Protein AF-A0A7Y9FH26-F1 (afdb_monomer_lite)

pLDDT: mean 87.48, std 17.6, range [21.31, 98.81]

Secondary structure (DSSP, 8-state):
----PPPPP---HHHHHHH---------S---HHHHHHHHHHHT-B-HHHHHS--TT-SEEEEEETTEEEEEEEGGGS-HHHHHHHHHHHHHHHHHTTSS-HHHHHHTT--S--GGG--TT-EEEEEEETTT-BEEEEEEEEPPPP--TT-BTT-TTSPPPHHHHHH-TTTTTTSSSGGGSBGGGEEEEEEEEE---TTS-HHHHHHHHHHHHHHHHHHHHTTTTTT-SEEEEEEETTTHHHHHHHTT--EEE--S------TTSTTHHHHHHS-EEEEEEEHHHHGGGHHHHHHHHHHHTS-HHHHHHHHHHHHT---PPPPTTPPP---PPPPPP-TT--HHHHHHHHHHHHHHTTSGGGTT--HHHHHHHHHHSEEEEE-TT-EEE-TT--S-EEEEEES-EEE--STT--EEEPTT--EEEEEE-------

Foldseek 3Di:
DDDDDDDPDDPDVLCQLLVPFPDFPPPPVPQPPLLVVLLVQLLQQFPLVPLVDDDPQWLDWDHCLQQKIKTKHFLLPDDPSNVQSVQSNLVSQCCRSQLFPSVLCVVVVPSGHDPVVADRGKIKIFMAGNPGRRTFKIKIWGAQQDDPPQAFLLDQPGDDDPQCVFFHRCLLVQFPPRRNDHSQQETEIDSTGGRPPPPPDPLSSSLRSLVSLLVVLCSCVPVCVVRHQKYKYKDQCSHPVSSCQLLLFAKDWRLLTQTADPPPDRSRSCSAATDMTMMMGGSVSSVVSVVSSVQLVVLSSDHRPSSSVSSVVSSVDGDHDHGSRDGDDDPDDPRDDCHPPDNVNLVVLLVQLVLQCVPPVNVPDGSGRSSSVSVQWDKDKDAAFDFPFFPPPDFWDKDWSFADKDADPDPGGGIGGHHPTTTIITIHGPDDPPD

Organism: NCBI:txid931536

Structure (mmCIF, N/CA/C/O backbone):
data_AF-A0A7Y9FH26-F1
#
_entry.id   AF-A0A7Y9FH26-F1
#
loop_
_atom_site.group_PDB
_atom_site.id
_atom_site.type_symbol
_atom_site.label_atom_id
_atom_site.label_alt_id
_atom_site.label_comp_id
_atom_site.label_asym_id
_atom_site.label_entity_id
_atom_site.label_seq_id
_atom_site.pdbx_PDB_ins_code
_atom_site.Cartn_x
_atom_site.Cartn_y
_atom_site.Cartn_z
_atom_site.occupancy
_atom_site.B_iso_or_equiv
_atom_site.auth_seq_id
_atom_site.auth_comp_id
_atom_site.auth_asym_id
_atom_site.auth_atom_id
_atom_site.pdbx_PDB_model_num
ATOM 1 N N . MET A 1 1 ? -8.642 51.192 14.943 1.00 34.91 1 MET A N 1
ATOM 2 C CA . MET A 1 1 ? -9.238 50.000 14.307 1.00 34.91 1 MET A CA 1
ATOM 3 C C . MET A 1 1 ? -8.179 49.388 13.415 1.00 34.91 1 MET A C 1
ATOM 5 O O . MET A 1 1 ? -8.034 49.780 12.268 1.00 34.91 1 MET A O 1
ATOM 9 N N . THR A 1 2 ? -7.360 48.528 14.001 1.00 23.56 2 THR A N 1
ATOM 10 C CA . THR A 1 2 ? -6.249 47.834 13.349 1.00 23.56 2 THR A CA 1
ATOM 11 C C . THR A 1 2 ? -6.635 46.366 13.325 1.00 23.56 2 THR A C 1
ATOM 13 O O . THR A 1 2 ? -6.723 45.727 14.369 1.00 23.56 2 THR A O 1
ATOM 16 N N . THR A 1 3 ? -6.966 45.871 12.139 1.00 22.77 3 THR A N 1
ATOM 17 C CA . THR A 1 3 ? -7.274 44.472 11.857 1.00 22.77 3 THR A CA 1
ATOM 18 C C . THR A 1 3 ? -6.005 43.651 12.053 1.00 22.77 3 THR A C 1
ATOM 20 O O . THR A 1 3 ? -5.069 43.719 11.259 1.00 22.77 3 THR A O 1
ATOM 23 N N . THR A 1 4 ? -5.949 42.911 13.156 1.00 22.67 4 THR A N 1
ATOM 24 C CA . THR A 1 4 ? -4.899 41.934 13.434 1.00 22.67 4 THR A CA 1
ATOM 25 C C . THR A 1 4 ? -5.117 40.744 12.505 1.00 22.67 4 THR A C 1
ATOM 27 O O . THR A 1 4 ? -6.099 40.019 12.640 1.00 22.67 4 THR A O 1
ATOM 30 N N . ALA A 1 5 ? -4.236 40.582 11.519 1.00 22.95 5 ALA A N 1
ATOM 31 C CA . ALA A 1 5 ? -4.198 39.390 10.685 1.00 22.95 5 ALA A CA 1
ATOM 32 C C . ALA A 1 5 ? -3.893 38.176 11.576 1.00 22.95 5 ALA A C 1
ATOM 34 O O . ALA A 1 5 ? -2.912 38.186 12.323 1.00 22.95 5 ALA A O 1
ATOM 35 N N . ALA A 1 6 ? -4.758 37.163 11.520 1.00 22.41 6 ALA A N 1
ATOM 36 C CA . ALA A 1 6 ? -4.540 35.891 12.189 1.00 22.41 6 ALA A CA 1
ATOM 37 C C . ALA A 1 6 ? -3.253 35.254 11.646 1.00 22.41 6 ALA A C 1
ATOM 39 O O . ALA A 1 6 ? -3.064 35.150 10.432 1.00 22.41 6 ALA A O 1
ATOM 40 N N . ALA A 1 7 ? -2.353 34.878 12.554 1.00 21.31 7 ALA A N 1
ATOM 41 C CA . ALA A 1 7 ? -1.164 34.117 12.210 1.00 21.31 7 ALA A CA 1
ATOM 42 C C . ALA A 1 7 ? -1.581 32.761 11.602 1.00 21.31 7 ALA A C 1
ATOM 44 O O . ALA A 1 7 ? -2.571 32.187 12.057 1.00 21.31 7 ALA A O 1
ATOM 45 N N . PRO A 1 8 ? -0.863 32.247 10.588 1.00 23.70 8 PRO A N 1
ATOM 46 C CA . PRO A 1 8 ? -1.123 30.915 10.056 1.00 23.70 8 PRO A CA 1
ATOM 47 C C . PRO A 1 8 ? -0.946 29.870 11.165 1.00 23.70 8 PRO A C 1
ATOM 49 O O . PRO A 1 8 ? 0.043 29.915 11.900 1.00 23.70 8 PRO A O 1
ATOM 52 N N . ASP A 1 9 ? -1.912 28.954 11.277 1.00 23.92 9 ASP A N 1
ATOM 53 C CA . ASP A 1 9 ? -1.888 27.828 12.212 1.00 23.92 9 ASP A CA 1
ATOM 54 C C . ASP A 1 9 ? -0.546 27.094 12.113 1.00 23.92 9 ASP A C 1
ATOM 56 O O . ASP A 1 9 ? -0.174 26.545 11.071 1.00 23.92 9 ASP A O 1
ATOM 60 N N . VAL A 1 10 ? 0.199 27.101 13.217 1.00 23.23 10 VAL A N 1
ATOM 61 C CA . VAL A 1 10 ? 1.417 26.312 13.369 1.00 23.23 10 VAL A CA 1
ATOM 62 C C . VAL A 1 10 ? 0.993 24.848 13.365 1.00 23.23 10 VAL A C 1
ATOM 64 O O . VAL A 1 10 ? 0.366 24.371 14.308 1.00 23.23 10 VAL A O 1
ATOM 67 N N . VAL A 1 11 ? 1.304 24.149 12.272 1.00 28.75 11 VAL A N 1
ATOM 68 C CA . VAL A 1 11 ? 1.070 22.711 12.121 1.00 28.75 11 VAL A CA 1
ATOM 69 C C . VAL A 1 11 ? 1.781 21.988 13.262 1.00 28.75 11 VAL A C 1
ATOM 71 O O . VAL A 1 11 ? 3.008 21.984 13.345 1.00 28.75 11 VAL A O 1
ATOM 74 N N . ASP A 1 12 ? 0.988 21.402 14.156 1.00 33.16 12 ASP A N 1
ATOM 75 C CA . ASP A 1 12 ? 1.452 20.592 15.277 1.00 33.16 12 ASP A CA 1
ATOM 76 C C . ASP A 1 12 ? 2.300 19.423 14.720 1.00 33.16 12 ASP A C 1
ATOM 78 O O . ASP A 1 12 ? 1.770 18.598 13.965 1.00 33.16 12 ASP A O 1
ATOM 82 N N . PRO A 1 13 ? 3.609 19.327 15.037 1.00 35.50 13 PRO A N 1
ATOM 83 C CA . PRO A 1 13 ? 4.538 18.358 14.434 1.00 35.50 13 PRO A CA 1
ATOM 84 C C . PRO A 1 13 ? 4.143 16.893 14.676 1.00 35.50 13 PRO A C 1
ATOM 86 O O . PRO A 1 13 ? 4.652 15.969 14.050 1.00 35.50 13 PRO A O 1
ATOM 89 N N . VAL A 1 14 ? 3.176 16.675 15.552 1.00 38.69 14 VAL A N 1
ATOM 90 C CA . VAL A 1 14 ? 2.684 15.371 15.972 1.00 38.69 14 VAL A CA 1
ATOM 91 C C . VAL A 1 14 ? 1.577 14.906 15.051 1.00 38.69 14 VAL A C 1
ATOM 93 O O . VAL A 1 14 ? 1.564 13.754 14.626 1.00 38.69 14 VAL A O 1
ATOM 96 N N . ALA A 1 15 ? 0.677 15.824 14.706 1.00 39.50 15 ALA A N 1
ATOM 97 C CA . ALA A 1 15 ? -0.219 15.639 13.584 1.00 39.50 15 ALA A CA 1
ATOM 98 C C . ALA A 1 15 ? 0.615 15.559 12.292 1.00 39.50 15 ALA A C 1
ATOM 100 O O . ALA A 1 15 ? 0.342 14.750 11.426 1.00 39.50 15 ALA A O 1
ATOM 101 N N . ALA A 1 16 ? 1.736 16.269 12.166 1.00 41.97 16 ALA A N 1
ATOM 102 C CA . ALA A 1 16 ? 2.604 16.070 11.004 1.00 41.97 16 ALA A CA 1
ATOM 103 C C . ALA A 1 16 ? 3.265 14.672 10.963 1.00 41.97 16 ALA A C 1
ATOM 105 O O . ALA A 1 16 ? 3.442 14.128 9.885 1.00 41.97 16 ALA A O 1
ATOM 106 N N . HIS A 1 17 ? 3.604 14.028 12.083 1.00 45.44 17 HIS A N 1
ATOM 107 C CA . HIS A 1 17 ? 4.178 12.670 12.045 1.00 45.44 17 HIS A CA 1
ATOM 108 C C . HIS A 1 17 ? 3.138 11.543 11.986 1.00 45.44 17 HIS A C 1
ATOM 110 O O . HIS A 1 17 ? 3.381 10.550 11.305 1.00 45.44 17 HIS A O 1
ATOM 116 N N . LEU A 1 18 ? 1.979 11.709 12.631 1.00 40.25 18 LEU A N 1
ATOM 117 C CA . LEU A 1 18 ? 0.903 10.705 12.685 1.00 40.25 18 LEU A CA 1
ATOM 118 C C . LEU A 1 18 ? -0.241 10.976 11.688 1.00 40.25 18 LEU A C 1
ATOM 120 O O . LEU A 1 18 ? -1.064 10.104 11.427 1.00 40.25 18 LEU A O 1
ATOM 124 N N . THR A 1 19 ? -0.310 12.183 11.127 1.00 45.22 19 THR A N 1
ATOM 125 C CA . THR A 1 19 ? -1.333 12.634 10.166 1.00 45.22 19 THR A CA 1
ATOM 126 C C . THR A 1 19 ? -0.751 13.390 8.961 1.00 45.22 19 THR A C 1
ATOM 128 O O . THR A 1 19 ? -1.528 14.061 8.279 1.00 45.22 19 THR A O 1
ATOM 131 N N . SER A 1 20 ? 0.565 13.313 8.668 1.00 38.81 20 SER A N 1
ATOM 132 C CA . SER A 1 20 ? 1.104 13.768 7.368 1.00 38.81 20 SER A CA 1
ATOM 133 C C . SER A 1 20 ? 0.473 12.917 6.285 1.00 38.81 20 SER A C 1
ATOM 135 O O . SER A 1 20 ? 0.919 11.820 5.982 1.00 38.81 20 SER A O 1
ATOM 137 N N . THR A 1 21 ? -0.617 13.423 5.744 1.00 44.28 21 THR A N 1
ATOM 138 C CA . THR A 1 21 ? -1.087 13.135 4.404 1.00 44.28 21 THR A CA 1
ATOM 139 C C . THR A 1 21 ? -0.831 14.390 3.591 1.00 44.28 21 THR A C 1
ATOM 141 O O . THR A 1 21 ? -0.939 15.504 4.113 1.00 44.28 21 THR A O 1
ATOM 144 N N . SER A 1 22 ? -0.459 14.177 2.332 1.00 46.88 22 SER A N 1
ATOM 145 C CA . SER A 1 22 ? -0.337 15.177 1.275 1.00 46.88 22 SER A CA 1
ATOM 146 C C . SER A 1 22 ? -1.368 16.296 1.410 1.00 46.88 22 SER A C 1
ATOM 148 O O . SER A 1 22 ? -2.506 16.045 1.810 1.00 46.88 22 SER A O 1
ATOM 150 N N . ALA A 1 23 ? -0.942 17.529 1.109 1.00 42.41 23 ALA A N 1
ATOM 151 C CA . ALA A 1 23 ? -1.799 18.710 1.131 1.00 42.41 23 ALA A CA 1
ATOM 152 C C . ALA A 1 23 ? -3.152 18.360 0.508 1.00 42.41 23 ALA A C 1
ATOM 154 O O . ALA A 1 23 ? -3.184 17.894 -0.630 1.00 42.41 23 ALA A O 1
ATOM 155 N N . VAL A 1 24 ? -4.230 18.538 1.282 1.00 52.16 24 VAL A N 1
ATOM 156 C CA . VAL A 1 24 ? -5.602 18.365 0.804 1.00 52.16 24 VAL A CA 1
ATOM 157 C C . VAL A 1 24 ? -5.688 19.118 -0.513 1.00 52.16 24 VAL A C 1
ATOM 159 O O . VAL A 1 24 ? -5.506 20.339 -0.540 1.00 52.16 24 VAL A O 1
ATOM 162 N N . VAL A 1 25 ? -5.889 18.391 -1.610 1.00 53.78 25 VAL A N 1
ATOM 163 C CA . VAL A 1 25 ? -6.215 19.030 -2.876 1.00 53.78 25 VAL A CA 1
ATOM 164 C C . VAL A 1 25 ? -7.612 19.566 -2.638 1.00 53.78 25 VAL A C 1
ATOM 166 O O . VAL A 1 25 ? -8.576 18.808 -2.629 1.00 53.78 25 VAL A O 1
ATOM 169 N N . ALA A 1 26 ? -7.707 20.850 -2.291 1.00 50.59 26 ALA A N 1
ATOM 170 C CA . ALA A 1 26 ? -8.989 21.496 -2.091 1.00 50.59 26 ALA A CA 1
ATOM 171 C C . ALA A 1 26 ? -9.781 21.303 -3.387 1.00 50.59 26 ALA A C 1
ATOM 173 O O . ALA A 1 26 ? -9.404 21.856 -4.423 1.00 50.59 26 ALA A O 1
ATOM 174 N N . GLY A 1 27 ? -10.820 20.463 -3.330 1.00 55.47 27 GLY A N 1
ATOM 175 C CA . GLY A 1 27 ? -11.735 20.266 -4.445 1.00 55.47 27 GLY A CA 1
ATOM 176 C C . GLY A 1 27 ? -12.205 21.632 -4.930 1.00 55.47 27 GLY A C 1
ATOM 177 O O . GLY A 1 27 ? -12.404 22.552 -4.133 1.00 55.47 27 GLY A O 1
ATOM 178 N N . THR A 1 28 ? -12.352 21.791 -6.239 1.00 57.66 28 THR A N 1
ATOM 179 C CA . THR A 1 28 ? -12.605 23.073 -6.918 1.00 57.66 28 THR A CA 1
ATOM 180 C C . THR A 1 28 ? -13.959 23.719 -6.578 1.00 57.66 28 THR A C 1
ATOM 182 O O . THR A 1 28 ? -14.364 24.671 -7.234 1.00 57.66 28 THR A O 1
ATOM 185 N N . GLY A 1 29 ? -14.674 23.242 -5.553 1.00 62.84 29 GLY A N 1
ATOM 186 C CA . GLY A 1 29 ? -16.002 23.713 -5.149 1.00 62.84 29 GLY A CA 1
ATOM 187 C C . GLY A 1 29 ? -17.141 23.229 -6.053 1.00 62.84 29 GLY A C 1
ATOM 188 O O . GLY A 1 29 ? -18.293 23.263 -5.628 1.00 62.84 29 GLY A O 1
ATOM 189 N N . ASP A 1 30 ? -16.816 22.705 -7.237 1.00 73.88 30 ASP A N 1
ATOM 190 C CA . ASP A 1 30 ? -17.762 22.283 -8.279 1.00 73.88 30 ASP A CA 1
ATOM 191 C C . ASP A 1 30 ? -18.002 20.764 -8.322 1.00 73.88 30 ASP A C 1
ATOM 193 O O . ASP A 1 30 ? -18.502 20.232 -9.314 1.00 73.88 30 ASP A O 1
ATOM 197 N N . GLU A 1 31 ? -17.687 20.034 -7.247 1.00 83.44 31 GLU A N 1
ATOM 198 C CA . GLU A 1 31 ? -17.961 18.597 -7.200 1.00 83.44 31 GLU A CA 1
ATOM 199 C C . GLU A 1 31 ? -19.466 18.318 -7.373 1.00 83.44 31 GLU A C 1
ATOM 201 O O . GLU A 1 31 ? -20.305 18.846 -6.614 1.00 83.44 31 GLU A O 1
ATOM 206 N N . PRO A 1 32 ? -19.845 17.463 -8.343 1.00 90.06 32 PRO A N 1
ATOM 207 C CA . PRO A 1 32 ? -21.236 17.107 -8.551 1.00 90.06 32 PRO A CA 1
ATOM 208 C C . PRO A 1 32 ? -21.852 16.547 -7.273 1.00 90.06 32 PRO A C 1
ATOM 210 O O . PRO A 1 32 ? -21.213 15.832 -6.501 1.00 90.06 32 PRO A O 1
ATOM 213 N N . ARG A 1 33 ? -23.118 16.899 -7.033 1.00 91.25 33 ARG A N 1
ATOM 214 C CA . ARG A 1 33 ? -23.820 16.572 -5.784 1.00 91.25 33 ARG A CA 1
ATOM 215 C C . ARG A 1 33 ? -23.752 15.078 -5.441 1.00 91.25 33 ARG A C 1
ATOM 217 O O . ARG A 1 33 ? -23.522 14.753 -4.288 1.00 91.25 33 ARG A O 1
ATOM 224 N N . ALA A 1 34 ? -23.885 14.205 -6.440 1.00 91.75 34 ALA A N 1
ATOM 225 C CA . ALA A 1 34 ? -23.817 12.758 -6.250 1.00 91.75 34 ALA A CA 1
ATOM 226 C C . ALA A 1 34 ? -22.473 12.296 -5.661 1.00 91.75 34 ALA A C 1
ATOM 228 O O . ALA A 1 34 ? -22.467 11.535 -4.700 1.00 91.75 34 ALA A O 1
ATOM 229 N N . LEU A 1 35 ? -21.342 12.806 -6.172 1.00 94.06 35 LEU A N 1
ATOM 230 C CA . LEU A 1 35 ? -20.029 12.469 -5.620 1.00 94.06 35 LEU A CA 1
ATOM 231 C C . LEU A 1 35 ? -19.897 12.984 -4.185 1.00 94.06 35 LEU A C 1
ATOM 233 O O . LEU A 1 35 ? -19.482 12.234 -3.312 1.00 94.06 35 LEU A O 1
ATOM 237 N N . ARG A 1 36 ? -20.313 14.227 -3.909 1.00 93.94 36 ARG A N 1
ATOM 238 C CA . ARG A 1 36 ? -20.289 14.770 -2.539 1.00 93.94 36 ARG A CA 1
ATOM 239 C C . ARG A 1 36 ? -21.106 13.929 -1.561 1.00 93.94 36 ARG A C 1
ATOM 241 O O . ARG A 1 36 ? -20.630 13.656 -0.462 1.00 93.94 36 ARG A O 1
ATOM 248 N N . ASP A 1 37 ? -22.296 13.497 -1.969 1.00 94.75 37 ASP A N 1
ATOM 249 C CA . ASP A 1 37 ? -23.161 12.641 -1.156 1.00 94.75 37 ASP A CA 1
ATOM 250 C C . ASP A 1 37 ? -22.499 11.265 -0.917 1.00 94.75 37 ASP A C 1
ATOM 252 O O . ASP A 1 37 ? -22.497 10.775 0.214 1.00 94.75 37 ASP A O 1
ATOM 256 N N . ALA A 1 38 ? -21.851 10.678 -1.934 1.00 95.62 38 ALA A N 1
ATOM 257 C CA . ALA A 1 38 ? -21.103 9.424 -1.807 1.00 95.62 38 ALA A CA 1
ATOM 258 C C . ALA A 1 38 ? -19.876 9.552 -0.884 1.00 95.62 38 ALA A C 1
ATOM 260 O O . ALA A 1 38 ? -19.645 8.691 -0.034 1.00 95.62 38 ALA A O 1
ATOM 261 N N . LEU A 1 39 ? -19.114 10.645 -0.996 1.00 95.62 39 LEU A N 1
ATOM 262 C CA . LEU A 1 39 ? -17.968 10.925 -0.128 1.00 95.62 39 LEU A CA 1
ATOM 263 C C . LEU A 1 39 ? -18.403 11.136 1.325 1.00 95.62 39 LEU A C 1
ATOM 265 O O . LEU A 1 39 ? -17.774 10.591 2.231 1.00 95.62 39 LEU A O 1
ATOM 269 N N . ALA A 1 40 ? -19.501 11.861 1.556 1.00 95.56 40 ALA A N 1
ATOM 270 C CA . ALA A 1 40 ? -20.078 12.024 2.887 1.00 95.56 40 ALA A CA 1
ATOM 271 C C . ALA A 1 40 ? -20.555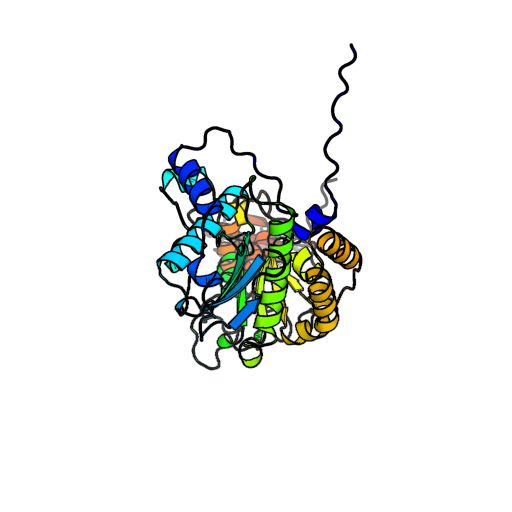 10.679 3.463 1.00 95.56 40 ALA A C 1
ATOM 273 O O . ALA A 1 40 ? -20.263 10.359 4.615 1.00 95.56 40 ALA A O 1
ATOM 274 N N . ALA A 1 41 ? -21.223 9.850 2.655 1.00 96.19 41 ALA A N 1
ATOM 275 C CA . ALA A 1 41 ? -21.647 8.514 3.066 1.00 96.19 41 ALA A CA 1
ATOM 276 C C . ALA A 1 41 ? -20.458 7.592 3.394 1.00 96.19 41 ALA A C 1
ATOM 278 O O . ALA A 1 41 ? -20.524 6.826 4.355 1.00 96.19 41 ALA A O 1
ATOM 279 N N . GLY A 1 42 ? -19.364 7.669 2.628 1.00 96.69 42 GLY A N 1
ATOM 280 C CA . GLY A 1 42 ? -18.134 6.923 2.896 1.00 96.69 42 GLY A CA 1
ATOM 281 C C . GLY A 1 42 ? -17.396 7.405 4.146 1.00 96.69 42 GLY A C 1
ATOM 282 O O . GLY A 1 42 ? -16.928 6.583 4.931 1.00 96.69 42 GLY A O 1
ATOM 283 N N . ALA A 1 43 ? -17.346 8.717 4.386 1.00 95.38 43 ALA A N 1
ATOM 284 C CA . ALA A 1 43 ? -16.750 9.298 5.591 1.00 95.38 43 ALA A CA 1
ATOM 285 C C . ALA A 1 43 ? -17.517 8.918 6.876 1.00 95.38 43 ALA A C 1
ATOM 287 O O . ALA A 1 43 ? -16.908 8.734 7.931 1.00 95.38 43 ALA A O 1
ATOM 288 N N . CYS A 1 44 ? -18.836 8.730 6.769 1.00 96.31 44 CYS A N 1
ATOM 289 C CA . CYS A 1 44 ? -19.714 8.269 7.848 1.00 96.31 44 CYS A CA 1
ATOM 290 C C . CYS A 1 44 ? -19.943 6.745 7.852 1.00 96.31 44 CYS A C 1
ATOM 292 O O . CYS A 1 44 ? -20.847 6.260 8.538 1.00 96.31 44 CYS A O 1
ATOM 294 N N . ALA A 1 45 ? -19.175 5.972 7.076 1.00 97.69 45 ALA A N 1
ATOM 295 C CA . ALA A 1 45 ? -19.340 4.525 7.017 1.00 97.69 45 ALA A CA 1
ATOM 296 C C . ALA A 1 45 ? -19.118 3.892 8.401 1.00 97.69 45 ALA A C 1
ATOM 298 O O . ALA A 1 45 ? -18.137 4.187 9.085 1.00 97.69 45 ALA A O 1
ATOM 299 N N . SER A 1 46 ? -20.032 3.003 8.796 1.00 97.88 46 SER A N 1
ATOM 300 C CA . SER A 1 46 ? -20.032 2.352 10.107 1.00 97.88 46 SER A CA 1
ATOM 301 C C . SER A 1 46 ? -20.031 0.830 9.986 1.00 97.88 46 SER A C 1
ATOM 303 O O . SER A 1 46 ? -20.656 0.258 9.092 1.00 97.88 46 SER A O 1
ATOM 305 N N . VAL A 1 47 ? -19.336 0.190 10.925 1.00 97.88 47 VAL A N 1
ATOM 306 C CA . VAL A 1 47 ? -19.269 -1.261 11.138 1.00 97.88 47 VAL A CA 1
ATOM 307 C C . VAL A 1 47 ? -19.694 -1.605 12.570 1.00 97.88 47 VAL A C 1
ATOM 309 O O . VAL A 1 47 ? -19.038 -2.377 13.265 1.00 97.88 47 VAL A O 1
ATOM 312 N N . LEU A 1 48 ? -20.797 -1.001 13.036 1.00 97.69 48 LEU A N 1
ATOM 313 C CA . LEU A 1 48 ? -21.284 -1.135 14.417 1.00 97.69 48 LEU A CA 1
ATOM 314 C C . LEU A 1 48 ? -21.414 -2.598 14.883 1.00 97.69 48 LEU A C 1
ATOM 316 O O . LEU A 1 48 ? -21.025 -2.919 16.004 1.00 97.69 48 LEU A O 1
ATOM 320 N N . GLY A 1 49 ? -21.913 -3.491 14.021 1.00 96.19 49 GLY A N 1
ATOM 321 C CA . GLY A 1 49 ? -22.019 -4.923 14.330 1.00 96.19 49 GLY A CA 1
ATOM 322 C C . GLY A 1 49 ? -20.663 -5.546 14.669 1.00 96.19 49 GLY A C 1
ATOM 323 O O . GLY A 1 49 ? -20.514 -6.188 15.703 1.00 96.19 49 GLY A O 1
ATOM 324 N N . LEU A 1 50 ? -19.641 -5.267 13.857 1.00 95.62 50 LEU A N 1
ATOM 325 C CA . LEU A 1 50 ? -18.281 -5.757 14.072 1.00 95.62 50 LEU A CA 1
ATOM 326 C C . LEU A 1 50 ? -17.627 -5.225 15.358 1.00 95.62 50 LEU A C 1
ATOM 328 O O . LEU A 1 50 ? -16.848 -5.937 15.984 1.00 95.62 50 LEU A O 1
ATOM 332 N N . VAL A 1 51 ? -17.915 -3.985 15.773 1.00 96.19 51 VAL A N 1
ATOM 333 C CA . VAL A 1 51 ? -17.326 -3.421 17.007 1.00 96.19 51 VAL A CA 1
ATOM 334 C C . VAL A 1 51 ? -18.080 -3.826 18.274 1.00 96.19 51 VAL A C 1
ATOM 336 O O . VAL A 1 51 ? -17.466 -3.933 19.339 1.00 96.19 51 VAL A O 1
ATOM 339 N N . THR A 1 52 ? -19.378 -4.115 18.182 1.00 95.62 52 THR A N 1
ATOM 340 C CA . THR A 1 52 ? -20.210 -4.482 19.342 1.00 95.62 52 THR A CA 1
ATOM 341 C C . THR A 1 52 ? -20.177 -5.973 19.657 1.00 95.62 52 THR A C 1
ATOM 343 O O . THR A 1 52 ? -20.211 -6.344 20.830 1.00 95.62 52 THR A O 1
ATOM 346 N N . GLU A 1 53 ? -20.048 -6.825 18.643 1.00 94.44 53 GLU A N 1
ATOM 347 C CA . GLU A 1 53 ? -20.061 -8.278 18.798 1.00 94.44 53 GLU A CA 1
ATOM 348 C C . GLU A 1 53 ? -18.651 -8.850 18.658 1.00 94.44 53 GLU A C 1
ATOM 350 O O . GLU A 1 53 ? -17.923 -8.515 17.727 1.00 94.44 53 GLU A O 1
ATOM 355 N N . GLN A 1 54 ? -18.260 -9.729 19.583 1.00 94.06 54 GLN A N 1
ATOM 356 C CA . GLN A 1 54 ? -17.033 -10.507 19.442 1.00 94.06 54 GLN A CA 1
ATOM 357 C C . GLN A 1 54 ? -17.308 -11.739 18.577 1.00 94.06 54 GLN A C 1
ATOM 359 O O . GLN A 1 54 ? -18.186 -12.544 18.902 1.00 94.06 54 GLN A O 1
ATOM 364 N N . ARG A 1 55 ? -16.527 -11.918 17.511 1.00 94.06 55 ARG A N 1
ATOM 365 C CA . ARG A 1 55 ? -16.627 -13.068 16.603 1.00 94.06 55 ARG A CA 1
ATOM 366 C C . ARG A 1 55 ? -15.530 -14.105 16.871 1.00 94.06 55 ARG A C 1
ATOM 368 O O . ARG A 1 55 ? -14.418 -13.745 17.260 1.00 94.06 55 ARG A O 1
ATOM 375 N N . PRO A 1 56 ? -15.819 -15.406 16.686 1.00 90.75 56 PRO A N 1
ATOM 376 C CA . PRO A 1 56 ? -14.863 -16.480 16.972 1.00 90.75 56 PRO A CA 1
ATOM 377 C C . PRO A 1 56 ? -13.639 -16.488 16.041 1.00 90.75 56 PRO A C 1
ATOM 379 O O . PRO A 1 56 ? -12.614 -17.070 16.384 1.00 90.75 56 PRO A O 1
ATOM 382 N N . ASP A 1 57 ? -13.751 -15.867 14.873 1.00 90.88 57 ASP A N 1
ATOM 383 C CA . ASP A 1 57 ? -12.764 -15.805 13.796 1.00 90.88 57 ASP A CA 1
ATOM 384 C C . ASP A 1 57 ? -12.000 -14.466 13.736 1.00 90.88 57 ASP A C 1
ATOM 386 O O . ASP A 1 57 ? -11.210 -14.234 12.816 1.00 90.88 57 ASP A O 1
ATOM 390 N N . GLU A 1 58 ? -12.175 -13.598 14.738 1.00 96.88 58 GLU A N 1
ATOM 391 C CA . GLU A 1 58 ? -11.334 -12.413 14.926 1.00 96.88 58 GLU A CA 1
ATOM 392 C C . GLU A 1 58 ? -9.883 -12.815 15.220 1.00 96.88 58 GLU A C 1
ATOM 394 O O . GLU A 1 58 ? -9.589 -13.611 16.113 1.00 96.88 58 GLU A O 1
ATOM 399 N N . LEU A 1 59 ? -8.945 -12.209 14.495 1.00 98.00 59 LEU A N 1
ATOM 400 C CA . LEU A 1 59 ? -7.513 -12.409 14.712 1.00 98.00 59 LEU A CA 1
ATOM 401 C C . LEU A 1 59 ? -6.980 -11.506 15.828 1.00 98.00 59 LEU A C 1
ATOM 403 O O . LEU A 1 59 ? -5.985 -11.829 16.477 1.00 98.00 59 LEU A O 1
ATOM 407 N N . TYR A 1 60 ? -7.610 -10.352 16.036 1.00 98.44 60 TYR A N 1
ATOM 408 C CA . TYR A 1 60 ? -7.212 -9.383 17.049 1.00 98.44 60 TYR A CA 1
ATOM 409 C C . TYR A 1 60 ? -8.383 -8.475 17.411 1.00 98.44 60 TYR A C 1
ATOM 411 O O . TYR A 1 60 ? -9.138 -8.066 16.529 1.00 98.44 60 TYR A O 1
ATOM 419 N N . ARG A 1 61 ? -8.487 -8.118 18.695 1.00 98.19 61 ARG A N 1
ATOM 420 C CA . ARG A 1 61 ? -9.490 -7.182 19.199 1.00 98.19 61 ARG A CA 1
ATOM 421 C C . ARG A 1 61 ? -8.929 -6.323 20.326 1.00 98.19 61 ARG A C 1
ATOM 423 O O . ARG A 1 61 ? -8.288 -6.833 21.244 1.00 98.19 61 ARG A O 1
ATOM 430 N N . VAL A 1 62 ? -9.237 -5.033 20.276 1.00 98.06 62 VAL A N 1
ATOM 431 C CA . VAL A 1 62 ? -9.165 -4.099 21.406 1.00 98.06 62 VAL A CA 1
ATOM 432 C C . VAL A 1 62 ? -10.542 -3.483 21.542 1.00 98.06 62 VAL A C 1
ATOM 434 O O . VAL A 1 62 ? -11.033 -2.878 20.594 1.00 98.06 62 VAL A O 1
ATOM 437 N N . GLN A 1 63 ? -11.169 -3.647 22.701 1.00 97.38 63 GLN A N 1
ATOM 438 C CA . GLN A 1 63 ? -12.520 -3.155 22.937 1.00 97.38 63 GLN A CA 1
ATOM 439 C C . GLN A 1 63 ? -12.486 -1.832 23.692 1.00 97.38 63 GLN A C 1
ATOM 441 O O . GLN A 1 63 ? -11.927 -1.778 24.783 1.00 97.38 63 GLN A O 1
ATOM 446 N N . ASP A 1 64 ? -13.092 -0.806 23.091 1.00 96.94 64 ASP A N 1
ATOM 447 C CA . ASP A 1 64 ? -13.326 0.521 23.674 1.00 96.94 64 ASP A CA 1
ATOM 448 C C . ASP A 1 64 ? -12.156 1.064 24.513 1.00 96.94 64 ASP A C 1
ATOM 450 O O . ASP A 1 64 ? -12.288 1.406 25.691 1.00 96.94 64 ASP A O 1
ATOM 454 N N . ARG A 1 65 ? -10.968 1.142 23.905 1.00 97.44 65 ARG A N 1
ATOM 455 C CA . ARG A 1 65 ? -9.838 1.798 24.556 1.00 97.44 65 ARG A CA 1
ATOM 456 C C . ARG A 1 65 ? -9.959 3.299 24.329 1.00 97.44 65 ARG A C 1
ATOM 458 O O . ARG A 1 65 ? -9.471 3.823 23.326 1.00 97.44 65 ARG A O 1
ATOM 465 N N . HIS A 1 66 ? -10.635 3.960 25.269 1.00 97.06 66 HIS A N 1
ATOM 466 C CA . HIS A 1 66 ? -10.961 5.393 25.254 1.00 97.06 66 HIS A CA 1
ATOM 467 C C . HIS A 1 66 ? -11.694 5.810 23.970 1.00 97.06 66 HIS A C 1
ATOM 469 O O . HIS A 1 66 ? -11.218 6.648 23.206 1.00 97.06 66 HIS A O 1
ATOM 475 N N . GLY A 1 67 ? -12.835 5.173 23.692 1.00 96.62 67 GLY A N 1
ATOM 476 C CA . GLY A 1 67 ? -13.700 5.514 22.563 1.00 96.62 67 GLY A CA 1
ATOM 477 C C . GLY A 1 67 ? -13.285 4.906 21.223 1.00 96.62 67 GLY A C 1
ATOM 478 O O . GLY A 1 67 ? -13.981 5.110 20.230 1.00 96.62 67 GLY A O 1
ATOM 479 N N . VAL A 1 68 ? -12.189 4.141 21.165 1.00 98.19 68 VAL A N 1
ATOM 480 C CA . VAL A 1 68 ? -11.727 3.459 19.946 1.00 98.19 68 VAL A CA 1
ATOM 481 C C . VAL A 1 68 ? -11.754 1.946 20.146 1.00 98.19 68 VAL A C 1
ATOM 483 O O . VAL A 1 68 ? -11.121 1.415 21.056 1.00 98.19 68 VAL A O 1
ATOM 486 N N . THR A 1 69 ? -12.462 1.247 19.263 1.00 98.56 69 THR A N 1
ATOM 487 C CA . THR A 1 69 ? -12.433 -0.217 19.150 1.00 98.56 69 THR A CA 1
ATOM 488 C C . THR A 1 69 ? -11.652 -0.605 17.905 1.00 98.56 69 THR A C 1
ATOM 490 O O . THR A 1 69 ? -11.839 -0.007 16.846 1.00 98.56 69 THR A O 1
ATOM 493 N N . VAL A 1 70 ? -10.782 -1.606 18.021 1.00 98.69 70 VAL A N 1
ATOM 494 C CA . VAL A 1 70 ? -9.996 -2.127 16.898 1.00 98.69 70 VAL A CA 1
ATOM 495 C C . VAL A 1 70 ? -10.274 -3.600 16.711 1.00 98.69 70 VAL A C 1
ATOM 497 O O . VAL A 1 70 ? -10.249 -4.358 17.679 1.00 98.69 70 VAL A O 1
ATOM 500 N N . VAL A 1 71 ? -10.504 -4.000 15.465 1.00 98.62 71 VAL A N 1
ATOM 501 C CA . VAL A 1 71 ? -10.763 -5.389 15.086 1.00 98.62 71 VAL A CA 1
ATOM 502 C C . VAL A 1 71 ? -9.896 -5.749 13.884 1.00 98.62 71 VAL A C 1
ATOM 504 O O . VAL A 1 71 ? -9.743 -4.951 12.958 1.00 98.62 71 VAL A O 1
ATOM 507 N N . ALA A 1 72 ? -9.326 -6.953 13.906 1.00 98.69 72 ALA A N 1
ATOM 508 C CA . ALA A 1 72 ? -8.728 -7.588 12.741 1.00 98.69 72 ALA A CA 1
ATOM 509 C C . ALA A 1 72 ? -9.502 -8.860 12.392 1.00 98.69 72 ALA A C 1
ATOM 511 O O . ALA A 1 72 ? -9.593 -9.773 13.214 1.00 98.69 72 ALA A O 1
ATOM 512 N N . VAL A 1 73 ? -10.027 -8.934 11.174 1.00 98.38 73 VAL A N 1
ATOM 513 C CA . VAL A 1 73 ? -10.892 -10.030 10.723 1.00 98.38 73 VAL A CA 1
ATOM 514 C C . VAL A 1 73 ? -10.605 -10.374 9.264 1.00 98.38 73 VAL A C 1
ATOM 516 O O . VAL A 1 73 ? -10.195 -9.514 8.484 1.00 98.38 73 VAL A O 1
ATOM 519 N N . SER A 1 74 ? -10.782 -11.642 8.892 1.00 98.19 74 SER A N 1
ATOM 520 C CA . SER A 1 74 ? -10.696 -12.057 7.486 1.00 98.19 74 SER A CA 1
ATOM 521 C C . SER A 1 74 ? -11.855 -11.482 6.662 1.00 98.19 74 SER A C 1
ATOM 523 O O . SER A 1 74 ? -12.918 -11.206 7.217 1.00 98.19 74 SER A O 1
ATOM 525 N N . THR A 1 75 ? -11.715 -11.365 5.340 1.00 98.12 75 THR A N 1
ATOM 526 C CA . THR A 1 75 ? -12.842 -10.986 4.466 1.00 98.12 75 THR A CA 1
ATOM 527 C C . THR A 1 75 ? -14.036 -11.914 4.648 1.00 98.12 75 THR A C 1
ATOM 529 O O . THR A 1 75 ? -15.168 -11.448 4.703 1.00 98.12 75 THR A O 1
ATOM 532 N N . THR A 1 76 ? -13.802 -13.219 4.806 1.00 97.88 76 THR A N 1
ATOM 533 C CA . THR A 1 76 ? -14.876 -14.198 5.046 1.00 97.88 76 THR A CA 1
ATOM 534 C C . THR A 1 76 ? -15.591 -14.029 6.386 1.00 97.88 76 THR A C 1
ATOM 536 O O . THR A 1 76 ? -16.685 -14.561 6.546 1.00 97.88 76 THR A O 1
ATOM 539 N N . GLY A 1 77 ? -14.992 -13.304 7.333 1.00 96.94 77 GLY A N 1
ATOM 540 C CA . GLY A 1 77 ? -15.612 -12.958 8.613 1.00 96.94 77 GLY A CA 1
ATOM 541 C C . GLY A 1 77 ? -16.403 -11.646 8.580 1.00 96.94 77 GLY A C 1
ATOM 542 O O . GLY A 1 77 ? -16.982 -11.261 9.597 1.00 96.94 77 GLY A O 1
ATOM 543 N N . LEU A 1 78 ? -16.434 -10.943 7.441 1.00 97.81 78 LEU A N 1
ATOM 544 C CA . LEU A 1 78 ? -17.256 -9.752 7.227 1.00 97.81 78 LEU A CA 1
ATOM 545 C C . LEU A 1 78 ? -18.588 -10.129 6.577 1.00 97.81 78 LEU A C 1
ATOM 547 O O . LEU A 1 78 ? -18.648 -10.959 5.673 1.00 97.81 78 LEU A O 1
ATOM 551 N N . THR A 1 79 ? -19.659 -9.461 6.994 1.00 97.50 79 THR A N 1
ATOM 552 C CA . THR A 1 79 ? -20.912 -9.468 6.227 1.00 97.50 79 THR A CA 1
ATOM 553 C C . THR A 1 79 ? -20.773 -8.602 4.971 1.00 97.50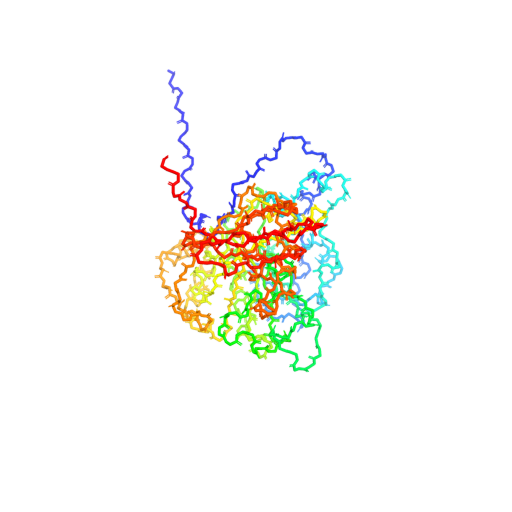 79 THR A C 1
ATOM 555 O O . THR A 1 79 ? -19.976 -7.661 4.944 1.00 97.50 79 THR A O 1
ATOM 558 N N . ASP A 1 80 ? -21.605 -8.841 3.954 1.00 97.88 80 ASP A N 1
ATOM 559 C CA . ASP A 1 80 ? -21.617 -8.021 2.729 1.00 97.88 80 ASP A CA 1
ATOM 560 C C . ASP A 1 80 ? -21.830 -6.525 3.029 1.00 97.88 80 ASP A C 1
ATOM 562 O O . ASP A 1 80 ? -21.232 -5.654 2.394 1.00 97.88 80 ASP A O 1
ATOM 566 N N . ALA A 1 81 ? -22.658 -6.214 4.033 1.00 98.06 81 ALA A N 1
ATOM 567 C CA . ALA A 1 81 ? -22.921 -4.844 4.461 1.00 98.06 81 ALA A CA 1
ATOM 568 C C . ALA A 1 81 ? -21.675 -4.174 5.067 1.00 98.06 81 ALA A C 1
ATOM 570 O O . ALA A 1 81 ? -21.392 -3.013 4.763 1.00 98.06 81 ALA A O 1
ATOM 571 N N . GLU A 1 82 ? -20.918 -4.905 5.889 1.00 98.31 82 GLU A N 1
ATOM 572 C CA . GLU A 1 82 ? -19.678 -4.422 6.508 1.00 98.31 82 GLU A CA 1
ATOM 573 C C . GLU A 1 82 ? -18.557 -4.272 5.483 1.00 98.31 82 GLU A C 1
ATOM 575 O O . GLU A 1 82 ? -17.886 -3.240 5.462 1.00 98.31 82 GLU A O 1
ATOM 580 N N . LEU A 1 83 ? -18.392 -5.249 4.586 1.00 98.44 83 LEU A N 1
ATOM 581 C CA . LEU A 1 83 ? -17.437 -5.144 3.487 1.00 98.44 83 LEU A CA 1
ATOM 582 C C . LEU A 1 83 ? -17.771 -3.939 2.596 1.00 98.44 83 LEU A C 1
ATOM 584 O O . LEU A 1 83 ? -16.892 -3.135 2.287 1.00 98.44 83 LEU A O 1
ATOM 588 N N . GLY A 1 84 ? -19.049 -3.747 2.258 1.00 98.50 84 GLY A N 1
ATOM 589 C CA . GLY A 1 84 ? -19.507 -2.571 1.521 1.00 98.50 84 GLY A CA 1
ATOM 590 C C . GLY A 1 84 ? -19.214 -1.251 2.246 1.00 98.50 84 GLY A C 1
ATOM 591 O O . GLY A 1 84 ? -18.836 -0.272 1.604 1.00 98.50 84 GLY A O 1
ATOM 592 N N . ALA A 1 85 ? -19.343 -1.206 3.576 1.00 98.56 85 ALA A N 1
ATOM 593 C CA . ALA A 1 85 ? -18.985 -0.030 4.373 1.00 98.56 85 ALA A CA 1
ATOM 594 C C . ALA A 1 85 ? -17.476 0.262 4.322 1.00 98.56 85 ALA A C 1
ATOM 596 O O . ALA A 1 85 ? -17.084 1.406 4.089 1.00 98.56 85 ALA A O 1
ATOM 597 N N . VAL A 1 86 ? -16.633 -0.768 4.451 1.00 98.44 86 VAL A N 1
ATOM 598 C CA . VAL A 1 86 ? -15.171 -0.648 4.327 1.00 98.44 86 VAL A CA 1
ATOM 599 C C . VAL A 1 86 ? -14.768 -0.129 2.942 1.00 98.44 86 VAL A C 1
ATOM 601 O O . VAL A 1 86 ? -13.927 0.765 2.842 1.00 98.44 86 VAL A O 1
ATOM 604 N N . LEU A 1 87 ? -15.377 -0.640 1.868 1.00 98.38 87 LEU A N 1
ATOM 605 C CA . LEU A 1 87 ? -15.062 -0.218 0.498 1.00 98.38 87 LEU A CA 1
ATOM 606 C C . LEU A 1 87 ? -15.487 1.230 0.206 1.00 98.38 87 LEU A C 1
ATOM 608 O O . LEU A 1 87 ? -14.749 1.946 -0.474 1.00 98.38 87 LEU A O 1
ATOM 612 N N . ARG A 1 88 ? -16.621 1.692 0.757 1.00 98.44 88 ARG A N 1
ATOM 613 C CA . ARG A 1 88 ? -17.033 3.110 0.696 1.00 98.44 88 ARG A CA 1
ATOM 614 C C . ARG A 1 88 ? -16.092 4.018 1.484 1.00 98.44 88 ARG A C 1
ATOM 616 O O . ARG A 1 88 ? -15.716 5.078 0.992 1.00 98.44 88 ARG A O 1
ATOM 623 N N . PHE A 1 89 ? -15.680 3.593 2.680 1.00 98.44 89 PHE A N 1
ATOM 624 C CA . PHE A 1 89 ? -14.727 4.337 3.506 1.00 98.44 89 PHE A CA 1
ATOM 625 C C . PHE A 1 89 ? -13.389 4.543 2.790 1.00 98.44 89 PHE A C 1
ATOM 627 O O . PHE A 1 89 ? -12.907 5.671 2.684 1.00 98.44 89 PHE A O 1
ATOM 634 N N . ARG A 1 90 ? -12.807 3.462 2.250 1.00 97.38 90 ARG A N 1
ATOM 635 C CA . ARG A 1 90 ? -11.537 3.525 1.512 1.00 97.38 90 ARG A CA 1
ATOM 636 C C . ARG A 1 90 ? -11.640 4.429 0.289 1.00 97.38 90 ARG A C 1
ATOM 638 O O . ARG A 1 90 ? -10.782 5.286 0.099 1.00 97.38 90 ARG A O 1
ATOM 645 N N . PHE A 1 91 ? -12.705 4.267 -0.499 1.00 97.31 91 PHE A N 1
ATOM 646 C CA . PHE A 1 91 ? -12.967 5.098 -1.669 1.00 97.31 91 PHE A CA 1
ATOM 647 C C . PHE A 1 91 ? -13.017 6.584 -1.304 1.00 97.31 91 PHE A C 1
ATOM 649 O O . PHE A 1 91 ? -12.270 7.376 -1.878 1.00 97.31 91 PHE A O 1
ATOM 656 N N . ALA A 1 92 ? -13.820 6.955 -0.301 1.00 96.88 92 ALA A N 1
ATOM 657 C CA . ALA A 1 92 ? -13.936 8.344 0.128 1.00 96.88 92 ALA A CA 1
ATOM 658 C C . ALA A 1 92 ? -12.597 8.913 0.621 1.00 96.88 92 ALA A C 1
ATOM 660 O O . ALA A 1 92 ? -12.212 10.021 0.240 1.00 96.88 92 ALA A O 1
ATOM 661 N N . ALA A 1 93 ? -11.844 8.135 1.406 1.00 95.56 93 ALA A N 1
ATOM 662 C CA . ALA A 1 93 ? -10.517 8.533 1.860 1.00 95.56 93 ALA A CA 1
ATOM 663 C C . ALA A 1 93 ? -9.539 8.739 0.688 1.00 95.56 93 ALA A C 1
ATOM 665 O O . ALA A 1 93 ? -8.748 9.680 0.715 1.00 95.56 93 ALA A O 1
ATOM 666 N N . TYR A 1 94 ? -9.605 7.901 -0.349 1.00 96.00 94 TYR A N 1
ATOM 667 C CA . TYR A 1 94 ? -8.741 7.978 -1.527 1.00 96.00 94 TYR A CA 1
ATOM 668 C C . TYR A 1 94 ? -9.060 9.099 -2.497 1.00 96.00 94 TYR A C 1
ATOM 670 O O . TYR A 1 94 ? -8.124 9.710 -3.016 1.00 96.00 94 TYR A O 1
ATOM 678 N N . VAL A 1 95 ? -10.335 9.409 -2.709 1.00 95.19 95 VAL A N 1
ATOM 679 C CA . VAL A 1 95 ? -10.716 10.612 -3.455 1.00 95.19 95 VAL A CA 1
ATOM 680 C C . VAL A 1 95 ? -10.210 11.852 -2.715 1.00 95.19 95 VAL A C 1
ATOM 682 O O . VAL A 1 95 ? -9.567 12.708 -3.315 1.00 95.19 95 VAL A O 1
ATOM 685 N N . HIS A 1 96 ? -10.389 11.908 -1.391 1.00 93.50 96 HIS A N 1
ATOM 686 C CA . HIS A 1 96 ? -9.972 13.062 -0.592 1.00 93.50 96 HIS A CA 1
ATOM 687 C C . HIS A 1 96 ? -8.457 13.334 -0.630 1.00 93.50 96 HIS A C 1
ATOM 689 O O . HIS A 1 96 ? -8.039 14.491 -0.628 1.00 93.50 96 HIS A O 1
ATOM 695 N N . VAL A 1 97 ? -7.618 12.292 -0.668 1.00 91.50 97 VAL A N 1
ATOM 696 C CA . VAL A 1 97 ? -6.149 12.451 -0.752 1.00 91.50 97 VAL A CA 1
ATOM 697 C C . VAL A 1 97 ? -5.617 12.502 -2.191 1.00 91.50 97 VAL A C 1
ATOM 699 O O . VAL A 1 97 ? -4.403 12.514 -2.382 1.00 91.50 97 VAL A O 1
ATOM 702 N N . GLY A 1 98 ? -6.498 12.527 -3.198 1.00 93.12 98 GLY A N 1
ATOM 703 C CA . GLY A 1 98 ? -6.122 12.625 -4.613 1.00 93.12 98 GLY A CA 1
ATOM 704 C C . GLY A 1 98 ? -5.540 11.342 -5.217 1.00 93.12 98 GLY A C 1
ATOM 705 O O . GLY A 1 98 ? -4.899 11.385 -6.265 1.00 93.12 98 GLY A O 1
ATOM 706 N N . PHE A 1 99 ? -5.742 10.186 -4.577 1.00 94.38 99 PHE A N 1
ATOM 707 C CA . PHE A 1 99 ? -5.329 8.895 -5.139 1.00 94.38 99 PHE A CA 1
ATOM 708 C C . PHE A 1 99 ? -6.291 8.404 -6.219 1.00 94.38 99 PHE A C 1
ATOM 710 O O . PHE A 1 99 ? -5.861 7.709 -7.141 1.00 94.38 99 PHE A O 1
ATOM 717 N N . ILE A 1 100 ? -7.565 8.777 -6.090 1.00 94.25 100 ILE A N 1
ATOM 718 C CA . ILE A 1 100 ? -8.613 8.581 -7.090 1.00 94.25 100 ILE A CA 1
ATOM 719 C C . ILE A 1 100 ? -8.998 9.953 -7.635 1.00 94.25 100 ILE A C 1
ATOM 721 O O . ILE A 1 100 ? -9.182 10.902 -6.874 1.00 94.25 100 ILE A O 1
ATOM 725 N N . ASP A 1 101 ? -9.123 10.042 -8.955 1.00 90.75 101 ASP A N 1
ATOM 726 C CA . ASP A 1 101 ? -9.551 11.252 -9.648 1.00 90.75 101 ASP A CA 1
ATOM 727 C C . ASP A 1 101 ? -11.064 11.431 -9.454 1.00 90.75 101 ASP A C 1
ATOM 729 O O . ASP A 1 101 ? -11.858 10.550 -9.799 1.00 90.75 101 ASP A O 1
ATOM 733 N N . SER A 1 102 ? -11.460 12.560 -8.865 1.00 91.50 102 SER A N 1
ATOM 734 C CA . SER A 1 102 ? -12.859 12.870 -8.571 1.00 91.50 102 SER A CA 1
ATOM 735 C C . SER A 1 102 ? -13.698 13.074 -9.835 1.00 91.50 102 SER A C 1
ATOM 737 O O . SER A 1 102 ? -14.872 12.703 -9.845 1.00 91.50 102 SER A O 1
ATOM 739 N N . GLU A 1 103 ? -13.123 13.597 -10.921 1.00 89.75 103 GLU A N 1
ATOM 740 C CA . GLU A 1 103 ? -13.821 13.758 -12.200 1.00 89.75 103 GLU A CA 1
ATOM 741 C C . GLU A 1 103 ? -14.108 12.394 -12.829 1.00 89.75 103 GLU A C 1
ATOM 743 O O . GLU A 1 103 ? -15.224 12.141 -13.287 1.00 89.75 103 GLU A O 1
ATOM 748 N N . VAL A 1 104 ? -13.125 11.490 -12.793 1.00 89.06 104 VAL A N 1
ATOM 749 C CA . VAL A 1 104 ? -13.282 10.098 -13.245 1.00 89.06 104 VAL A CA 1
ATOM 750 C C . VAL A 1 104 ? -14.331 9.376 -12.405 1.00 89.06 104 VAL A C 1
ATOM 752 O O . VAL A 1 104 ? -15.269 8.806 -12.960 1.00 89.06 104 VAL A O 1
ATOM 755 N N . ALA A 1 105 ? -14.222 9.450 -11.077 1.00 92.44 105 ALA A N 1
ATOM 756 C CA . ALA A 1 105 ? -15.171 8.811 -10.174 1.00 92.44 105 ALA A CA 1
ATOM 757 C C . ALA A 1 105 ? -16.601 9.328 -10.384 1.00 92.44 105 ALA A C 1
ATOM 759 O O . ALA A 1 105 ? -17.545 8.539 -10.420 1.00 92.44 105 ALA A O 1
ATOM 760 N N . CYS A 1 106 ? -16.767 10.639 -10.586 1.00 91.81 106 CYS A N 1
ATOM 761 C CA . CYS A 1 106 ? -18.071 11.220 -10.866 1.00 91.81 106 CYS A CA 1
ATOM 762 C C . CYS A 1 106 ? -18.627 10.790 -12.227 1.00 91.81 106 CYS A C 1
ATOM 764 O O . CYS A 1 106 ? -19.811 10.464 -12.324 1.00 91.81 106 CYS A O 1
ATOM 766 N N . ARG A 1 107 ? -17.806 10.821 -13.284 1.00 91.00 107 ARG A N 1
ATOM 767 C CA . ARG A 1 107 ? -18.218 10.422 -14.637 1.00 91.00 107 ARG A CA 1
ATOM 768 C C . ARG A 1 107 ? -18.699 8.974 -14.659 1.00 91.00 107 ARG A C 1
ATOM 770 O O . ARG A 1 107 ? -19.698 8.679 -15.312 1.00 91.00 107 ARG A O 1
ATOM 777 N N . ASP A 1 108 ? -18.001 8.106 -13.934 1.00 91.88 108 ASP A N 1
ATOM 778 C CA . ASP A 1 108 ? -18.238 6.664 -13.943 1.00 91.88 108 ASP A CA 1
ATOM 779 C C . ASP A 1 108 ? -19.223 6.220 -12.841 1.00 91.88 108 ASP A C 1
ATOM 781 O O . ASP A 1 108 ? -19.552 5.040 -12.744 1.00 91.88 108 ASP A O 1
ATOM 785 N N . GLY A 1 109 ? -19.733 7.160 -12.030 1.00 93.94 109 GLY A N 1
ATOM 786 C CA . GLY A 1 109 ? -20.705 6.889 -10.967 1.00 93.94 109 GLY A CA 1
ATOM 787 C C . GLY A 1 109 ? -20.163 5.973 -9.867 1.00 93.94 109 GLY A C 1
ATOM 788 O O . GLY A 1 109 ? -20.901 5.150 -9.329 1.00 93.94 109 GLY A O 1
ATOM 789 N N . VAL A 1 110 ? -18.865 6.066 -9.569 1.00 94.88 110 VAL A N 1
ATOM 790 C CA . VAL A 1 110 ? -18.200 5.215 -8.577 1.00 94.88 110 VAL A CA 1
ATOM 791 C C . VAL A 1 110 ? -18.467 5.763 -7.177 1.00 94.88 110 VAL A C 1
ATOM 793 O O . VAL A 1 110 ? -18.135 6.907 -6.881 1.00 94.88 110 VAL A O 1
ATOM 796 N N . GLU A 1 111 ? -19.042 4.933 -6.307 1.00 96.31 111 GLU A N 1
ATOM 797 C CA . GLU A 1 111 ? -19.364 5.292 -4.913 1.00 96.31 111 GLU A CA 1
ATOM 798 C C . GLU A 1 111 ? -18.571 4.469 -3.881 1.00 96.31 111 GLU A C 1
ATOM 800 O O . GLU A 1 111 ? -18.574 4.771 -2.687 1.00 96.31 111 GLU A O 1
ATOM 805 N N . ALA A 1 112 ? -17.901 3.407 -4.330 1.00 97.19 112 ALA A N 1
ATOM 806 C CA . ALA A 1 112 ? -17.104 2.498 -3.515 1.00 97.19 112 ALA A CA 1
ATOM 807 C C . ALA A 1 112 ? -15.986 1.877 -4.360 1.00 97.19 112 ALA A C 1
ATOM 809 O O . ALA A 1 112 ? -16.089 1.819 -5.587 1.00 97.19 112 ALA A O 1
ATOM 810 N N . GLU A 1 113 ? -14.936 1.365 -3.714 1.00 95.94 113 GLU A N 1
ATOM 811 C CA . GLU A 1 113 ? -13.973 0.521 -4.426 1.00 95.94 113 GLU A CA 1
ATOM 812 C C . GLU A 1 113 ? -14.648 -0.770 -4.937 1.00 95.94 113 GLU A C 1
ATOM 814 O O . GLU A 1 113 ? -15.544 -1.294 -4.265 1.00 95.94 113 GLU A O 1
ATOM 819 N N . PRO A 1 114 ? -14.228 -1.302 -6.101 1.00 94.62 114 PRO A N 1
ATOM 820 C CA . PRO A 1 114 ? -14.772 -2.548 -6.636 1.00 94.62 114 PRO A CA 1
ATOM 821 C C . PRO A 1 114 ? -14.562 -3.727 -5.675 1.00 94.62 114 PRO A C 1
ATOM 823 O O . PRO A 1 114 ? -13.534 -3.816 -5.011 1.00 94.62 114 PRO A O 1
ATOM 826 N N . THR A 1 115 ? -15.511 -4.660 -5.594 1.00 95.19 115 THR A N 1
ATOM 827 C CA . THR A 1 115 ? -15.414 -5.807 -4.670 1.00 95.19 115 THR A CA 1
ATOM 828 C C . THR A 1 115 ? -14.399 -6.864 -5.107 1.00 95.19 115 THR A C 1
ATOM 830 O O . THR A 1 115 ? -13.949 -7.649 -4.282 1.00 95.19 115 THR A O 1
ATOM 833 N N . ASP A 1 116 ? -14.031 -6.902 -6.389 1.00 94.56 116 ASP A N 1
ATOM 834 C CA . ASP A 1 116 ? -13.056 -7.845 -6.953 1.00 94.56 116 ASP A CA 1
ATOM 835 C C . ASP A 1 116 ? -11.601 -7.516 -6.580 1.00 94.56 116 ASP A C 1
ATOM 837 O O . ASP A 1 116 ? -10.710 -8.333 -6.813 1.00 94.56 116 ASP A O 1
ATOM 841 N N . VAL A 1 117 ? -11.360 -6.362 -5.945 1.00 93.25 117 VAL A N 1
ATOM 842 C CA . VAL A 1 117 ? -10.053 -6.005 -5.366 1.00 93.25 117 VAL A CA 1
ATOM 843 C C . VAL A 1 117 ? -9.821 -6.613 -3.980 1.00 93.25 117 VAL A C 1
ATOM 845 O O . VAL A 1 117 ? -8.791 -6.334 -3.373 1.00 93.25 117 VAL A O 1
ATOM 848 N N . VAL A 1 118 ? -10.779 -7.383 -3.452 1.00 96.69 118 VAL A N 1
ATOM 849 C CA . VAL A 1 118 ? -10.686 -8.044 -2.144 1.00 96.69 118 VAL A CA 1
ATOM 850 C C . VAL A 1 118 ? -10.704 -9.554 -2.340 1.00 96.69 118 VAL A C 1
ATOM 852 O O . VAL A 1 118 ? -11.598 -10.101 -2.989 1.00 96.69 118 VAL A O 1
ATOM 855 N N . ALA A 1 119 ? -9.727 -10.244 -1.761 1.00 97.19 119 ALA A N 1
ATOM 856 C CA . ALA A 1 119 ? -9.668 -11.697 -1.765 1.00 97.19 119 ALA A CA 1
ATOM 857 C C . ALA A 1 119 ? -10.224 -12.269 -0.449 1.00 97.19 119 ALA A C 1
ATOM 859 O O . ALA A 1 119 ? -10.015 -11.685 0.607 1.00 97.19 119 ALA A O 1
ATOM 860 N N . PRO A 1 120 ? -10.845 -13.466 -0.449 1.00 97.38 120 PRO A N 1
ATOM 861 C CA . PRO A 1 120 ? -11.400 -14.072 0.769 1.00 97.38 120 PRO A CA 1
ATOM 862 C C . PRO A 1 120 ? -10.418 -14.204 1.948 1.00 97.38 120 PRO A C 1
ATOM 864 O O . PRO A 1 120 ? -10.835 -14.239 3.102 1.00 97.38 120 PRO A O 1
ATOM 867 N N . GLY A 1 121 ? -9.118 -14.315 1.655 1.00 97.25 121 GLY A N 1
ATOM 868 C CA . GLY A 1 121 ? -8.061 -14.454 2.656 1.00 97.25 121 GLY A CA 1
ATOM 869 C C . GLY A 1 121 ? -7.452 -13.137 3.140 1.00 97.25 121 GLY A C 1
ATOM 870 O O . GLY A 1 121 ? -6.482 -13.200 3.899 1.00 97.25 121 GLY A O 1
ATOM 871 N N . ASP A 1 122 ? -7.946 -11.981 2.686 1.00 98.62 122 ASP A N 1
ATOM 872 C CA . ASP A 1 122 ? -7.444 -10.692 3.156 1.00 98.62 122 ASP A CA 1
ATOM 873 C C . ASP A 1 122 ? -7.810 -10.507 4.627 1.00 98.62 122 ASP A C 1
ATOM 875 O O . ASP A 1 122 ? -8.885 -10.906 5.079 1.00 98.62 122 ASP A O 1
ATOM 879 N N . VAL A 1 123 ? -6.911 -9.887 5.388 1.00 98.75 123 VAL A N 1
ATOM 880 C CA . VAL A 1 123 ? -7.161 -9.514 6.781 1.00 98.75 123 VAL A CA 1
ATOM 881 C C . VAL A 1 123 ? -7.375 -8.012 6.853 1.00 98.75 123 VAL A C 1
ATOM 883 O O . VAL A 1 123 ? -6.447 -7.225 6.667 1.00 98.75 123 VAL A O 1
ATOM 886 N N . HIS A 1 124 ? -8.609 -7.626 7.151 1.00 98.62 124 HIS A N 1
ATOM 887 C CA . HIS A 1 124 ? -9.037 -6.250 7.339 1.00 98.62 124 HIS A CA 1
ATOM 888 C C . HIS A 1 124 ? -8.761 -5.838 8.778 1.00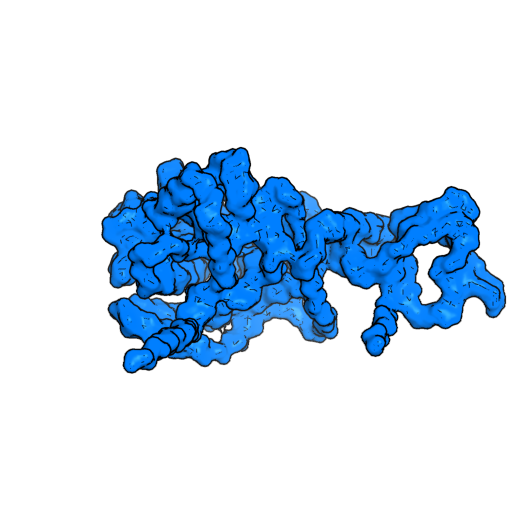 98.62 124 HIS A C 1
ATOM 890 O O . HIS A 1 124 ? -9.258 -6.472 9.706 1.00 98.62 124 HIS A O 1
ATOM 896 N N . ILE A 1 125 ? -7.987 -4.771 8.960 1.00 98.81 125 ILE A N 1
ATOM 897 C CA . ILE A 1 125 ? -7.712 -4.185 10.269 1.00 98.81 125 ILE A CA 1
ATOM 898 C C . ILE A 1 125 ? -8.344 -2.804 10.284 1.00 98.81 125 ILE A C 1
ATOM 900 O O . ILE A 1 125 ? -7.979 -1.939 9.489 1.00 98.81 125 ILE A O 1
ATOM 904 N N . LEU A 1 126 ? -9.294 -2.604 11.185 1.00 98.25 126 LEU A N 1
ATOM 905 C CA . LEU A 1 126 ? -10.033 -1.357 11.308 1.00 98.25 126 LEU A CA 1
ATOM 906 C C . LEU A 1 126 ? -10.046 -0.8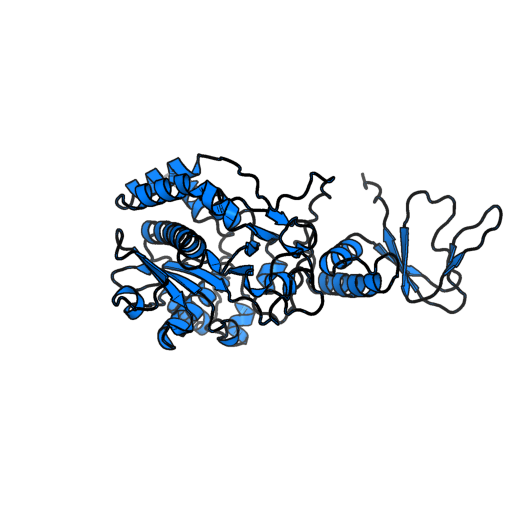76 12.744 1.00 98.25 126 LEU A C 1
ATOM 908 O O . LEU A 1 126 ? -10.188 -1.664 13.675 1.00 98.25 126 LEU A O 1
ATOM 912 N N . ALA A 1 127 ? -9.921 0.434 12.892 1.00 98.62 127 ALA A N 1
ATOM 913 C CA . ALA A 1 127 ? -10.186 1.148 14.121 1.00 98.62 127 ALA A CA 1
ATOM 914 C C . ALA A 1 127 ? -11.423 2.014 13.900 1.00 98.62 127 ALA A C 1
ATOM 916 O O . ALA A 1 127 ? -11.493 2.775 12.932 1.00 98.62 127 ALA A O 1
ATOM 917 N N . ALA A 1 128 ? -12.397 1.886 14.787 1.00 98.62 128 ALA A N 1
ATOM 918 C CA . ALA A 1 128 ? -13.686 2.542 14.687 1.00 98.62 128 ALA A CA 1
ATOM 919 C C . ALA A 1 128 ? -14.089 3.156 16.030 1.00 98.62 128 ALA A C 1
ATOM 921 O O . ALA A 1 128 ? -13.636 2.725 17.094 1.00 98.62 128 ALA A O 1
ATOM 922 N N . GLU A 1 129 ? -14.936 4.179 15.976 1.00 98.12 129 GLU A N 1
ATOM 923 C CA . GLU A 1 129 ? -15.517 4.780 17.170 1.00 98.12 129 GLU A CA 1
ATOM 924 C C . GLU A 1 129 ? -16.386 3.745 17.894 1.00 98.12 129 GLU A C 1
ATOM 926 O O . GLU A 1 129 ? -17.288 3.151 17.304 1.00 98.12 129 GLU A O 1
ATOM 931 N N . ALA A 1 130 ? -16.119 3.519 19.181 1.00 97.62 130 ALA A N 1
ATOM 932 C CA . ALA A 1 130 ? -16.750 2.445 19.946 1.00 97.62 130 ALA A CA 1
ATOM 933 C C . ALA A 1 130 ? -18.279 2.603 20.050 1.00 97.62 130 ALA A C 1
ATOM 935 O O . ALA A 1 130 ? -19.001 1.609 20.033 1.00 97.62 130 ALA A O 1
ATOM 936 N N . ALA A 1 131 ? -18.771 3.843 20.128 1.00 97.31 131 ALA A N 1
ATOM 937 C CA . ALA A 1 131 ? -20.191 4.135 20.307 1.00 97.31 131 ALA A CA 1
ATOM 938 C C . ALA A 1 131 ? -21.017 3.995 19.016 1.00 97.31 131 ALA A C 1
ATOM 940 O O . ALA A 1 131 ? -22.162 3.549 19.064 1.00 97.31 131 ALA A O 1
ATOM 941 N N . THR A 1 132 ? -20.461 4.397 17.870 1.00 97.62 132 THR A N 1
ATOM 942 C CA . THR A 1 132 ? -21.202 4.512 16.598 1.00 97.62 132 THR A CA 1
ATOM 943 C C . THR A 1 132 ? -20.775 3.483 15.556 1.00 97.62 132 THR A C 1
ATOM 945 O O . THR A 1 132 ? -21.485 3.260 14.573 1.00 97.62 132 THR A O 1
ATOM 948 N N . GLY A 1 133 ? -19.610 2.859 15.741 1.00 98.06 133 GLY A N 1
ATOM 949 C CA . GLY A 1 133 ? -18.968 2.005 14.752 1.00 98.06 133 GLY A CA 1
ATOM 950 C C . GLY A 1 133 ? -18.395 2.756 13.552 1.00 98.06 133 GLY A C 1
ATOM 951 O O . GLY A 1 133 ? -17.957 2.089 12.616 1.00 98.06 133 GLY A O 1
ATOM 952 N N . GLN A 1 134 ? -18.397 4.098 13.540 1.00 98.44 134 GLN A N 1
ATOM 953 C CA . GLN A 1 134 ? -17.827 4.882 12.440 1.00 98.44 134 GLN A CA 1
ATOM 954 C C . GLN A 1 134 ? -16.349 4.527 12.255 1.00 98.44 134 GLN A C 1
ATOM 956 O O . GLN A 1 134 ? -15.575 4.552 13.213 1.00 98.44 134 GLN A O 1
ATOM 961 N N . ILE A 1 135 ? -15.948 4.197 11.027 1.00 98.56 135 ILE A N 1
ATOM 962 C CA . ILE A 1 135 ? -14.565 3.821 10.725 1.00 98.56 135 ILE A CA 1
ATOM 963 C C . ILE A 1 135 ? -13.674 5.069 10.814 1.00 98.56 135 ILE A C 1
ATOM 965 O O . ILE A 1 135 ? -13.912 6.080 10.156 1.00 98.56 135 ILE A O 1
ATOM 969 N N . LEU A 1 136 ? -12.618 4.990 11.625 1.00 98.31 136 LEU A N 1
ATOM 970 C CA . LEU A 1 136 ? -11.661 6.075 11.858 1.00 98.31 136 LEU A CA 1
ATOM 971 C C . LEU A 1 136 ? -10.325 5.827 11.155 1.00 98.31 136 LEU A C 1
ATOM 973 O O . LEU A 1 136 ? -9.694 6.775 10.686 1.00 98.31 136 LEU A O 1
ATOM 977 N N . ALA A 1 137 ? -9.888 4.571 11.069 1.00 98.31 137 ALA A N 1
ATOM 978 C CA . ALA A 1 137 ? -8.704 4.160 10.325 1.00 98.31 137 ALA A CA 1
ATOM 979 C C . ALA A 1 137 ? -8.836 2.717 9.828 1.00 98.31 137 ALA A C 1
ATOM 981 O O . ALA A 1 137 ? -9.565 1.910 10.406 1.00 98.31 137 ALA A O 1
ATOM 982 N N . TYR A 1 138 ? -8.132 2.406 8.744 1.00 98.56 138 TYR A N 1
ATOM 983 C CA . TYR A 1 138 ? -8.170 1.104 8.091 1.00 98.56 138 TYR A CA 1
ATOM 984 C C . TYR A 1 138 ? -6.819 0.770 7.465 1.00 98.56 138 TYR A C 1
ATOM 986 O O . TYR A 1 138 ? -6.153 1.651 6.925 1.00 98.56 138 TYR A O 1
ATOM 994 N N . THR A 1 139 ? -6.444 -0.505 7.497 1.00 98.38 139 THR A N 1
ATOM 995 C CA . THR A 1 139 ? -5.395 -1.101 6.663 1.00 98.38 139 THR A CA 1
ATOM 996 C C . THR A 1 139 ? -5.773 -2.540 6.315 1.00 98.38 139 THR A C 1
ATOM 998 O O . THR A 1 139 ? -6.673 -3.126 6.924 1.00 98.38 139 THR A O 1
ATOM 1001 N N . VAL A 1 140 ? -5.077 -3.131 5.349 1.00 98.44 140 VAL A N 1
ATOM 1002 C CA . VAL A 1 140 ? -5.277 -4.528 4.957 1.00 98.44 140 VAL A CA 1
ATOM 1003 C C . VAL A 1 140 ? -3.951 -5.268 4.863 1.00 98.44 140 VAL A C 1
ATOM 1005 O O . VAL A 1 140 ? -2.948 -4.711 4.416 1.00 98.44 140 VAL A O 1
ATOM 1008 N N . ILE A 1 141 ? -3.959 -6.530 5.292 1.00 98.56 141 ILE A N 1
ATOM 1009 C CA . ILE A 1 141 ? -2.942 -7.520 4.938 1.00 98.56 141 ILE A CA 1
ATOM 1010 C C . ILE A 1 141 ? -3.561 -8.393 3.845 1.00 98.56 141 ILE A C 1
ATOM 1012 O O . ILE A 1 141 ? -4.400 -9.247 4.134 1.00 98.56 141 ILE A O 1
ATOM 1016 N N . GLU A 1 142 ? -3.182 -8.158 2.597 1.00 98.50 142 GLU A N 1
ATOM 1017 C CA . GLU A 1 142 ? -3.734 -8.853 1.437 1.00 98.50 142 GLU A CA 1
ATOM 1018 C C . GLU A 1 142 ? -3.225 -10.293 1.375 1.00 98.50 142 GLU A C 1
ATOM 1020 O O . GLU A 1 142 ? -2.038 -10.570 1.601 1.00 98.50 142 GLU A O 1
ATOM 1025 N N . ALA A 1 143 ? -4.130 -11.213 1.050 1.00 97.69 143 ALA A N 1
ATOM 1026 C CA . ALA A 1 143 ? -3.840 -12.609 0.791 1.00 97.69 143 ALA A CA 1
ATOM 1027 C C . ALA A 1 143 ? -2.721 -12.741 -0.259 1.00 97.69 143 ALA A C 1
ATOM 1029 O O . ALA A 1 143 ? -2.588 -11.911 -1.160 1.00 97.69 143 ALA A O 1
ATOM 1030 N N . PRO A 1 144 ? -1.899 -13.802 -0.188 1.00 97.06 144 PRO A N 1
ATOM 1031 C CA . PRO A 1 144 ? -0.882 -14.002 -1.198 1.00 97.06 144 PRO A CA 1
ATOM 1032 C C . PRO A 1 144 ? -1.586 -14.319 -2.525 1.00 97.06 144 PRO A C 1
ATOM 1034 O O . PRO A 1 144 ? -2.616 -15.007 -2.530 1.00 97.06 144 PRO A O 1
ATOM 1037 N N . PRO A 1 145 ? -1.010 -13.926 -3.667 1.00 96.00 145 PRO A N 1
ATOM 1038 C CA . PRO A 1 145 ? -1.515 -14.393 -4.943 1.00 96.00 145 PRO A CA 1
ATOM 1039 C C . PRO A 1 145 ? -1.459 -15.928 -4.992 1.00 96.00 145 PRO A C 1
ATOM 1041 O O . PRO A 1 145 ? -0.517 -16.555 -4.491 1.00 96.00 145 PRO A O 1
ATOM 1044 N N . CYS A 1 146 ? -2.474 -16.549 -5.600 1.00 93.94 146 CYS A N 1
ATOM 1045 C CA . CYS A 1 146 ? -2.542 -18.003 -5.709 1.00 93.94 146 CYS A CA 1
ATOM 1046 C C . CYS A 1 146 ? -1.308 -18.539 -6.453 1.00 93.94 146 CYS A C 1
ATOM 1048 O O . CYS A 1 146 ? -0.986 -18.100 -7.560 1.00 93.94 146 CYS A O 1
ATOM 1050 N N . ALA A 1 147 ? -0.610 -19.496 -5.843 1.00 95.38 147 ALA A N 1
ATOM 1051 C CA . ALA A 1 147 ? 0.578 -20.105 -6.418 1.00 95.38 147 ALA A CA 1
ATOM 1052 C C . ALA A 1 147 ? 0.694 -21.580 -5.998 1.00 95.38 147 ALA A C 1
ATOM 1054 O O . ALA A 1 147 ? 0.353 -21.915 -4.860 1.00 95.38 147 ALA A O 1
ATOM 1055 N N . PRO A 1 148 ? 1.222 -22.466 -6.866 1.00 96.31 148 PRO A N 1
ATOM 1056 C CA . PRO A 1 148 ? 1.523 -23.843 -6.487 1.00 96.31 148 PRO A CA 1
ATOM 1057 C C . PRO A 1 148 ? 2.448 -23.914 -5.266 1.00 96.31 148 PRO A C 1
ATOM 1059 O O . PRO A 1 148 ? 3.358 -23.089 -5.116 1.00 96.31 148 PRO A O 1
ATOM 1062 N N . THR A 1 149 ? 2.269 -24.929 -4.420 1.00 96.12 149 THR A N 1
ATOM 1063 C CA . THR A 1 149 ? 3.135 -25.179 -3.258 1.00 96.12 149 THR A CA 1
ATOM 1064 C C . THR A 1 149 ? 4.610 -25.224 -3.666 1.00 96.12 149 THR A C 1
ATOM 1066 O O . THR A 1 149 ? 4.978 -25.847 -4.658 1.00 96.12 149 THR A O 1
ATOM 1069 N N . GLY A 1 150 ? 5.467 -24.547 -2.899 1.00 95.88 150 GLY A N 1
ATOM 1070 C CA . GLY A 1 150 ? 6.902 -24.446 -3.187 1.00 95.88 150 GLY A CA 1
ATOM 1071 C C . GLY A 1 150 ? 7.282 -23.361 -4.203 1.00 95.88 150 GLY A C 1
ATOM 1072 O O . GLY A 1 150 ? 8.473 -23.131 -4.415 1.00 95.88 150 GLY A O 1
ATOM 1073 N N . THR A 1 151 ? 6.314 -22.651 -4.798 1.00 98.25 151 THR A N 1
ATOM 1074 C CA . THR A 1 151 ? 6.607 -21.481 -5.640 1.00 98.25 151 THR A CA 1
ATOM 1075 C C . THR A 1 151 ? 7.291 -20.397 -4.812 1.00 98.25 151 THR A C 1
ATOM 1077 O O . THR A 1 151 ? 6.791 -19.998 -3.759 1.00 98.25 151 THR A O 1
ATOM 1080 N N . ARG A 1 152 ? 8.433 -19.906 -5.302 1.00 98.31 152 ARG A N 1
ATOM 1081 C CA . ARG A 1 152 ? 9.234 -18.861 -4.655 1.00 98.31 152 ARG A CA 1
ATOM 1082 C C . ARG A 1 152 ? 9.046 -17.508 -5.323 1.00 9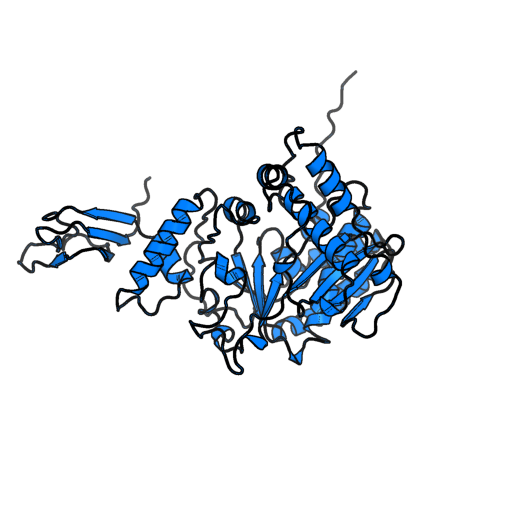8.31 152 ARG A C 1
ATOM 1084 O O . ARG A 1 152 ? 8.725 -17.438 -6.511 1.00 98.31 152 ARG A O 1
ATOM 1091 N N . MET A 1 153 ? 9.347 -16.442 -4.588 1.00 98.12 153 MET A N 1
ATOM 1092 C CA . MET A 1 153 ? 9.272 -15.065 -5.084 1.00 98.12 153 MET A CA 1
ATOM 1093 C C . MET A 1 153 ? 10.091 -14.825 -6.361 1.00 98.12 153 MET A C 1
ATOM 1095 O O . MET A 1 153 ? 9.664 -14.047 -7.215 1.00 98.12 153 MET A O 1
ATOM 1099 N N . ARG A 1 154 ? 11.229 -15.513 -6.535 1.00 96.69 154 ARG A N 1
ATOM 1100 C CA . ARG A 1 154 ? 12.094 -15.413 -7.727 1.00 96.69 154 ARG A CA 1
ATOM 1101 C C . ARG A 1 154 ? 11.539 -16.051 -9.004 1.00 96.69 154 ARG A C 1
ATOM 1103 O O . ARG A 1 154 ? 12.113 -15.821 -10.067 1.00 96.69 154 ARG A O 1
ATOM 1110 N N . HIS A 1 155 ? 10.513 -16.900 -8.925 1.00 96.56 155 HIS A N 1
ATOM 1111 C CA . HIS A 1 155 ? 9.969 -17.563 -10.113 1.00 96.56 155 HIS A CA 1
ATOM 1112 C C . HIS A 1 155 ? 9.270 -16.537 -11.011 1.00 96.56 155 HIS A C 1
ATOM 1114 O O . HIS A 1 155 ? 8.471 -15.740 -10.541 1.00 96.56 155 HIS A O 1
ATOM 1120 N N . THR A 1 156 ? 9.558 -16.553 -12.311 1.00 91.62 156 THR A N 1
ATOM 1121 C CA . THR A 1 156 ? 9.101 -15.519 -13.258 1.00 91.62 156 THR A CA 1
ATOM 1122 C C . THR A 1 156 ? 7.663 -15.696 -13.747 1.00 91.62 156 THR A C 1
ATOM 1124 O O . THR A 1 156 ? 7.115 -14.764 -14.320 1.00 91.62 156 THR A O 1
ATOM 1127 N N . GLY A 1 157 ? 7.060 -16.872 -13.542 1.00 92.44 157 GLY A N 1
ATOM 1128 C CA . GLY A 1 157 ? 5.705 -17.204 -14.004 1.00 92.44 157 GLY A CA 1
ATOM 1129 C C . GLY A 1 157 ? 4.640 -17.250 -12.907 1.00 92.44 157 GLY A C 1
ATOM 1130 O O . GLY A 1 157 ? 3.542 -17.734 -13.159 1.00 92.44 157 GLY A O 1
ATOM 1131 N N . ARG A 1 158 ? 4.958 -16.817 -11.681 1.00 96.31 158 ARG A N 1
ATOM 1132 C CA . ARG A 1 158 ? 3.957 -16.727 -10.609 1.00 96.31 158 ARG A CA 1
ATOM 1133 C C . ARG A 1 158 ? 3.048 -15.517 -10.821 1.00 96.31 158 ARG A C 1
ATOM 1135 O O . ARG A 1 158 ? 3.459 -14.540 -11.446 1.00 96.31 158 ARG A O 1
ATOM 1142 N N . ALA A 1 159 ? 1.861 -15.555 -10.224 1.00 96.75 159 ALA A N 1
ATOM 1143 C CA . ALA A 1 159 ? 1.038 -14.363 -10.087 1.00 96.75 159 ALA A CA 1
ATOM 1144 C C . ALA A 1 159 ? 1.786 -13.277 -9.285 1.00 96.75 159 ALA A C 1
ATOM 1146 O O . ALA A 1 159 ? 2.591 -13.569 -8.387 1.00 96.75 159 ALA A O 1
ATOM 1147 N N . LEU A 1 160 ? 1.575 -12.029 -9.691 1.00 97.06 160 LEU A N 1
ATOM 1148 C CA . LEU A 1 160 ? 2.259 -10.862 -9.153 1.00 97.06 160 LEU A CA 1
ATOM 1149 C C . LEU A 1 160 ? 1.500 -10.309 -7.947 1.00 97.06 160 LEU A C 1
ATOM 1151 O O . LEU A 1 160 ? 0.284 -10.448 -7.857 1.00 97.06 160 LEU A O 1
ATOM 1155 N N . PHE A 1 161 ? 2.234 -9.673 -7.040 1.00 97.88 161 PHE A N 1
ATOM 1156 C CA . PHE A 1 161 ? 1.632 -8.822 -6.015 1.00 97.88 161 PHE A CA 1
ATOM 1157 C C . PHE A 1 161 ? 1.164 -7.496 -6.650 1.00 97.88 161 PHE A C 1
ATOM 1159 O O . PHE A 1 161 ? 1.765 -7.077 -7.650 1.00 97.88 161 PHE A O 1
ATOM 1166 N N . PRO A 1 162 ? 0.133 -6.818 -6.112 1.00 96.12 162 PRO A N 1
ATOM 1167 C CA . PRO A 1 162 ? -0.295 -5.502 -6.593 1.00 96.12 162 PRO A CA 1
ATOM 1168 C C . PRO A 1 162 ? 0.864 -4.516 -6.809 1.00 96.12 162 PRO A C 1
ATOM 1170 O O . PRO A 1 162 ? 0.977 -3.929 -7.889 1.00 96.12 162 PRO A O 1
ATOM 1173 N N . VAL A 1 163 ? 1.807 -4.420 -5.866 1.00 97.44 163 VAL A N 1
ATOM 1174 C CA . VAL A 1 163 ? 3.002 -3.570 -6.025 1.00 97.44 163 VAL A CA 1
ATOM 1175 C C . VAL A 1 163 ? 3.867 -3.942 -7.242 1.00 97.44 163 VAL A C 1
ATOM 1177 O O . VAL A 1 163 ? 4.446 -3.076 -7.903 1.00 97.44 163 VAL A O 1
ATOM 1180 N N . GLU A 1 164 ? 3.941 -5.222 -7.612 1.00 97.81 164 GLU A N 1
ATOM 1181 C CA . GLU A 1 164 ? 4.706 -5.683 -8.777 1.00 97.81 164 GLU A CA 1
ATOM 1182 C C . GLU A 1 164 ? 3.996 -5.406 -10.104 1.00 97.81 164 GLU A C 1
ATOM 1184 O O . GLU A 1 164 ? 4.665 -5.248 -11.131 1.00 97.81 164 GLU A O 1
ATOM 1189 N N . HIS A 1 165 ? 2.663 -5.312 -10.113 1.00 96.50 165 HIS A N 1
ATOM 1190 C CA . HIS A 1 165 ? 1.935 -4.857 -11.299 1.00 96.50 165 HIS A CA 1
ATOM 1191 C C . HIS A 1 165 ? 2.349 -3.432 -11.684 1.00 96.50 165 HIS A C 1
ATOM 1193 O O . HIS A 1 165 ? 2.529 -3.150 -12.876 1.00 96.50 165 HIS A O 1
ATOM 1199 N N . VAL A 1 166 ? 2.585 -2.585 -10.679 1.00 96.75 166 VAL A N 1
ATOM 1200 C CA . VAL A 1 166 ? 2.955 -1.176 -10.839 1.00 96.75 166 VAL A CA 1
ATOM 1201 C C . VAL A 1 166 ? 4.449 -0.997 -11.102 1.00 96.75 166 VAL A C 1
ATOM 1203 O O . VAL A 1 166 ? 4.837 -0.336 -12.065 1.00 96.75 166 VAL A O 1
ATOM 1206 N N . HIS A 1 167 ? 5.302 -1.585 -10.262 1.00 96.94 167 HIS A N 1
ATOM 1207 C CA . HIS A 1 167 ? 6.752 -1.350 -10.295 1.00 96.94 167 HIS A CA 1
ATOM 1208 C C . HIS A 1 167 ? 7.527 -2.373 -11.137 1.00 96.94 167 HIS A C 1
ATOM 1210 O O . HIS A 1 167 ? 8.735 -2.233 -11.343 1.00 96.94 167 HIS A O 1
ATOM 1216 N N . GLY A 1 168 ? 6.831 -3.379 -11.667 1.00 95.94 168 GLY A N 1
ATOM 1217 C CA . GLY A 1 168 ? 7.378 -4.416 -12.530 1.00 95.94 168 GLY A CA 1
ATOM 1218 C C . GLY A 1 168 ? 7.766 -5.688 -11.776 1.00 95.94 168 GLY A C 1
ATOM 1219 O O . GLY A 1 168 ? 8.280 -5.667 -10.657 1.00 95.94 168 GLY A O 1
ATOM 1220 N N . ALA A 1 169 ? 7.569 -6.829 -12.437 1.00 96.00 169 ALA A N 1
ATOM 1221 C CA . ALA A 1 169 ? 7.923 -8.137 -11.900 1.00 96.00 169 ALA A CA 1
ATOM 1222 C C . ALA A 1 169 ? 9.412 -8.221 -11.525 1.00 96.00 169 ALA A C 1
ATOM 1224 O O . ALA A 1 169 ? 10.297 -7.803 -12.285 1.00 96.00 169 ALA A O 1
ATOM 1225 N N . GLY A 1 170 ? 9.691 -8.819 -10.364 1.00 95.06 170 GLY A N 1
ATOM 1226 C CA . GLY A 1 170 ? 11.055 -8.992 -9.869 1.00 95.06 170 GLY A CA 1
ATOM 1227 C C . GLY A 1 170 ? 11.679 -7.712 -9.313 1.00 95.06 170 GLY A C 1
ATOM 1228 O O . GLY A 1 170 ? 12.905 -7.642 -9.209 1.00 95.06 170 GLY A O 1
ATOM 1229 N N . VAL A 1 171 ? 10.865 -6.725 -8.932 1.00 96.50 171 VAL A N 1
ATOM 1230 C CA . VAL A 1 171 ? 11.308 -5.523 -8.209 1.00 96.50 171 VAL A CA 1
ATOM 1231 C C . VAL A 1 171 ? 12.094 -5.864 -6.937 1.00 96.50 171 VAL A C 1
ATOM 1233 O O . VAL A 1 171 ? 13.121 -5.261 -6.644 1.00 96.50 171 VAL A O 1
ATOM 1236 N N . TYR A 1 172 ? 11.700 -6.940 -6.257 1.00 97.06 172 TYR A N 1
ATOM 1237 C CA . TYR A 1 172 ? 12.327 -7.430 -5.033 1.00 97.06 172 TYR A CA 1
ATOM 1238 C C . TYR A 1 172 ? 13.529 -8.360 -5.249 1.00 97.06 172 TYR A C 1
ATOM 1240 O O . TYR A 1 172 ? 14.134 -8.819 -4.284 1.00 97.06 172 TYR A O 1
ATOM 1248 N N . ARG A 1 173 ? 13.910 -8.658 -6.501 1.00 94.12 173 ARG A N 1
ATOM 1249 C CA . ARG A 1 173 ? 14.905 -9.701 -6.833 1.00 94.12 173 ARG A CA 1
ATOM 1250 C C . ARG A 1 173 ? 16.297 -9.448 -6.242 1.00 94.12 173 ARG A C 1
ATOM 1252 O O . ARG A 1 173 ? 17.081 -10.385 -6.116 1.00 94.12 173 ARG A O 1
ATOM 1259 N N . ARG A 1 174 ? 16.611 -8.191 -5.922 1.00 91.25 174 ARG A N 1
ATOM 1260 C CA . ARG A 1 174 ? 17.901 -7.775 -5.354 1.00 91.25 174 ARG A CA 1
ATOM 1261 C C . ARG A 1 174 ? 17.959 -7.842 -3.834 1.00 91.25 174 ARG A C 1
ATOM 1263 O O . ARG A 1 174 ? 19.058 -7.735 -3.296 1.00 91.25 174 ARG A O 1
ATOM 1270 N N . LEU A 1 175 ? 16.820 -7.981 -3.159 1.00 95.25 175 LEU A N 1
ATOM 1271 C CA . LEU A 1 175 ? 16.815 -8.102 -1.709 1.00 95.25 175 LEU A CA 1
ATOM 1272 C C . LEU A 1 175 ? 17.410 -9.463 -1.314 1.00 95.25 175 LEU A C 1
ATOM 1274 O O . LEU A 1 175 ? 17.156 -10.460 -1.996 1.00 95.25 175 LEU A O 1
ATOM 1278 N N . PRO A 1 176 ? 18.222 -9.535 -0.251 1.00 94.69 176 PRO A N 1
ATOM 1279 C CA . PRO A 1 176 ? 18.627 -10.811 0.309 1.00 94.69 176 PRO A CA 1
ATOM 1280 C C . PRO A 1 176 ? 17.387 -11.514 0.873 1.00 94.69 176 PRO A C 1
ATOM 1282 O O . PRO A 1 176 ? 16.450 -10.861 1.326 1.00 94.69 176 PRO A O 1
ATOM 1285 N N . ILE A 1 177 ? 17.387 -12.849 0.861 1.00 96.25 177 ILE A N 1
ATOM 1286 C CA . ILE A 1 177 ? 16.345 -13.714 1.446 1.00 96.25 177 ILE A CA 1
ATOM 1287 C C . ILE A 1 177 ? 14.990 -13.661 0.715 1.00 96.25 177 ILE A C 1
ATOM 1289 O O . ILE A 1 177 ? 14.506 -14.712 0.298 1.00 96.25 177 ILE A O 1
ATOM 1293 N N . LEU A 1 178 ? 14.382 -12.483 0.514 1.00 97.81 178 LEU A N 1
ATOM 1294 C CA . LEU A 1 178 ? 13.022 -12.331 -0.024 1.00 97.81 178 LEU A CA 1
ATOM 1295 C C . LEU A 1 178 ? 12.779 -13.089 -1.345 1.00 97.81 178 LEU A C 1
ATOM 1297 O O . LEU A 1 178 ? 11.764 -13.778 -1.431 1.00 97.81 178 LEU A O 1
ATOM 1301 N N . PRO A 1 179 ? 13.679 -13.068 -2.353 1.00 97.69 179 PRO A N 1
ATOM 1302 C CA . PRO A 1 179 ? 13.496 -13.829 -3.592 1.00 97.69 179 PRO A CA 1
ATOM 1303 C C . PRO A 1 179 ? 13.384 -15.346 -3.381 1.00 97.69 179 PRO A C 1
ATOM 1305 O O . PRO A 1 179 ? 12.843 -16.046 -4.238 1.00 97.69 179 PRO A O 1
ATOM 1308 N N . ASP A 1 180 ? 13.904 -15.865 -2.269 1.00 98.19 180 ASP A N 1
ATOM 1309 C CA . ASP A 1 180 ? 13.894 -17.286 -1.927 1.00 98.19 180 ASP A CA 1
ATOM 1310 C C . ASP A 1 180 ? 12.731 -17.701 -1.024 1.00 98.19 180 ASP A C 1
ATOM 1312 O O . ASP A 1 180 ? 12.491 -18.902 -0.881 1.00 98.19 180 ASP A O 1
ATOM 1316 N N . LEU A 1 181 ? 11.977 -16.741 -0.479 1.00 98.31 181 LEU A N 1
ATOM 1317 C CA . LEU A 1 181 ? 10.777 -17.020 0.303 1.00 98.31 181 LEU A CA 1
ATOM 1318 C C . LEU A 1 181 ? 9.668 -17.611 -0.573 1.00 98.31 181 LEU A C 1
ATOM 1320 O O . LEU A 1 181 ? 9.545 -17.310 -1.768 1.00 98.31 181 LEU A O 1
ATOM 1324 N N . ALA A 1 182 ? 8.853 -18.471 0.036 1.00 98.38 182 ALA A N 1
ATOM 1325 C CA . ALA A 1 182 ? 7.666 -19.016 -0.606 1.00 98.38 182 ALA A CA 1
ATOM 1326 C C . ALA A 1 182 ? 6.622 -17.909 -0.790 1.00 98.38 182 ALA A C 1
ATOM 1328 O O . ALA A 1 182 ? 6.333 -17.177 0.150 1.00 98.38 182 ALA A O 1
ATOM 1329 N N . VAL A 1 183 ? 6.001 -17.833 -1.969 1.00 98.44 183 VAL A N 1
ATOM 1330 C CA . VAL A 1 183 ? 4.967 -16.822 -2.276 1.00 98.44 183 VAL A CA 1
ATOM 1331 C C . VAL A 1 183 ? 3.831 -16.866 -1.255 1.00 98.44 183 VAL A C 1
ATOM 1333 O O . VAL A 1 183 ? 3.386 -15.832 -0.779 1.00 98.44 183 VAL A O 1
ATOM 1336 N N . ALA A 1 184 ? 3.428 -18.070 -0.841 1.00 97.94 184 ALA A N 1
ATOM 1337 C CA . ALA A 1 184 ? 2.378 -18.276 0.153 1.00 97.94 184 ALA A CA 1
ATOM 1338 C C . ALA A 1 184 ? 2.701 -17.698 1.548 1.00 97.94 184 ALA A C 1
ATOM 1340 O O . ALA A 1 184 ? 1.780 -17.539 2.349 1.00 97.94 184 ALA A O 1
ATOM 1341 N N . LYS A 1 185 ? 3.975 -17.390 1.838 1.00 98.38 185 LYS A N 1
ATOM 1342 C CA . LYS A 1 185 ? 4.453 -16.777 3.090 1.00 98.38 185 LYS A CA 1
ATOM 1343 C C . LYS A 1 185 ? 4.776 -15.284 2.945 1.00 98.38 185 LYS A C 1
ATOM 1345 O O . LYS A 1 185 ? 5.283 -14.675 3.882 1.00 98.38 185 LYS A O 1
ATOM 1350 N N . VAL A 1 186 ? 4.497 -14.687 1.788 1.00 98.62 186 VAL A N 1
ATOM 1351 C CA . VAL A 1 186 ? 4.617 -13.243 1.567 1.00 98.62 186 VAL A CA 1
ATOM 1352 C C . VAL A 1 186 ? 3.212 -12.655 1.461 1.00 98.62 186 VAL A C 1
ATOM 1354 O O . VAL A 1 186 ? 2.334 -13.248 0.838 1.00 98.62 186 VAL A O 1
ATOM 1357 N N . ARG A 1 187 ? 2.975 -11.520 2.111 1.00 98.56 187 ARG A N 1
ATOM 1358 C CA . ARG A 1 187 ? 1.712 -10.769 2.038 1.00 98.56 187 ARG A CA 1
ATOM 1359 C C . ARG A 1 187 ? 1.995 -9.351 1.566 1.00 98.56 187 ARG A C 1
ATOM 1361 O O . ARG A 1 187 ? 3.102 -8.855 1.775 1.00 98.56 187 ARG A O 1
ATOM 1368 N N . GLU A 1 188 ? 1.010 -8.699 0.968 1.00 98.31 188 GLU A N 1
ATOM 1369 C CA . GLU A 1 188 ? 1.078 -7.256 0.738 1.00 98.31 188 GLU A CA 1
ATOM 1370 C C . GLU A 1 188 ? 0.358 -6.529 1.877 1.00 98.31 188 GLU A C 1
ATOM 1372 O O . GLU A 1 188 ? -0.698 -6.967 2.320 1.00 98.31 188 GLU A O 1
ATOM 1377 N N . VAL A 1 189 ? 0.946 -5.452 2.396 1.00 97.62 189 VAL A N 1
ATOM 1378 C CA . VAL A 1 189 ? 0.233 -4.518 3.274 1.00 97.62 189 VAL A CA 1
ATOM 1379 C C . VAL A 1 189 ? -0.016 -3.249 2.495 1.00 97.62 189 VAL A C 1
ATOM 1381 O O . VAL A 1 189 ? 0.910 -2.642 1.956 1.00 97.62 189 VAL A O 1
ATOM 1384 N N . GLY A 1 190 ? -1.273 -2.834 2.476 1.00 94.25 190 GLY A N 1
ATOM 1385 C CA . GLY A 1 190 ? -1.708 -1.691 1.703 1.00 94.25 190 GLY A CA 1
ATOM 1386 C C . GLY A 1 190 ? -2.897 -1.000 2.336 1.00 94.25 190 GLY A C 1
ATOM 1387 O O . GLY A 1 190 ? -3.336 -1.316 3.440 1.00 94.25 190 GLY A O 1
ATOM 1388 N N . ARG A 1 191 ? -3.431 -0.024 1.603 1.00 93.06 191 ARG A N 1
ATOM 1389 C CA . ARG A 1 191 ? -4.685 0.653 1.950 1.00 93.06 191 ARG A CA 1
ATOM 1390 C C . ARG A 1 191 ? -4.700 1.303 3.333 1.00 93.06 191 ARG A C 1
ATOM 1392 O O . ARG A 1 191 ? -5.769 1.444 3.913 1.00 93.06 191 ARG A O 1
ATOM 1399 N N . PHE A 1 192 ? -3.544 1.749 3.834 1.00 95.75 192 PHE A N 1
ATOM 1400 C CA . PHE A 1 192 ? -3.502 2.463 5.104 1.00 95.75 192 PHE A CA 1
ATOM 1401 C C . PHE A 1 192 ? -4.088 3.869 4.951 1.00 95.75 192 PHE A C 1
ATOM 1403 O O . PHE A 1 192 ? -3.448 4.766 4.400 1.00 95.75 192 PHE A O 1
ATOM 1410 N N . VAL A 1 193 ? -5.326 4.038 5.405 1.00 95.50 193 VAL A N 1
ATOM 1411 C CA . VAL A 1 193 ? -6.095 5.280 5.301 1.00 95.50 193 VAL A CA 1
ATOM 1412 C C . VAL A 1 193 ? -6.766 5.611 6.628 1.00 95.50 193 VAL A C 1
ATOM 1414 O O . VAL A 1 193 ? -6.972 4.752 7.485 1.00 95.50 193 VAL A O 1
ATOM 1417 N N . ARG A 1 194 ? -7.126 6.882 6.790 1.00 96.12 194 ARG A N 1
ATOM 1418 C CA . ARG A 1 194 ? -7.849 7.401 7.953 1.00 96.12 194 ARG A CA 1
ATOM 1419 C C . ARG A 1 194 ? -9.060 8.207 7.517 1.00 96.12 194 ARG A C 1
ATOM 1421 O O . ARG A 1 194 ? -9.106 8.674 6.379 1.00 96.12 194 ARG A O 1
ATOM 1428 N N . SER A 1 195 ? -9.989 8.406 8.445 1.00 95.94 195 SER A N 1
ATOM 1429 C CA . SER A 1 195 ? -11.144 9.263 8.230 1.00 95.94 195 SER A CA 1
ATOM 1430 C C . SER A 1 195 ? -10.697 10.677 7.865 1.00 95.94 195 SER A C 1
ATOM 1432 O O . SER A 1 195 ? -9.751 11.233 8.443 1.00 95.94 195 SER A O 1
ATOM 1434 N N . GLN A 1 196 ? -11.384 11.217 6.865 1.00 92.31 196 GLN A N 1
ATOM 1435 C CA . GLN A 1 196 ? -11.265 12.596 6.396 1.00 92.31 196 GLN A CA 1
ATOM 1436 C C . GLN A 1 196 ? -12.521 13.407 6.739 1.00 92.31 196 GLN A C 1
ATOM 1438 O O . GLN A 1 196 ? -12.678 14.530 6.266 1.00 92.31 196 GLN A O 1
ATOM 1443 N N . ASP A 1 197 ? -13.412 12.843 7.562 1.00 92.00 197 ASP A N 1
ATOM 1444 C CA . ASP A 1 197 ? -14.569 13.549 8.096 1.00 92.00 197 ASP A CA 1
ATOM 1445 C C . ASP A 1 197 ? -14.091 14.736 8.954 1.00 92.00 197 ASP A C 1
ATOM 1447 O O . ASP A 1 197 ? -13.428 14.526 9.976 1.00 92.00 197 ASP A O 1
ATOM 1451 N N . PRO A 1 198 ? -14.408 15.988 8.577 1.00 87.81 198 PRO A N 1
ATOM 1452 C CA . PRO A 1 198 ? -14.003 17.157 9.350 1.00 87.81 198 PRO A CA 1
ATOM 1453 C C . PRO A 1 198 ? -14.693 17.237 10.717 1.00 87.81 198 PRO A C 1
ATOM 1455 O O . PRO A 1 198 ? -14.244 17.999 11.575 1.00 87.81 198 PRO A O 1
ATOM 1458 N N . THR A 1 199 ? -15.780 16.488 10.919 1.00 91.62 199 THR A N 1
ATOM 1459 C CA . THR A 1 199 ? -16.531 16.441 12.177 1.00 91.62 199 THR A CA 1
ATOM 1460 C C . THR A 1 199 ? -16.000 15.386 13.149 1.00 91.62 199 THR A C 1
ATOM 1462 O O . THR A 1 199 ? -16.250 15.494 14.351 1.00 91.62 199 THR A O 1
ATOM 1465 N N . ALA A 1 200 ? -15.205 14.421 12.670 1.00 91.00 200 ALA A N 1
ATOM 1466 C CA . ALA A 1 200 ? -14.608 13.397 13.517 1.00 91.00 200 ALA A CA 1
ATOM 1467 C C . ALA A 1 200 ? -13.596 14.019 14.506 1.00 91.00 200 ALA A C 1
ATOM 1469 O O . ALA A 1 200 ? -12.732 14.812 14.103 1.00 91.00 200 ALA A O 1
ATOM 1470 N N . PRO A 1 201 ? -13.631 13.654 15.804 1.00 91.69 201 PRO A N 1
ATOM 1471 C CA . PRO A 1 201 ? -12.677 14.176 16.775 1.00 91.69 201 PRO A CA 1
ATOM 1472 C C . PRO A 1 201 ? -11.234 13.840 16.377 1.00 91.69 201 PRO A C 1
ATOM 1474 O O . PRO A 1 201 ? -10.847 12.673 16.276 1.00 91.69 201 PRO A O 1
ATOM 1477 N N . ARG A 1 202 ? -10.396 14.871 16.196 1.00 90.69 202 ARG A N 1
ATOM 1478 C CA . ARG A 1 202 ? -8.993 14.710 15.757 1.00 90.69 202 ARG A CA 1
ATOM 1479 C C . ARG A 1 202 ? -8.189 13.763 16.651 1.00 90.69 202 ARG A C 1
ATOM 1481 O O . ARG A 1 202 ? -7.347 13.022 16.151 1.00 90.69 202 ARG A O 1
ATOM 1488 N N . VAL A 1 203 ? -8.453 13.791 17.960 1.00 92.25 203 VAL A N 1
ATOM 1489 C CA . VAL A 1 203 ? -7.810 12.910 18.947 1.00 92.25 203 VAL A CA 1
ATOM 1490 C C . VAL A 1 203 ? -8.139 11.445 18.657 1.00 92.25 203 VAL A C 1
ATOM 1492 O O . VAL A 1 203 ? -7.222 10.631 18.567 1.00 92.25 203 VAL A O 1
ATOM 1495 N N . SER A 1 204 ? -9.415 11.125 18.424 1.00 94.38 204 SER A N 1
ATOM 1496 C CA . SER A 1 204 ? -9.874 9.770 18.103 1.00 94.38 204 SER A CA 1
ATOM 1497 C C . SER A 1 204 ? -9.282 9.264 16.792 1.00 94.38 204 SER A C 1
ATOM 1499 O O . SER A 1 204 ? -8.813 8.132 16.737 1.00 94.38 204 SER A O 1
ATOM 1501 N N . VAL A 1 205 ? -9.221 10.104 15.751 1.00 95.62 205 VAL A N 1
ATOM 1502 C CA . VAL A 1 205 ? -8.608 9.726 14.463 1.00 95.62 205 VAL A CA 1
ATOM 1503 C C . VAL A 1 205 ? -7.109 9.454 14.619 1.00 95.62 205 VAL A C 1
ATOM 1505 O O . VAL A 1 205 ? -6.622 8.425 14.156 1.00 95.62 205 VAL A O 1
ATOM 1508 N N . ALA A 1 206 ? -6.366 10.333 15.303 1.00 94.12 206 ALA A N 1
ATOM 1509 C CA . ALA A 1 206 ? -4.935 10.129 15.542 1.00 94.12 206 ALA A CA 1
ATOM 1510 C C . ALA A 1 206 ? -4.669 8.844 16.343 1.00 94.12 206 ALA A C 1
ATOM 1512 O O . ALA A 1 206 ? -3.780 8.063 16.004 1.00 94.12 206 ALA A O 1
ATOM 1513 N N . ARG A 1 207 ? -5.481 8.590 17.373 1.00 95.56 207 ARG A N 1
ATOM 1514 C CA . ARG A 1 207 ? -5.434 7.367 18.176 1.00 95.56 207 ARG A CA 1
ATOM 1515 C C . ARG A 1 207 ? -5.740 6.125 17.340 1.00 95.56 207 ARG A C 1
ATOM 1517 O O . ARG A 1 207 ? -4.985 5.161 17.397 1.00 95.56 207 ARG A O 1
ATOM 1524 N N . ALA A 1 208 ? -6.786 6.169 16.518 1.00 97.31 208 ALA A N 1
ATOM 1525 C CA . ALA A 1 208 ? -7.192 5.080 15.635 1.00 97.31 208 ALA A CA 1
ATOM 1526 C C . ALA A 1 208 ? -6.090 4.676 14.643 1.00 97.31 208 ALA A C 1
ATOM 1528 O O . ALA A 1 208 ? -5.874 3.486 14.419 1.00 97.31 208 ALA A O 1
ATOM 1529 N N . VAL A 1 209 ? -5.350 5.643 14.090 1.00 96.88 209 VAL A N 1
ATOM 1530 C CA . VAL A 1 209 ? -4.191 5.386 13.215 1.00 96.88 209 VAL A CA 1
ATOM 1531 C C . VAL A 1 209 ? -3.113 4.587 13.955 1.00 96.88 209 VAL A C 1
ATOM 1533 O O . VAL A 1 209 ? -2.629 3.577 13.441 1.00 96.88 209 VAL A O 1
ATOM 1536 N N . VAL A 1 210 ? -2.767 4.990 15.182 1.00 97.75 210 VAL A N 1
ATOM 1537 C CA . VAL A 1 210 ? -1.755 4.288 15.988 1.00 97.75 210 VAL A CA 1
ATOM 1538 C C . VAL A 1 210 ? -2.252 2.910 16.431 1.00 97.75 210 VAL A C 1
ATOM 1540 O O . VAL A 1 210 ? -1.522 1.932 16.292 1.00 97.75 210 VAL A O 1
ATOM 1543 N N . GLU A 1 211 ? -3.496 2.796 16.898 1.00 98.38 211 GLU A N 1
ATOM 1544 C CA . GLU A 1 211 ? -4.107 1.514 17.276 1.00 98.38 211 GLU A CA 1
ATOM 1545 C C . GLU A 1 211 ? -4.163 0.532 16.093 1.00 98.38 211 GLU A C 1
ATOM 1547 O O . GLU A 1 211 ? -3.906 -0.661 16.254 1.00 98.38 211 GLU A O 1
ATOM 1552 N N . THR A 1 212 ? -4.407 1.029 14.876 1.00 98.31 212 THR A N 1
ATOM 1553 C CA . THR A 1 212 ? -4.343 0.220 13.648 1.00 98.31 212 THR A CA 1
ATOM 1554 C C . THR A 1 212 ? -2.924 -0.308 13.404 1.00 98.31 212 THR A C 1
ATOM 1556 O O . THR A 1 212 ? -2.751 -1.474 13.052 1.00 98.31 212 THR A O 1
ATOM 1559 N N . GLY A 1 213 ? -1.892 0.510 13.645 1.00 97.62 213 GLY A N 1
ATOM 1560 C CA . GLY A 1 213 ? -0.491 0.078 13.586 1.00 97.62 213 GLY A CA 1
ATOM 1561 C C . GLY A 1 213 ? -0.133 -0.970 14.649 1.00 97.62 213 GLY A C 1
ATOM 1562 O O . GLY A 1 213 ? 0.540 -1.957 14.340 1.00 97.62 213 GLY A O 1
ATOM 1563 N N . VAL A 1 214 ? -0.640 -0.812 15.879 1.00 98.50 214 VAL A N 1
ATOM 1564 C CA . VAL A 1 214 ? -0.514 -1.814 16.955 1.00 98.50 214 VAL A CA 1
ATOM 1565 C C . VAL A 1 214 ? -1.158 -3.133 16.531 1.00 98.50 214 VAL A C 1
ATOM 1567 O O . VAL A 1 214 ? -0.521 -4.184 16.622 1.00 98.50 214 VAL A O 1
ATOM 1570 N N . ALA A 1 215 ? -2.391 -3.089 16.023 1.00 98.56 215 ALA A N 1
ATOM 1571 C CA . ALA A 1 215 ? -3.104 -4.270 15.553 1.00 98.56 215 ALA A CA 1
ATOM 1572 C C . ALA A 1 215 ? -2.369 -4.964 14.403 1.00 98.56 215 ALA A C 1
ATOM 1574 O O . ALA A 1 215 ? -2.174 -6.175 14.458 1.00 98.56 215 ALA A O 1
ATOM 1575 N N . LEU A 1 216 ? -1.872 -4.211 13.417 1.00 97.75 216 LEU A N 1
ATOM 1576 C CA . LEU A 1 216 ? -1.052 -4.747 12.330 1.00 97.75 216 LEU A CA 1
ATOM 1577 C C . LEU A 1 216 ? 0.162 -5.513 12.875 1.00 97.75 216 LEU A C 1
ATOM 1579 O O . LEU A 1 216 ? 0.389 -6.667 12.506 1.00 97.75 216 LEU A O 1
ATOM 1583 N N . PHE A 1 217 ? 0.902 -4.923 13.816 1.00 97.56 217 PHE A N 1
ATOM 1584 C CA . PHE A 1 217 ? 2.035 -5.584 14.463 1.00 97.56 217 PHE A CA 1
ATOM 1585 C C . PHE A 1 217 ? 1.611 -6.866 15.196 1.00 97.56 217 PHE A C 1
ATOM 1587 O O . PHE A 1 217 ? 2.246 -7.918 15.047 1.00 97.56 217 PHE A O 1
ATOM 1594 N N . ARG A 1 218 ? 0.550 -6.794 16.008 1.00 98.06 218 ARG A N 1
ATOM 1595 C CA . ARG A 1 218 ? 0.054 -7.913 16.825 1.00 98.06 218 ARG A CA 1
ATOM 1596 C C . ARG A 1 218 ? -0.454 -9.067 15.969 1.00 98.06 218 ARG A C 1
ATOM 1598 O O . ARG A 1 218 ? -0.143 -10.215 16.275 1.00 98.06 218 ARG A O 1
ATOM 1605 N N . VAL A 1 219 ? -1.148 -8.773 14.873 1.00 98.19 219 VAL A N 1
ATOM 1606 C CA . VAL A 1 219 ? -1.619 -9.770 13.907 1.00 98.19 219 VAL A CA 1
ATOM 1607 C C . VAL A 1 219 ? -0.435 -10.470 13.234 1.00 98.19 219 VAL A C 1
ATOM 1609 O O . VAL A 1 219 ? -0.364 -11.700 13.258 1.00 98.19 219 VAL A O 1
ATOM 1612 N N . MET A 1 220 ? 0.536 -9.711 12.708 1.00 96.88 220 MET A N 1
ATOM 1613 C CA . MET A 1 220 ? 1.711 -10.272 12.022 1.00 96.88 220 MET A CA 1
ATOM 1614 C C . MET A 1 220 ? 2.602 -11.111 12.945 1.00 96.88 220 MET A C 1
ATOM 1616 O O . MET A 1 220 ? 3.104 -12.156 12.544 1.00 96.88 220 MET A O 1
ATOM 1620 N N . THR A 1 221 ? 2.807 -10.671 14.188 1.00 96.06 221 THR A N 1
ATOM 1621 C CA . THR A 1 221 ? 3.702 -11.353 15.145 1.00 96.06 221 THR A CA 1
ATOM 1622 C C . THR A 1 221 ? 2.995 -12.355 16.061 1.00 96.06 221 THR A C 1
ATOM 1624 O O . THR A 1 221 ? 3.657 -13.039 16.850 1.00 96.06 221 THR A O 1
ATOM 1627 N N . GLY A 1 222 ? 1.669 -12.464 15.954 1.00 96.94 222 GLY A N 1
ATOM 1628 C CA . GLY A 1 222 ? 0.817 -13.360 16.730 1.00 96.94 222 GLY A CA 1
ATOM 1629 C C . GLY A 1 222 ? 0.113 -14.384 15.832 1.00 96.94 222 GLY A C 1
ATOM 1630 O O . GLY A 1 222 ? 0.769 -15.347 15.430 1.00 96.94 222 GLY A O 1
ATOM 1631 N N . PRO A 1 223 ? -1.188 -14.217 15.524 1.00 97.81 223 PRO A N 1
ATOM 1632 C CA . PRO A 1 223 ? -1.965 -15.170 14.727 1.00 97.81 223 PRO A CA 1
ATOM 1633 C C . PRO A 1 223 ? -1.313 -15.572 13.401 1.00 97.81 223 PRO A C 1
ATOM 1635 O O . PRO A 1 223 ? -1.316 -16.750 13.061 1.00 97.81 223 PRO A O 1
ATOM 1638 N N . LEU A 1 224 ? -0.695 -14.627 12.683 1.00 97.38 224 LEU A N 1
ATOM 1639 C CA . LEU A 1 224 ? -0.082 -14.883 11.376 1.00 97.38 224 LEU A CA 1
ATOM 1640 C C . LEU A 1 224 ? 1.413 -15.229 11.442 1.00 97.38 224 LEU A C 1
ATOM 1642 O O . LEU A 1 224 ? 2.043 -15.407 10.402 1.00 97.38 224 LEU A O 1
ATOM 1646 N N . ARG A 1 225 ? 2.002 -15.360 12.640 1.00 96.00 225 ARG A N 1
ATOM 1647 C CA . ARG A 1 225 ? 3.466 -15.476 12.819 1.00 96.00 225 ARG A CA 1
ATOM 1648 C C . ARG A 1 225 ? 4.106 -16.664 12.103 1.00 96.00 225 ARG A C 1
ATOM 1650 O O . ARG A 1 225 ? 5.304 -16.650 11.857 1.00 96.00 225 ARG A O 1
ATOM 1657 N N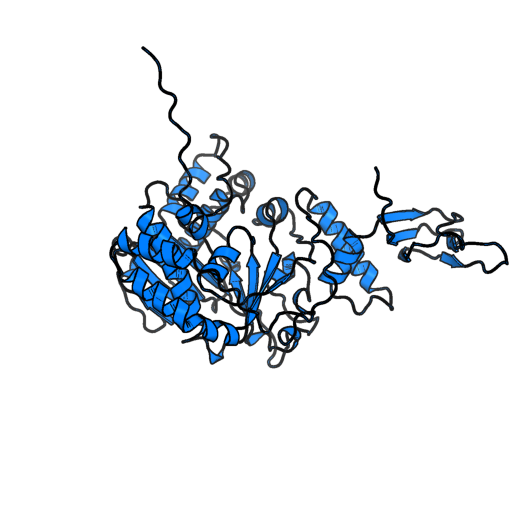 . LEU A 1 226 ? 3.335 -17.730 11.878 1.00 96.44 226 LEU A N 1
ATOM 1658 C CA . LEU A 1 226 ? 3.805 -18.924 11.179 1.00 96.44 226 LEU A CA 1
ATOM 1659 C C . LEU A 1 226 ? 3.467 -18.882 9.692 1.00 96.44 226 LEU A C 1
ATOM 1661 O O . LEU A 1 226 ? 4.010 -19.690 8.948 1.00 96.44 226 LEU A O 1
ATOM 1665 N N . ASP A 1 227 ? 2.591 -17.974 9.262 1.00 97.25 227 ASP A N 1
ATOM 1666 C CA . ASP A 1 227 ? 2.035 -17.899 7.910 1.00 97.25 227 ASP A CA 1
ATOM 1667 C C . ASP A 1 227 ? 2.590 -16.757 7.073 1.00 97.25 227 ASP A C 1
ATOM 1669 O O . ASP A 1 227 ? 2.418 -16.767 5.855 1.00 97.25 227 ASP A O 1
ATOM 1673 N N . VAL A 1 228 ? 3.282 -15.811 7.702 1.00 98.00 228 VAL A N 1
ATOM 1674 C CA . VAL A 1 228 ? 3.851 -14.644 7.036 1.00 98.00 228 VAL A CA 1
ATOM 1675 C C . VAL A 1 228 ? 5.301 -14.475 7.468 1.00 98.00 228 VAL A C 1
ATOM 1677 O O . VAL A 1 228 ? 5.589 -14.126 8.609 1.00 98.00 228 VAL A O 1
ATOM 1680 N N . ASP A 1 229 ? 6.213 -14.695 6.526 1.00 98.38 229 ASP A N 1
ATOM 1681 C CA . ASP A 1 229 ? 7.647 -14.468 6.705 1.00 98.38 229 ASP A CA 1
ATOM 1682 C C . ASP A 1 229 ? 8.028 -13.034 6.317 1.00 98.38 229 ASP A C 1
ATOM 1684 O O . ASP A 1 229 ? 8.955 -12.450 6.882 1.00 98.38 229 ASP A O 1
ATOM 1688 N N . ALA A 1 230 ? 7.320 -12.450 5.347 1.00 98.50 230 ALA A N 1
ATOM 1689 C CA . ALA A 1 230 ? 7.601 -11.114 4.842 1.00 98.50 230 ALA A CA 1
ATOM 1690 C C . ALA A 1 230 ? 6.342 -10.367 4.409 1.00 98.50 230 ALA A C 1
ATOM 1692 O O . ALA A 1 230 ? 5.358 -10.960 3.963 1.00 98.50 230 ALA A O 1
ATOM 1693 N N . VAL A 1 231 ? 6.437 -9.044 4.483 1.00 98.38 231 VAL A N 1
ATOM 1694 C CA . VAL A 1 231 ? 5.452 -8.111 3.952 1.00 98.38 231 VAL A CA 1
ATOM 1695 C C . VAL A 1 231 ? 6.094 -7.262 2.867 1.00 98.38 231 VAL A C 1
ATOM 1697 O O . VAL A 1 231 ? 7.227 -6.801 3.016 1.00 98.38 231 VAL A O 1
ATOM 1700 N N . VAL A 1 232 ? 5.361 -7.060 1.781 1.00 98.69 232 VAL A N 1
ATOM 1701 C CA . VAL A 1 232 ? 5.697 -6.155 0.679 1.00 98.69 232 VAL A CA 1
ATOM 1702 C C . VAL A 1 232 ? 4.592 -5.112 0.501 1.00 98.69 232 VAL A C 1
ATOM 1704 O O . VAL A 1 232 ? 3.558 -5.186 1.158 1.00 98.69 232 VAL A O 1
ATOM 1707 N N . GLY A 1 233 ? 4.817 -4.129 -0.360 1.00 97.81 233 GLY A N 1
ATOM 1708 C CA . GLY A 1 233 ? 3.847 -3.093 -0.708 1.00 97.81 233 GLY A CA 1
ATOM 1709 C C . GLY A 1 233 ? 4.548 -1.878 -1.297 1.00 97.81 233 GLY A C 1
ATOM 1710 O O . GLY A 1 233 ? 5.769 -1.894 -1.480 1.00 97.81 233 GLY A O 1
ATOM 1711 N N . ASP A 1 234 ? 3.797 -0.817 -1.570 1.00 96.94 234 ASP A N 1
ATOM 1712 C CA . ASP A 1 234 ? 4.326 0.499 -1.926 1.00 96.94 234 ASP A CA 1
ATOM 1713 C C . ASP A 1 234 ? 3.955 1.558 -0.878 1.00 96.94 234 ASP A C 1
ATOM 1715 O O . ASP A 1 234 ? 2.938 1.467 -0.188 1.00 96.94 234 ASP A O 1
ATOM 1719 N N . LEU A 1 235 ? 4.814 2.562 -0.706 1.00 95.06 235 LEU A N 1
ATOM 1720 C CA . LEU A 1 235 ? 4.579 3.636 0.252 1.00 95.06 235 LEU A CA 1
ATOM 1721 C C . LEU A 1 235 ? 5.135 4.976 -0.225 1.00 95.06 235 LEU A C 1
ATOM 1723 O O . LEU A 1 235 ? 6.100 5.038 -0.983 1.00 95.06 235 LEU A O 1
ATOM 1727 N N . GLU A 1 236 ? 4.525 6.059 0.249 1.00 93.50 236 GLU A N 1
ATOM 1728 C CA . GLU A 1 236 ? 5.118 7.394 0.205 1.00 93.50 236 GLU A CA 1
ATOM 1729 C C . GLU A 1 236 ? 6.047 7.546 1.415 1.00 93.50 236 GLU A C 1
ATOM 1731 O O . GLU A 1 236 ? 5.601 7.460 2.564 1.00 93.50 236 GLU A O 1
ATOM 1736 N N . GLU A 1 237 ? 7.340 7.793 1.197 1.00 91.75 237 GLU A N 1
ATOM 1737 C CA . GLU A 1 237 ? 8.305 7.868 2.306 1.00 91.75 237 GLU A CA 1
ATOM 1738 C C . GLU A 1 237 ? 8.014 9.008 3.285 1.00 91.75 237 GLU A C 1
ATOM 1740 O O . GLU A 1 237 ? 8.221 8.868 4.484 1.00 91.75 237 GLU A O 1
ATOM 1745 N N . LYS A 1 238 ? 7.473 10.126 2.797 1.00 89.25 238 LYS A N 1
ATOM 1746 C CA . LYS A 1 238 ? 7.150 11.296 3.631 1.00 89.25 238 LYS A CA 1
ATOM 1747 C C . LYS A 1 238 ? 5.859 11.138 4.445 1.00 89.25 238 LYS A C 1
ATOM 1749 O O . LYS A 1 238 ? 5.527 12.021 5.236 1.00 89.25 238 LYS A O 1
ATOM 1754 N N . VAL A 1 239 ? 5.123 10.051 4.224 1.00 88.12 239 VAL A N 1
ATOM 1755 C CA . VAL A 1 239 ? 3.790 9.815 4.789 1.00 88.12 239 VAL A CA 1
ATOM 1756 C C . VAL A 1 239 ? 3.774 8.460 5.486 1.00 88.12 239 VAL A C 1
ATOM 1758 O O . VAL A 1 239 ? 3.848 8.377 6.708 1.00 88.12 239 VAL A O 1
ATOM 1761 N N . ALA A 1 240 ? 3.738 7.377 4.716 1.00 89.50 240 ALA A N 1
ATOM 1762 C CA . ALA A 1 240 ? 3.501 6.041 5.238 1.00 89.50 240 ALA A CA 1
ATOM 1763 C C . ALA A 1 240 ? 4.745 5.429 5.904 1.00 89.50 240 ALA A C 1
ATOM 1765 O O . ALA A 1 240 ? 4.601 4.740 6.915 1.00 89.50 240 ALA A O 1
ATOM 1766 N N . LYS A 1 241 ? 5.964 5.731 5.426 1.00 92.19 241 LYS A N 1
ATOM 1767 C CA . LYS A 1 241 ? 7.198 5.245 6.077 1.00 92.19 241 LYS A CA 1
ATOM 1768 C C . LYS A 1 241 ? 7.365 5.796 7.495 1.00 92.19 241 LYS A C 1
ATOM 1770 O O . LYS A 1 241 ? 7.826 5.061 8.362 1.00 92.19 241 LYS A O 1
ATOM 1775 N N . ASN A 1 242 ? 6.917 7.025 7.762 1.00 91.31 242 ASN A N 1
ATOM 1776 C CA . ASN A 1 242 ? 6.963 7.604 9.109 1.00 91.31 242 ASN A CA 1
ATOM 1777 C C . ASN A 1 242 ? 6.217 6.743 10.136 1.00 91.31 242 ASN A C 1
ATOM 1779 O O . ASN A 1 242 ? 6.641 6.669 11.284 1.00 91.31 242 ASN A O 1
ATOM 1783 N N . ASN A 1 243 ? 5.150 6.045 9.732 1.00 91.75 243 ASN A N 1
ATOM 1784 C CA . ASN A 1 243 ? 4.451 5.116 10.620 1.00 91.75 243 ASN A CA 1
ATOM 1785 C C . ASN A 1 243 ? 5.316 3.889 10.935 1.00 91.75 243 ASN A C 1
ATOM 1787 O O . ASN A 1 243 ? 5.429 3.504 12.094 1.00 91.75 243 ASN A O 1
ATOM 1791 N N . LEU A 1 244 ? 5.983 3.303 9.935 1.00 93.88 244 LEU A N 1
ATOM 1792 C CA . LEU A 1 244 ? 6.924 2.199 10.164 1.00 93.88 244 LEU A CA 1
ATOM 1793 C C . LEU A 1 244 ? 8.071 2.638 11.084 1.00 93.88 244 LEU A C 1
ATOM 1795 O O . LEU A 1 244 ? 8.391 1.942 12.049 1.00 93.88 244 LEU A O 1
ATOM 1799 N N . ASP A 1 245 ? 8.625 3.823 10.833 1.00 94.62 245 ASP A N 1
ATOM 1800 C CA . ASP A 1 245 ? 9.694 4.403 11.642 1.00 94.62 245 ASP A CA 1
ATOM 1801 C C . ASP A 1 245 ? 9.219 4.697 13.070 1.00 94.62 245 ASP A C 1
ATOM 1803 O O . ASP A 1 245 ? 9.940 4.399 14.016 1.00 94.62 245 ASP A O 1
ATOM 1807 N N . PHE A 1 246 ? 7.988 5.182 13.260 1.00 94.56 246 PHE A N 1
ATOM 1808 C CA . PHE A 1 246 ? 7.396 5.403 14.581 1.00 94.56 246 PHE A CA 1
ATOM 1809 C C . PHE A 1 246 ? 7.330 4.116 15.414 1.00 94.56 246 PHE A C 1
ATOM 1811 O O . PHE A 1 246 ? 7.584 4.149 16.621 1.00 94.56 246 PHE A O 1
ATOM 1818 N N . PHE A 1 247 ? 7.026 2.977 14.787 1.00 95.50 247 PHE A N 1
ATOM 1819 C CA . PHE A 1 247 ? 7.027 1.665 15.440 1.00 95.50 247 PHE A CA 1
ATOM 1820 C C . PHE A 1 247 ? 8.416 1.011 15.496 1.00 95.50 247 PHE A C 1
ATOM 1822 O O . PHE A 1 247 ? 8.524 -0.117 15.969 1.00 95.50 247 PHE A O 1
ATOM 1829 N N . HIS A 1 248 ? 9.476 1.692 15.044 1.00 96.25 248 HIS A N 1
ATOM 1830 C CA . HIS A 1 248 ? 10.828 1.138 14.872 1.00 96.25 248 HIS A CA 1
ATOM 1831 C C . HIS A 1 248 ? 10.844 -0.143 14.014 1.00 96.25 248 HIS A C 1
ATOM 1833 O O . HIS A 1 248 ? 11.686 -1.018 14.216 1.00 96.25 248 HIS A O 1
ATOM 1839 N N . VAL A 1 249 ? 9.913 -0.270 13.059 1.00 95.50 249 VAL A N 1
ATOM 1840 C CA . VAL A 1 249 ? 9.818 -1.427 12.160 1.00 95.50 249 VAL A CA 1
ATOM 1841 C C . VAL A 1 249 ? 10.961 -1.373 11.143 1.00 95.50 249 VAL A C 1
ATOM 1843 O O . VAL A 1 249 ? 11.001 -0.452 10.320 1.00 95.50 249 VAL A O 1
ATOM 1846 N N . PRO A 1 250 ? 11.879 -2.357 11.138 1.00 96.31 250 PRO A N 1
ATOM 1847 C CA . PRO A 1 250 ? 12.973 -2.379 10.177 1.00 96.31 250 PRO A CA 1
ATOM 1848 C C . PRO A 1 250 ? 12.415 -2.654 8.775 1.00 96.31 250 PRO A C 1
ATOM 1850 O O . PRO A 1 250 ? 11.829 -3.708 8.526 1.00 96.31 250 PRO A O 1
ATOM 1853 N N . SER A 1 251 ? 12.586 -1.702 7.860 1.00 96.12 251 SER A N 1
ATOM 1854 C CA . SER A 1 251 ? 12.076 -1.779 6.488 1.00 96.12 251 SER A CA 1
ATOM 1855 C C . SER A 1 251 ? 13.148 -1.390 5.473 1.00 96.12 251 SER A C 1
ATOM 1857 O O . SER A 1 251 ? 14.078 -0.645 5.785 1.00 96.12 251 SER A O 1
ATOM 1859 N N . VAL A 1 252 ? 13.016 -1.895 4.246 1.00 96.25 252 VAL A N 1
ATOM 1860 C CA . VAL A 1 252 ? 13.810 -1.456 3.090 1.00 96.25 252 VAL A CA 1
ATOM 1861 C C . VAL A 1 252 ? 12.888 -0.814 2.075 1.00 96.25 252 VAL A C 1
ATOM 1863 O O . VAL A 1 252 ? 11.861 -1.396 1.742 1.00 96.25 252 VAL A O 1
ATOM 1866 N N . VAL A 1 253 ? 13.285 0.346 1.554 1.00 95.56 253 VAL A N 1
ATOM 1867 C CA . VAL A 1 253 ? 12.605 1.050 0.459 1.00 95.56 253 VAL A CA 1
ATOM 1868 C C . VAL A 1 253 ? 13.457 0.950 -0.808 1.00 95.56 253 VAL A C 1
ATOM 1870 O O . VAL A 1 253 ? 14.681 1.074 -0.753 1.00 95.56 253 VAL A O 1
ATOM 1873 N N . LEU A 1 254 ? 12.816 0.678 -1.944 1.00 94.06 254 LEU A N 1
ATOM 1874 C CA . LEU A 1 254 ? 13.451 0.440 -3.238 1.00 94.06 254 LEU A CA 1
ATOM 1875 C C . LEU A 1 254 ? 13.228 1.617 -4.196 1.00 94.06 254 LEU A C 1
ATOM 1877 O O . LEU A 1 254 ? 12.257 1.653 -4.946 1.00 94.06 254 LEU A O 1
ATOM 1881 N N . HIS A 1 255 ? 14.179 2.546 -4.240 1.00 92.06 255 HIS A N 1
ATOM 1882 C CA . HIS A 1 255 ? 14.082 3.760 -5.068 1.00 92.06 255 HIS A CA 1
ATOM 1883 C C . HIS A 1 255 ? 14.347 3.548 -6.563 1.00 92.06 255 HIS A C 1
ATOM 1885 O O . HIS A 1 255 ? 14.083 4.429 -7.376 1.00 92.06 255 HIS A O 1
ATOM 1891 N N . ASP A 1 256 ? 14.893 2.399 -6.958 1.00 87.75 256 ASP A N 1
ATOM 1892 C CA . ASP A 1 256 ? 15.353 2.140 -8.330 1.00 87.75 256 ASP A CA 1
ATOM 1893 C C . ASP A 1 256 ? 14.249 1.570 -9.245 1.00 87.75 256 ASP A C 1
ATOM 1895 O O . ASP A 1 256 ? 14.476 0.621 -9.999 1.00 87.75 256 ASP A O 1
ATOM 1899 N N . THR A 1 257 ? 13.036 2.129 -9.195 1.00 92.44 257 THR A N 1
ATOM 1900 C CA . THR A 1 257 ? 11.856 1.558 -9.875 1.00 92.44 257 THR A CA 1
ATOM 1901 C C . THR A 1 257 ? 11.013 2.625 -10.553 1.00 92.44 257 THR A C 1
ATOM 1903 O O . THR A 1 257 ? 10.820 3.688 -9.991 1.00 92.44 257 THR A O 1
ATOM 1906 N N . VAL A 1 258 ? 10.471 2.351 -11.741 1.00 95.19 258 VAL A N 1
ATOM 1907 C CA . VAL A 1 258 ? 9.576 3.295 -12.426 1.00 95.19 258 VAL A CA 1
ATOM 1908 C C . VAL A 1 258 ? 8.136 2.802 -12.280 1.00 95.19 258 VAL A C 1
ATOM 1910 O O . VAL A 1 258 ? 7.788 1.827 -12.949 1.00 95.19 258 VAL A O 1
ATOM 1913 N N . PRO A 1 259 ? 7.290 3.440 -11.451 1.00 95.88 259 PRO A N 1
ATOM 1914 C CA . PRO A 1 259 ? 5.893 3.054 -11.351 1.00 95.88 259 PRO A CA 1
ATOM 1915 C C . PRO A 1 259 ? 5.165 3.364 -12.657 1.00 95.88 259 PRO A C 1
ATOM 1917 O O . PRO A 1 259 ? 5.273 4.471 -13.201 1.00 95.88 259 PRO A O 1
ATOM 1920 N N . PHE A 1 260 ? 4.399 2.389 -13.132 1.00 95.69 260 PHE A N 1
ATOM 1921 C CA . PHE A 1 260 ? 3.505 2.520 -14.271 1.00 95.69 260 PHE A CA 1
ATOM 1922 C C . PHE A 1 260 ? 2.153 1.892 -13.940 1.00 95.69 260 PHE A C 1
ATOM 1924 O O . PHE A 1 260 ? 2.089 0.737 -13.527 1.00 95.69 260 PHE A O 1
ATOM 1931 N N . SER A 1 261 ? 1.084 2.637 -14.195 1.00 94.06 261 SER A N 1
ATOM 1932 C CA . SER A 1 261 ? -0.289 2.144 -14.160 1.00 94.06 261 SER A CA 1
ATOM 1933 C C . SER A 1 261 ? -0.977 2.485 -15.481 1.00 94.06 261 SER A C 1
ATOM 1935 O O . SER A 1 261 ? -0.594 3.454 -16.142 1.00 94.06 261 SER A O 1
ATOM 1937 N N . SER A 1 262 ? -1.982 1.696 -15.869 1.00 90.75 262 SER A N 1
ATOM 1938 C CA . SER A 1 262 ? -2.861 2.082 -16.978 1.00 90.75 262 SER A CA 1
ATOM 1939 C C . SER A 1 262 ? -3.552 3.400 -16.633 1.00 90.75 262 SER A C 1
ATOM 1941 O O . SER A 1 262 ? -3.952 3.595 -15.486 1.00 90.75 262 SER A O 1
ATOM 1943 N N . THR A 1 263 ? -3.735 4.280 -17.618 1.00 86.25 263 THR A N 1
ATOM 1944 C CA . THR A 1 263 ? -4.495 5.527 -17.445 1.00 86.25 263 THR A CA 1
ATOM 1945 C C . THR A 1 263 ? -5.941 5.272 -17.035 1.00 86.25 263 THR A C 1
ATOM 1947 O O . THR A 1 263 ? -6.526 6.109 -16.359 1.00 86.25 263 THR A O 1
ATOM 1950 N N . ASP A 1 264 ? -6.477 4.100 -17.379 1.00 85.81 264 ASP A N 1
ATOM 1951 C CA . ASP A 1 264 ? -7.846 3.693 -17.049 1.00 85.81 264 ASP A CA 1
ATOM 1952 C C . ASP A 1 264 ? -7.959 3.075 -15.645 1.00 85.81 264 ASP A C 1
ATOM 1954 O O . ASP A 1 264 ? -9.056 2.803 -15.165 1.00 85.81 264 ASP A O 1
ATOM 1958 N N . ALA A 1 265 ? -6.834 2.816 -14.967 1.00 88.06 265 ALA A N 1
ATOM 1959 C CA . ALA A 1 265 ? -6.865 2.297 -13.607 1.00 88.06 265 ALA A CA 1
ATOM 1960 C C . ALA A 1 265 ? -7.285 3.402 -12.629 1.00 88.06 265 ALA A C 1
ATOM 1962 O O . ALA A 1 265 ? -6.704 4.487 -12.624 1.00 88.06 265 ALA A O 1
ATOM 1963 N N . TYR A 1 266 ? -8.217 3.093 -11.726 1.00 86.62 266 TYR A N 1
ATOM 1964 C CA . TYR A 1 266 ? -8.768 4.070 -10.779 1.00 86.62 266 TYR A CA 1
ATOM 1965 C C . TYR A 1 266 ? -7.721 4.702 -9.835 1.00 86.62 266 TYR A C 1
ATOM 1967 O O . TYR A 1 266 ? -7.913 5.825 -9.380 1.00 86.62 266 TYR A O 1
ATOM 1975 N N . LEU A 1 267 ? -6.591 4.023 -9.584 1.00 91.50 267 LEU A N 1
ATOM 1976 C CA . LEU A 1 267 ? -5.449 4.540 -8.807 1.00 91.50 267 LEU A CA 1
ATOM 1977 C C . LEU A 1 267 ? -4.331 5.155 -9.666 1.00 91.50 267 LEU A C 1
ATOM 1979 O O . LEU A 1 267 ? -3.252 5.448 -9.154 1.00 91.50 267 LEU A O 1
ATOM 1983 N N . SER A 1 268 ? -4.533 5.342 -10.972 1.00 92.06 268 SER A N 1
ATOM 1984 C CA . SER A 1 268 ? -3.555 6.015 -11.841 1.00 92.06 268 SER A CA 1
ATOM 1985 C C . SER A 1 268 ? -3.072 7.373 -11.287 1.00 92.06 268 SER A C 1
ATOM 1987 O O . SER A 1 268 ? -1.854 7.594 -11.271 1.00 92.06 268 SER A O 1
ATOM 1989 N N . PRO A 1 269 ? -3.948 8.246 -10.734 1.00 93.56 269 PRO A N 1
ATOM 1990 C CA . PRO A 1 269 ? -3.537 9.537 -10.172 1.00 93.56 269 PRO A CA 1
ATOM 1991 C C . PRO A 1 269 ? -2.500 9.413 -9.055 1.00 93.56 269 PRO A C 1
ATOM 1993 O O . PRO A 1 269 ? -1.522 10.166 -9.043 1.00 93.56 269 PRO A O 1
ATOM 1996 N N . ARG A 1 270 ? -2.636 8.401 -8.183 1.00 93.75 270 ARG A N 1
ATOM 1997 C CA . ARG A 1 270 ? -1.644 8.083 -7.143 1.00 93.75 270 ARG A CA 1
ATOM 1998 C C . ARG A 1 270 ? -0.245 7.967 -7.745 1.00 93.75 270 ARG A C 1
ATOM 2000 O O . ARG A 1 270 ? 0.680 8.644 -7.315 1.00 93.75 270 ARG A O 1
ATOM 2007 N N . TYR A 1 271 ? -0.085 7.160 -8.789 1.00 94.38 271 TYR A N 1
ATOM 2008 C CA . TYR A 1 271 ? 1.221 6.911 -9.409 1.00 94.38 271 TYR A CA 1
ATOM 2009 C C . TYR A 1 271 ? 1.709 8.070 -10.289 1.00 94.38 271 TYR A C 1
ATOM 2011 O O . TYR A 1 271 ? 2.911 8.192 -10.562 1.00 94.38 271 TYR A O 1
ATOM 2019 N N . GLN A 1 272 ? 0.793 8.920 -10.754 1.00 94.56 272 GLN A N 1
ATOM 2020 C CA . GLN A 1 272 ? 1.109 10.092 -11.564 1.00 94.56 272 GLN A CA 1
ATOM 2021 C C . GLN A 1 272 ? 1.649 11.241 -10.707 1.00 94.56 272 GLN A C 1
ATOM 2023 O O . GLN A 1 272 ? 2.637 11.875 -11.096 1.00 94.56 272 GLN A O 1
ATOM 2028 N N . HIS A 1 273 ? 1.027 11.485 -9.553 1.00 93.00 273 HIS A N 1
ATOM 2029 C CA . HIS A 1 273 ? 1.241 12.691 -8.753 1.00 93.00 273 HIS A CA 1
ATOM 2030 C C . HIS A 1 273 ? 2.010 12.455 -7.451 1.00 93.00 273 HIS A C 1
ATOM 2032 O O . HIS A 1 273 ? 2.563 13.413 -6.911 1.00 93.00 273 HIS A O 1
ATOM 2038 N N . HIS A 1 274 ? 2.109 11.209 -6.980 1.00 92.06 274 HIS A N 1
ATOM 2039 C CA . HIS A 1 274 ? 2.779 10.885 -5.723 1.00 92.06 274 HIS A CA 1
ATOM 2040 C C . HIS A 1 274 ? 4.087 10.133 -5.937 1.00 92.06 274 HIS A C 1
ATOM 2042 O O . HIS A 1 274 ? 4.260 9.344 -6.871 1.00 92.06 274 HIS A O 1
ATOM 2048 N N . GLU A 1 275 ? 5.027 10.383 -5.028 1.00 92.62 275 GLU A N 1
ATOM 2049 C CA . GLU A 1 275 ? 6.290 9.663 -4.975 1.00 92.62 275 GLU A CA 1
ATOM 2050 C C . GLU A 1 275 ? 6.127 8.400 -4.133 1.00 92.62 275 GLU A C 1
ATOM 2052 O O . GLU A 1 275 ? 6.284 8.422 -2.912 1.00 92.62 275 GLU A O 1
ATOM 2057 N N . VAL A 1 276 ? 5.783 7.304 -4.801 1.00 94.06 276 VAL A N 1
ATOM 2058 C CA . VAL A 1 276 ? 5.620 5.993 -4.175 1.00 94.06 276 VAL A CA 1
ATOM 2059 C C . VAL A 1 276 ? 6.769 5.070 -4.542 1.00 94.06 276 VAL A C 1
ATOM 2061 O O . VAL A 1 276 ? 7.184 5.000 -5.702 1.00 94.06 276 VAL A O 1
ATOM 2064 N N . HIS A 1 277 ? 7.263 4.347 -3.543 1.00 95.88 277 HIS A N 1
ATOM 2065 C CA . HIS A 1 277 ? 8.363 3.403 -3.679 1.00 95.88 277 HIS A CA 1
ATOM 2066 C C . HIS A 1 277 ? 7.965 2.048 -3.096 1.00 95.88 277 HIS A C 1
ATOM 2068 O O . HIS A 1 277 ? 7.335 2.007 -2.035 1.00 95.88 277 HIS A O 1
ATOM 2074 N N . PRO A 1 278 ? 8.354 0.930 -3.729 1.00 97.44 278 PRO A N 1
ATOM 2075 C CA . PRO A 1 278 ? 8.180 -0.387 -3.148 1.00 97.44 278 PRO A CA 1
ATOM 2076 C C . PRO A 1 278 ? 8.971 -0.491 -1.856 1.00 97.44 278 PRO A C 1
ATOM 2078 O O . PRO A 1 278 ? 10.110 -0.028 -1.773 1.00 97.44 278 PRO A O 1
ATOM 2081 N N . PHE A 1 279 ? 8.400 -1.163 -0.874 1.00 97.94 279 PHE A N 1
ATOM 2082 C CA . PHE A 1 279 ? 9.080 -1.499 0.360 1.00 97.94 279 PHE A CA 1
ATOM 2083 C C . PHE A 1 279 ? 8.954 -2.988 0.665 1.00 97.94 279 PHE A C 1
ATOM 2085 O O . PHE A 1 279 ? 8.144 -3.706 0.070 1.00 97.94 279 PHE A O 1
ATOM 2092 N N . ALA A 1 280 ? 9.795 -3.451 1.582 1.00 98.38 280 ALA A N 1
ATOM 2093 C CA . ALA A 1 280 ? 9.708 -4.780 2.156 1.00 98.38 280 ALA A CA 1
ATOM 2094 C C . ALA A 1 280 ? 10.059 -4.748 3.648 1.00 98.38 280 ALA A C 1
ATOM 2096 O O . ALA A 1 280 ? 10.939 -3.998 4.079 1.00 98.38 280 ALA A O 1
ATOM 2097 N N . VAL A 1 281 ? 9.386 -5.599 4.418 1.00 98.06 281 VAL A N 1
ATOM 2098 C CA . VAL A 1 281 ? 9.618 -5.835 5.847 1.00 98.06 281 VAL A CA 1
ATOM 2099 C C . VAL A 1 281 ? 9.761 -7.332 6.067 1.00 98.06 281 VAL A C 1
ATOM 2101 O O . VAL A 1 281 ? 8.918 -8.115 5.626 1.00 98.06 281 VAL A O 1
ATOM 2104 N N . PHE A 1 282 ? 10.815 -7.742 6.767 1.00 97.81 282 PHE A N 1
ATOM 2105 C CA . PHE A 1 282 ? 10.963 -9.126 7.201 1.00 97.81 282 PHE A CA 1
ATOM 2106 C C . PHE A 1 282 ? 10.296 -9.295 8.567 1.00 97.81 282 PHE A C 1
ATOM 2108 O O . PHE A 1 282 ? 10.668 -8.620 9.525 1.00 97.81 282 PHE A O 1
ATOM 2115 N N . VAL A 1 283 ? 9.310 -10.189 8.688 1.00 96.94 283 VAL A N 1
ATOM 2116 C CA . VAL A 1 283 ? 8.490 -10.305 9.911 1.00 96.94 283 VAL A CA 1
ATOM 2117 C C . VAL A 1 283 ? 9.334 -10.693 11.128 1.00 96.94 283 VAL A C 1
ATOM 2119 O O . VAL A 1 283 ? 9.072 -10.228 12.237 1.00 96.94 283 VAL A O 1
ATOM 2122 N N . SER A 1 284 ? 10.404 -11.469 10.942 1.00 96.19 284 SER A N 1
ATOM 2123 C CA . SER A 1 284 ? 11.317 -11.786 12.049 1.00 96.19 284 SER A CA 1
ATOM 2124 C C . SER A 1 284 ? 12.012 -10.538 12.610 1.00 96.19 284 SER A C 1
ATOM 2126 O O . SER A 1 284 ? 12.187 -10.445 13.826 1.00 96.19 284 SER A O 1
ATOM 2128 N N . ASP A 1 285 ? 12.326 -9.541 11.775 1.00 96.12 285 ASP A N 1
ATOM 2129 C CA . ASP A 1 285 ? 12.934 -8.283 12.232 1.00 96.12 285 ASP A CA 1
ATOM 2130 C C . ASP A 1 285 ? 11.967 -7.463 13.090 1.00 96.12 285 ASP A C 1
ATOM 2132 O O . ASP A 1 285 ? 12.384 -6.796 14.039 1.00 96.12 285 ASP A O 1
ATOM 2136 N N . VAL A 1 286 ? 10.664 -7.549 12.802 1.00 94.25 286 VAL A N 1
ATOM 2137 C CA . VAL A 1 286 ? 9.604 -6.841 13.540 1.00 94.25 286 VAL A CA 1
ATOM 2138 C C . VAL A 1 286 ? 9.634 -7.213 15.022 1.00 94.25 286 VAL A C 1
ATOM 2140 O O . VAL A 1 286 ? 9.381 -6.375 15.881 1.00 94.25 286 VAL A O 1
ATOM 2143 N N . THR A 1 287 ? 10.041 -8.438 15.371 1.00 91.25 287 THR A N 1
ATOM 2144 C CA . THR A 1 287 ? 10.149 -8.854 16.779 1.00 91.25 287 THR A CA 1
ATOM 2145 C C . THR A 1 287 ? 11.145 -8.023 17.596 1.00 91.25 287 THR A C 1
ATOM 2147 O O . THR A 1 287 ? 10.966 -7.892 18.810 1.00 91.25 287 THR A O 1
ATOM 2150 N N . SER A 1 288 ? 12.139 -7.401 16.953 1.00 93.50 288 SER A N 1
ATOM 2151 C CA . SER A 1 288 ? 13.085 -6.494 17.614 1.00 93.50 288 SER A CA 1
ATOM 2152 C C . SER A 1 288 ? 12.435 -5.192 18.103 1.00 93.50 288 SER A C 1
ATOM 2154 O O . SER A 1 288 ? 12.939 -4.568 19.035 1.00 93.50 288 SER A O 1
ATOM 2156 N N . ALA A 1 289 ? 11.277 -4.827 17.546 1.00 94.31 289 ALA A N 1
ATOM 2157 C CA . ALA A 1 289 ? 10.508 -3.638 17.901 1.00 94.31 289 ALA A CA 1
ATOM 2158 C C . ALA A 1 289 ? 9.449 -3.887 18.997 1.00 94.31 289 ALA A C 1
ATOM 2160 O O . ALA A 1 289 ? 8.631 -3.018 19.293 1.00 94.31 289 ALA A O 1
ATOM 2161 N N . ARG A 1 290 ? 9.456 -5.056 19.657 1.00 94.94 290 ARG A N 1
ATOM 2162 C CA . ARG A 1 290 ? 8.483 -5.384 20.719 1.00 94.94 290 ARG A CA 1
ATOM 2163 C C . ARG A 1 290 ? 8.492 -4.402 21.890 1.00 94.94 290 ARG A C 1
ATOM 2165 O O . ARG A 1 290 ? 7.426 -4.061 22.387 1.00 94.94 290 ARG A O 1
ATOM 2172 N N . SER A 1 291 ? 9.666 -3.943 22.331 1.00 95.75 291 SER A N 1
ATOM 2173 C CA . SER A 1 291 ? 9.751 -2.957 23.419 1.00 95.75 291 SER A CA 1
ATOM 2174 C C . SER A 1 291 ? 9.099 -1.633 23.026 1.00 95.75 291 SER A C 1
ATOM 2176 O O . SER A 1 291 ? 8.380 -1.037 23.827 1.00 95.75 291 SER A O 1
ATOM 2178 N N . ARG A 1 292 ? 9.301 -1.208 21.772 1.00 96.44 292 ARG A N 1
ATOM 2179 C CA . ARG A 1 292 ? 8.666 -0.021 21.206 1.00 96.44 292 ARG A CA 1
ATOM 2180 C C . ARG A 1 292 ? 7.150 -0.179 21.154 1.00 96.44 292 ARG A C 1
ATOM 2182 O O . ARG A 1 292 ? 6.446 0.718 21.604 1.00 96.44 292 ARG A O 1
ATOM 2189 N N . LEU A 1 293 ? 6.655 -1.328 20.694 1.00 97.19 293 LEU A N 1
ATOM 2190 C CA . LEU A 1 293 ? 5.224 -1.633 20.699 1.00 97.19 293 LEU A CA 1
ATOM 2191 C C . LEU A 1 293 ? 4.621 -1.527 22.106 1.00 97.19 293 LEU A C 1
ATOM 2193 O O . LEU A 1 293 ? 3.605 -0.863 22.274 1.00 97.19 293 LEU A O 1
ATOM 2197 N N . SER A 1 294 ? 5.259 -2.120 23.119 1.00 98.12 294 SER A N 1
ATOM 2198 C CA . SER A 1 294 ? 4.765 -2.045 24.500 1.00 98.12 294 SER A CA 1
ATOM 2199 C C . SER A 1 294 ? 4.728 -0.615 25.039 1.00 98.12 294 SER A C 1
ATOM 2201 O O . SER A 1 294 ? 3.804 -0.263 25.768 1.00 98.12 294 SER A O 1
ATOM 2203 N N . ALA A 1 295 ? 5.698 0.227 24.670 1.00 98.06 295 ALA A N 1
ATOM 2204 C CA . ALA A 1 295 ? 5.680 1.643 25.032 1.00 98.06 295 ALA A CA 1
ATOM 2205 C C . ALA A 1 295 ? 4.514 2.390 24.361 1.00 98.06 295 ALA A C 1
ATOM 2207 O O . ALA A 1 295 ? 3.844 3.187 25.016 1.00 98.06 295 ALA A O 1
ATOM 2208 N N . VAL A 1 296 ? 4.239 2.098 23.085 1.00 98.00 296 VAL A N 1
ATOM 2209 C CA . VAL A 1 296 ? 3.096 2.661 22.350 1.00 98.00 296 VAL A CA 1
ATOM 2210 C C . VAL A 1 296 ? 1.769 2.221 22.968 1.00 98.00 296 VAL A C 1
ATOM 2212 O O . VAL A 1 296 ? 0.913 3.061 23.216 1.00 98.00 296 VAL A O 1
ATOM 2215 N N . GLU A 1 297 ? 1.600 0.936 23.277 1.00 98.31 297 GLU A N 1
ATOM 2216 C CA . GLU A 1 297 ? 0.395 0.429 23.945 1.00 98.31 297 GLU A CA 1
ATOM 2217 C C . GLU A 1 297 ? 0.201 1.085 25.316 1.00 98.31 297 GLU A C 1
ATOM 2219 O O . GLU A 1 297 ? -0.893 1.543 25.622 1.00 98.31 297 GLU A O 1
ATOM 2224 N N . HIS A 1 298 ? 1.263 1.226 26.115 1.00 98.50 298 HIS A N 1
ATOM 2225 C CA . HIS A 1 298 ? 1.181 1.915 27.405 1.00 98.50 298 HIS A CA 1
ATOM 2226 C C . HIS A 1 298 ? 0.808 3.400 27.266 1.00 98.50 298 HIS A C 1
ATOM 2228 O O . HIS A 1 298 ? 0.077 3.932 28.099 1.00 98.50 298 HIS A O 1
ATOM 2234 N N . ALA A 1 299 ? 1.290 4.075 26.218 1.00 97.94 299 ALA A N 1
ATOM 2235 C CA . ALA A 1 299 ? 0.864 5.432 25.893 1.00 97.94 299 ALA A CA 1
ATOM 2236 C C . ALA A 1 299 ? -0.625 5.472 25.516 1.00 97.94 299 ALA A C 1
ATOM 2238 O O . ALA A 1 299 ? -1.344 6.350 25.983 1.00 97.94 299 ALA A O 1
ATOM 2239 N N . LEU A 1 300 ? -1.100 4.500 24.732 1.00 97.56 300 LEU A N 1
ATOM 2240 C CA . LEU A 1 300 ? -2.507 4.376 24.359 1.00 97.56 300 LEU A CA 1
ATOM 2241 C C . LEU A 1 300 ? -3.406 4.061 25.561 1.00 97.56 300 LEU A C 1
ATOM 2243 O O . LEU A 1 300 ? -4.534 4.529 25.589 1.00 97.56 300 LEU A O 1
ATOM 2247 N N . GLU A 1 301 ? -2.953 3.352 26.592 1.00 98.25 301 GLU A N 1
ATOM 2248 C CA . GLU A 1 301 ? -3.773 3.144 27.802 1.00 98.25 301 GLU A CA 1
ATOM 2249 C C . GLU A 1 301 ? -4.105 4.450 28.554 1.00 98.25 301 GLU A C 1
ATOM 2251 O O . GLU A 1 301 ? -5.011 4.471 29.389 1.00 98.25 301 GLU A O 1
ATOM 2256 N N . ARG A 1 302 ? -3.424 5.564 28.251 1.00 97.50 302 ARG A N 1
ATOM 2257 C CA . ARG A 1 302 ? -3.729 6.880 28.826 1.00 97.50 302 ARG A CA 1
ATOM 2258 C C . ARG A 1 302 ? -4.974 7.509 28.173 1.00 97.50 302 ARG A C 1
ATOM 2260 O O . ARG A 1 302 ? -5.277 7.221 27.009 1.00 97.50 302 ARG A O 1
ATOM 2267 N N . PRO A 1 303 ? -5.692 8.388 28.888 1.00 95.12 303 PRO A N 1
ATOM 2268 C CA . PRO A 1 303 ? -6.816 9.120 28.318 1.00 95.12 303 PRO A CA 1
ATOM 2269 C C . PRO A 1 303 ? -6.346 10.193 27.324 1.00 95.12 303 PRO A C 1
ATOM 2271 O O . PRO A 1 303 ? -5.367 10.903 27.564 1.00 95.12 303 PRO A O 1
ATOM 2274 N N . ASP A 1 304 ? -7.068 10.321 26.211 1.00 90.06 304 ASP A N 1
ATOM 2275 C CA . ASP A 1 304 ? -7.070 11.447 25.265 1.00 90.06 304 ASP A CA 1
ATOM 2276 C C . ASP A 1 304 ? -5.741 12.217 25.107 1.00 90.06 304 ASP A C 1
ATOM 2278 O O . ASP A 1 304 ? -4.799 11.757 24.456 1.00 90.06 304 ASP A O 1
ATOM 2282 N N . ALA A 1 305 ? -5.665 13.424 25.678 1.00 91.44 305 ALA A N 1
ATOM 2283 C CA . ALA A 1 305 ? -4.539 14.338 25.526 1.00 91.44 305 ALA A CA 1
ATOM 2284 C C . ALA A 1 305 ? -3.237 13.786 26.129 1.00 91.44 305 ALA A C 1
ATOM 2286 O O . ALA A 1 305 ? -2.160 14.049 25.591 1.00 91.44 305 ALA A O 1
ATOM 2287 N N . GLU A 1 306 ? -3.320 12.999 27.205 1.00 95.69 306 GLU A N 1
ATOM 2288 C CA . GLU A 1 306 ? -2.153 12.357 27.814 1.00 95.69 306 GLU A CA 1
ATOM 2289 C C . GLU A 1 306 ? -1.594 11.254 26.917 1.00 95.69 306 GLU A C 1
ATOM 2291 O O . GLU A 1 306 ? -0.373 11.129 26.796 1.00 95.69 306 GLU A O 1
ATOM 2296 N N . ALA A 1 307 ? -2.468 10.491 26.249 1.00 94.88 307 ALA A N 1
ATOM 2297 C CA . ALA A 1 307 ? -2.043 9.516 25.249 1.00 94.88 307 ALA A CA 1
ATOM 2298 C C . ALA A 1 307 ? -1.344 10.207 24.085 1.00 94.88 307 ALA A C 1
ATOM 2300 O O . ALA A 1 307 ? -0.244 9.805 23.709 1.00 94.88 307 ALA A O 1
ATOM 2301 N N . LEU A 1 308 ? -1.924 11.289 23.554 1.00 93.69 308 LEU A N 1
ATOM 2302 C CA . LEU A 1 308 ? -1.270 12.051 22.495 1.00 93.69 308 LEU A CA 1
ATOM 2303 C C . LEU A 1 308 ? 0.083 12.588 22.960 1.00 93.69 308 LEU A C 1
ATOM 2305 O O . LEU A 1 308 ? 1.060 12.367 22.260 1.00 93.69 308 LEU A O 1
ATOM 2309 N N . SER A 1 309 ? 0.188 13.212 24.137 1.00 95.00 309 SER A N 1
ATOM 2310 C CA . SER A 1 309 ? 1.480 13.669 24.680 1.00 95.00 309 SER A CA 1
ATOM 2311 C C . SER A 1 309 ? 2.509 12.542 24.781 1.00 95.00 309 SER A C 1
ATOM 2313 O O . SER A 1 309 ? 3.643 12.695 24.336 1.00 95.00 309 SER A O 1
ATOM 2315 N N . ALA A 1 310 ? 2.113 11.376 25.284 1.00 96.12 310 ALA A N 1
ATOM 2316 C CA . ALA A 1 310 ? 3.009 10.232 25.398 1.00 96.12 310 ALA A CA 1
ATOM 2317 C C . ALA A 1 310 ? 3.457 9.698 24.024 1.00 96.12 310 ALA A C 1
ATOM 2319 O O . ALA A 1 310 ? 4.636 9.421 23.810 1.00 96.12 310 ALA A O 1
ATOM 2320 N N . LEU A 1 311 ? 2.542 9.602 23.056 1.00 95.38 311 LEU A N 1
ATOM 2321 C CA . LEU A 1 311 ? 2.858 9.188 21.685 1.00 95.38 311 LEU A CA 1
ATOM 2322 C C . LEU A 1 311 ? 3.803 10.183 20.993 1.00 95.38 311 LEU A C 1
ATOM 2324 O O . LEU A 1 311 ? 4.662 9.783 20.211 1.00 95.38 311 LEU A O 1
ATOM 2328 N N . ARG A 1 312 ? 3.694 11.475 21.312 1.00 92.81 312 ARG A N 1
ATOM 2329 C CA . ARG A 1 312 ? 4.585 12.538 20.814 1.00 92.81 312 ARG A CA 1
ATOM 2330 C C . ARG A 1 312 ? 6.008 12.355 21.279 1.00 92.81 312 ARG A C 1
ATOM 2332 O O . ARG A 1 312 ? 6.933 12.391 20.474 1.00 92.81 312 ARG A O 1
ATOM 2339 N N . GLU A 1 313 ? 6.161 12.151 22.579 1.00 95.69 313 GLU A N 1
ATOM 2340 C CA . GLU A 1 313 ? 7.454 11.902 23.206 1.00 95.69 313 GLU A CA 1
ATOM 2341 C C . GLU A 1 313 ? 8.121 10.678 22.583 1.00 95.69 313 GLU A C 1
ATOM 2343 O O . GLU A 1 313 ? 9.299 10.725 22.233 1.00 95.69 313 GLU A O 1
ATOM 2348 N N . LEU A 1 314 ? 7.340 9.622 22.339 1.00 95.44 314 LEU A N 1
ATOM 2349 C CA . LEU A 1 314 ? 7.806 8.446 21.620 1.00 95.44 314 LEU A CA 1
ATOM 2350 C C . LEU A 1 314 ? 8.250 8.788 20.190 1.00 95.44 314 LEU A C 1
ATOM 2352 O O . LEU A 1 314 ? 9.289 8.292 19.755 1.00 95.44 314 LEU A O 1
ATOM 2356 N N . GLY A 1 315 ? 7.516 9.616 19.447 1.00 92.69 315 GLY A N 1
ATOM 2357 C CA . GLY A 1 315 ? 7.862 10.005 18.072 1.00 92.69 315 GLY A CA 1
ATOM 2358 C C . GLY A 1 315 ? 9.213 10.717 17.927 1.00 92.69 315 GLY A C 1
ATOM 2359 O O . GLY A 1 315 ? 9.832 10.625 16.872 1.00 92.69 315 GLY A O 1
ATOM 2360 N N . ASN A 1 316 ? 9.703 11.357 18.992 1.00 90.88 316 ASN A N 1
ATOM 2361 C CA . ASN A 1 316 ? 11.008 12.025 19.003 1.00 90.88 316 ASN A CA 1
ATOM 2362 C C . ASN A 1 316 ? 12.195 11.050 19.135 1.00 90.88 316 ASN A C 1
ATOM 2364 O O . ASN A 1 316 ? 13.339 11.437 18.899 1.00 90.88 316 ASN A O 1
ATOM 2368 N N . ASP A 1 317 ? 11.946 9.795 19.518 1.00 90.62 317 ASP A N 1
ATOM 2369 C CA . ASP A 1 317 ? 12.971 8.756 19.628 1.00 90.62 317 ASP A CA 1
ATOM 2370 C C . ASP A 1 317 ? 13.206 8.073 18.273 1.00 90.62 317 ASP A C 1
ATOM 2372 O O . ASP A 1 317 ? 12.499 7.135 17.879 1.00 90.62 317 ASP A O 1
ATOM 2376 N N . THR A 1 318 ? 14.225 8.544 17.553 1.00 83.25 318 THR A N 1
ATOM 2377 C CA . THR A 1 318 ? 14.680 7.928 16.306 1.00 83.25 318 THR A CA 1
ATOM 2378 C C . THR A 1 318 ? 15.747 6.875 16.595 1.00 83.25 318 THR A C 1
ATOM 2380 O O . THR A 1 318 ? 16.905 7.205 16.859 1.00 83.25 318 THR A O 1
ATOM 2383 N N . SER A 1 319 ? 15.386 5.598 16.473 1.00 82.44 319 SER A N 1
ATOM 2384 C CA . SER A 1 319 ? 16.337 4.486 16.530 1.00 82.44 319 SER A CA 1
ATOM 2385 C C . SER A 1 319 ? 16.302 3.725 15.205 1.00 82.44 319 SER A C 1
ATOM 2387 O O . SER A 1 319 ? 15.477 2.822 15.041 1.00 82.44 319 SER A O 1
ATOM 2389 N N . PRO A 1 320 ? 17.141 4.091 14.215 1.00 78.94 320 PRO A N 1
ATOM 2390 C CA . PRO A 1 320 ? 17.149 3.388 12.944 1.00 78.94 320 PRO A CA 1
ATOM 2391 C C . PRO A 1 320 ? 17.578 1.939 13.177 1.00 78.94 320 PRO A C 1
ATOM 2393 O O . PRO A 1 320 ? 18.670 1.657 13.678 1.00 78.94 320 PRO A O 1
ATOM 2396 N N . ARG A 1 321 ? 16.701 1.009 12.809 1.00 88.12 321 ARG A N 1
ATOM 2397 C CA . ARG A 1 321 ? 16.982 -0.423 12.825 1.00 88.12 321 ARG A CA 1
ATOM 2398 C C . ARG A 1 321 ? 17.260 -0.881 11.403 1.00 88.12 321 ARG A C 1
ATOM 2400 O O . ARG A 1 321 ? 16.520 -0.552 10.480 1.00 88.12 321 ARG A O 1
ATOM 2407 N N . LEU A 1 322 ? 18.336 -1.640 11.236 1.00 92.25 322 LEU A N 1
ATOM 2408 C CA . LEU A 1 322 ? 18.661 -2.243 9.951 1.00 92.25 322 LEU A CA 1
ATOM 2409 C C . LEU A 1 322 ? 17.743 -3.439 9.718 1.00 92.25 322 LEU A C 1
ATOM 2411 O O . LEU A 1 322 ? 17.589 -4.281 10.602 1.00 92.25 322 LEU A O 1
ATOM 2415 N N . SER A 1 323 ? 17.149 -3.509 8.531 1.00 95.88 323 SER A N 1
ATOM 2416 C CA . SER A 1 323 ? 16.429 -4.705 8.111 1.00 95.88 323 SER A CA 1
ATOM 2417 C C . SER A 1 323 ? 17.411 -5.788 7.665 1.00 95.88 323 SER A C 1
ATOM 2419 O O . SER A 1 323 ? 18.417 -5.501 7.017 1.00 95.88 323 SER A O 1
ATOM 2421 N N . SER A 1 324 ? 17.069 -7.045 7.914 1.00 96.00 324 SER A N 1
ATOM 2422 C CA . SER A 1 324 ? 17.694 -8.222 7.310 1.00 96.00 324 SER A CA 1
ATOM 2423 C C . SER A 1 324 ? 17.544 -8.252 5.784 1.00 96.00 324 SER A C 1
ATOM 2425 O O . SER A 1 324 ? 18.300 -8.946 5.111 1.00 96.00 324 SER A O 1
ATOM 2427 N N . PHE A 1 325 ? 16.602 -7.486 5.220 1.00 95.69 325 PHE A N 1
ATOM 2428 C CA . PHE A 1 325 ? 16.501 -7.246 3.780 1.00 95.69 325 PHE A CA 1
ATOM 2429 C C . PHE A 1 325 ? 17.440 -6.152 3.270 1.00 95.69 325 PHE A C 1
ATOM 2431 O O . PHE A 1 325 ? 17.464 -5.909 2.065 1.00 95.69 325 PHE A O 1
ATOM 2438 N N . GLN A 1 326 ? 18.204 -5.467 4.124 1.00 93.06 326 GLN A N 1
ATOM 2439 C CA . GLN A 1 326 ? 19.127 -4.433 3.667 1.00 93.06 326 GLN A CA 1
ATOM 2440 C C . GLN A 1 326 ? 20.136 -5.065 2.690 1.00 93.06 326 GLN A C 1
ATOM 2442 O O . GLN A 1 326 ? 20.877 -5.969 3.082 1.00 93.06 326 GLN A O 1
ATOM 2447 N N . PRO A 1 327 ? 20.180 -4.637 1.415 1.00 85.81 327 PRO A N 1
ATOM 2448 C CA . PRO A 1 327 ? 21.176 -5.152 0.489 1.00 85.81 327 PRO A CA 1
ATOM 2449 C C . PRO A 1 327 ? 22.572 -4.696 0.926 1.00 85.81 327 PRO A C 1
ATOM 2451 O O . PRO A 1 327 ? 22.718 -3.629 1.530 1.00 85.81 327 PRO A O 1
ATOM 2454 N N . ASP A 1 328 ? 23.603 -5.469 0.564 1.00 81.31 328 ASP A N 1
ATOM 2455 C CA . ASP A 1 328 ? 24.996 -5.043 0.734 1.00 81.31 328 ASP A CA 1
ATOM 2456 C C . ASP A 1 328 ? 25.185 -3.618 0.187 1.00 81.31 328 ASP A C 1
ATOM 2458 O O . ASP A 1 328 ? 24.603 -3.295 -0.859 1.00 81.31 328 ASP A O 1
ATOM 2462 N N . PRO A 1 329 ? 26.000 -2.769 0.844 1.00 72.25 329 PRO A N 1
ATOM 2463 C CA . PRO A 1 329 ? 26.219 -1.386 0.441 1.00 72.25 329 PRO A CA 1
ATOM 2464 C C . PRO A 1 329 ? 26.864 -1.332 -0.949 1.00 72.25 329 PRO A C 1
ATOM 2466 O O . PRO A 1 329 ? 28.082 -1.340 -1.118 1.00 72.25 329 PRO A O 1
ATOM 2469 N N . ARG A 1 330 ? 26.021 -1.297 -1.977 1.00 66.88 330 ARG A N 1
ATOM 2470 C CA . ARG A 1 330 ? 26.393 -1.011 -3.358 1.00 66.88 330 ARG A CA 1
ATOM 2471 C C . ARG A 1 330 ? 26.295 0.495 -3.583 1.00 66.88 330 ARG A C 1
ATOM 2473 O O . ARG A 1 330 ? 25.514 1.154 -2.896 1.00 66.88 330 ARG A O 1
ATOM 2480 N N . PRO A 1 331 ? 27.060 1.054 -4.537 1.00 64.88 331 PRO A N 1
ATOM 2481 C CA . PRO A 1 331 ? 26.884 2.443 -4.932 1.00 64.88 331 PRO A CA 1
ATOM 2482 C C . PRO A 1 331 ? 25.421 2.662 -5.315 1.00 64.88 331 PRO A C 1
ATOM 2484 O O . PRO A 1 331 ? 24.939 2.102 -6.300 1.00 64.88 331 PRO A O 1
ATOM 2487 N N . GLN A 1 332 ? 24.716 3.432 -4.490 1.00 62.69 332 GLN A N 1
ATOM 2488 C CA . GLN A 1 332 ? 23.338 3.803 -4.756 1.00 62.69 332 GLN A CA 1
ATOM 2489 C C . GLN A 1 332 ? 23.338 4.664 -6.014 1.00 62.69 332 GLN A C 1
ATOM 2491 O O . GLN A 1 332 ? 24.094 5.637 -6.124 1.00 62.69 332 GLN A O 1
ATOM 2496 N N . HIS A 1 333 ? 22.524 4.283 -6.992 1.00 67.94 333 HIS A N 1
ATOM 2497 C CA . HIS A 1 333 ? 22.231 5.201 -8.075 1.00 67.94 333 HIS A CA 1
ATOM 2498 C C . HIS A 1 333 ? 21.449 6.376 -7.479 1.00 67.94 333 HIS A C 1
ATOM 2500 O O . HIS A 1 333 ? 20.638 6.168 -6.577 1.00 67.94 333 HIS A O 1
ATOM 2506 N N . PRO A 1 334 ? 21.696 7.617 -7.929 1.00 68.75 334 PRO A N 1
ATOM 2507 C CA . PRO A 1 334 ? 20.888 8.735 -7.475 1.00 68.75 334 PRO A CA 1
ATOM 2508 C C . PRO A 1 334 ? 19.420 8.422 -7.770 1.00 68.75 334 PRO A C 1
ATOM 2510 O O . PRO A 1 334 ? 19.077 8.081 -8.912 1.00 68.75 334 PRO A O 1
ATOM 2513 N N . ALA A 1 335 ? 18.584 8.527 -6.734 1.00 70.38 335 ALA A N 1
ATOM 2514 C CA . ALA A 1 335 ? 17.145 8.371 -6.856 1.00 70.38 335 ALA A CA 1
ATOM 2515 C C . ALA A 1 335 ? 16.672 9.269 -8.001 1.00 70.38 335 ALA A C 1
ATOM 2517 O O . ALA A 1 335 ? 16.927 10.476 -8.030 1.00 70.38 335 ALA A O 1
ATOM 2518 N N . THR A 1 336 ? 16.083 8.654 -9.020 1.00 74.81 336 THR A N 1
ATOM 2519 C CA . THR A 1 336 ? 15.514 9.404 -10.133 1.00 74.81 336 THR A CA 1
ATOM 2520 C C . THR A 1 336 ? 14.063 9.638 -9.786 1.00 74.81 336 THR A C 1
ATOM 2522 O O . THR A 1 336 ? 13.339 8.693 -9.516 1.00 74.81 336 THR A O 1
ATOM 2525 N N . THR A 1 337 ? 13.648 10.898 -9.759 1.00 83.25 337 THR A N 1
ATOM 2526 C CA . THR A 1 337 ? 12.232 11.209 -9.598 1.00 83.25 337 THR A CA 1
ATOM 2527 C C . THR A 1 337 ? 11.534 11.078 -10.947 1.00 83.25 337 THR A C 1
ATOM 2529 O O . THR A 1 337 ? 12.022 11.559 -11.973 1.00 83.25 337 THR A O 1
ATOM 2532 N N . TRP A 1 338 ? 10.401 10.386 -10.947 1.00 87.31 338 TRP A N 1
ATOM 2533 C CA . TRP A 1 338 ? 9.524 10.211 -12.110 1.00 87.31 338 TRP A CA 1
ATOM 2534 C C . TRP A 1 338 ? 8.351 11.189 -12.076 1.00 87.31 338 TRP A C 1
ATOM 2536 O O . TRP A 1 338 ? 7.595 11.257 -13.045 1.00 87.31 338 TRP A O 1
ATOM 2546 N N . ILE A 1 339 ? 8.187 11.935 -10.977 1.00 88.88 339 ILE A N 1
ATOM 2547 C CA . ILE A 1 339 ? 7.095 12.892 -10.795 1.00 88.88 339 ILE A CA 1
ATOM 2548 C C . ILE A 1 339 ? 7.095 13.877 -11.967 1.00 88.88 339 ILE A C 1
ATOM 2550 O O . ILE A 1 339 ? 8.139 14.371 -12.392 1.00 88.88 339 ILE A O 1
ATOM 2554 N N . GLY A 1 340 ? 5.912 14.116 -12.531 1.00 90.06 340 GLY A N 1
ATOM 2555 C CA . GLY A 1 340 ? 5.740 14.966 -13.711 1.00 90.06 340 GLY A CA 1
ATOM 2556 C C . GLY A 1 340 ? 6.042 14.280 -15.048 1.00 90.06 340 GLY A C 1
ATOM 2557 O O . GLY A 1 340 ? 5.716 14.837 -16.091 1.00 90.06 340 GLY A O 1
ATOM 2558 N N . THR A 1 341 ? 6.593 13.062 -15.056 1.00 94.81 341 THR A N 1
ATOM 2559 C CA . THR A 1 341 ? 6.654 12.242 -16.274 1.00 94.81 341 THR A CA 1
ATOM 2560 C C . THR A 1 341 ? 5.281 11.606 -16.524 1.00 94.81 341 THR A C 1
ATOM 2562 O O . THR A 1 341 ? 4.837 10.853 -15.653 1.00 94.81 341 THR A O 1
ATOM 2565 N N . PRO A 1 342 ? 4.627 11.842 -17.679 1.00 95.81 342 PRO A N 1
ATOM 2566 C CA . PRO A 1 342 ? 3.332 11.235 -18.012 1.00 95.81 342 PRO A CA 1
ATOM 2567 C C . PRO A 1 342 ? 3.365 9.700 -18.065 1.00 95.81 342 PRO A C 1
ATOM 2569 O O . PRO A 1 342 ? 4.377 9.119 -18.481 1.00 95.81 342 PRO A O 1
ATOM 2572 N N . MET A 1 343 ? 2.259 9.039 -17.701 1.00 95.19 343 MET A N 1
ATOM 2573 C CA . MET A 1 343 ? 2.147 7.571 -17.712 1.00 95.19 343 MET A CA 1
ATOM 2574 C C . MET A 1 343 ? 2.439 6.953 -19.077 1.00 95.19 343 MET A C 1
ATOM 2576 O O . MET A 1 343 ? 3.069 5.902 -19.145 1.00 95.19 343 MET A O 1
ATOM 2580 N N . GLU A 1 344 ? 2.105 7.624 -20.177 1.00 95.88 344 GLU A N 1
ATOM 2581 C CA . GLU A 1 344 ? 2.364 7.129 -21.532 1.00 95.88 344 GLU A CA 1
ATOM 2582 C C . GLU A 1 344 ? 3.867 7.058 -21.828 1.00 95.88 344 GLU A C 1
ATOM 2584 O O . GLU A 1 344 ? 4.332 6.177 -22.551 1.00 95.88 344 GLU A O 1
ATOM 2589 N N . VAL A 1 345 ? 4.658 7.988 -21.278 1.00 95.44 345 VAL A N 1
ATOM 2590 C CA . VAL A 1 345 ? 6.124 7.949 -21.387 1.00 95.44 345 VAL A CA 1
ATOM 2591 C C . VAL A 1 345 ? 6.671 6.771 -20.583 1.00 95.44 345 VAL A C 1
ATOM 2593 O O . VAL A 1 345 ? 7.514 6.031 -21.091 1.00 95.44 345 VAL A O 1
ATOM 2596 N N . ARG A 1 346 ? 6.168 6.565 -19.359 1.00 95.94 346 ARG A N 1
ATOM 2597 C CA . ARG A 1 346 ? 6.582 5.450 -18.494 1.00 95.94 346 ARG A CA 1
ATOM 2598 C C . ARG A 1 346 ? 6.199 4.094 -19.096 1.00 95.94 346 ARG A C 1
ATOM 2600 O O . ARG A 1 346 ? 7.009 3.171 -19.069 1.00 95.94 346 ARG A O 1
ATOM 2607 N N . GLY A 1 347 ? 5.030 4.006 -19.729 1.00 95.75 347 GLY A N 1
ATOM 2608 C CA . GLY A 1 347 ? 4.583 2.839 -20.489 1.00 95.75 347 GLY A CA 1
ATOM 2609 C C . GLY A 1 347 ? 5.543 2.493 -21.625 1.00 95.75 347 GLY A C 1
ATOM 2610 O O . GLY A 1 347 ? 5.990 1.353 -21.723 1.00 95.75 347 GLY A O 1
ATOM 2611 N N . ARG A 1 348 ? 5.988 3.492 -22.402 1.00 95.19 348 ARG A N 1
ATOM 2612 C CA . ARG A 1 348 ? 7.019 3.280 -23.437 1.00 95.19 348 ARG A CA 1
ATOM 2613 C C . ARG A 1 348 ? 8.352 2.799 -22.867 1.00 95.19 348 ARG A C 1
ATOM 2615 O O . ARG A 1 348 ? 9.012 1.981 -23.498 1.00 95.19 348 ARG A O 1
ATOM 2622 N N . TRP A 1 349 ? 8.771 3.277 -21.693 1.00 95.69 349 TRP A N 1
ATOM 2623 C CA . TRP A 1 349 ? 9.977 2.751 -21.041 1.00 95.69 349 TRP A CA 1
ATOM 2624 C C . TRP A 1 349 ? 9.814 1.294 -20.611 1.00 95.69 349 TRP A C 1
ATOM 2626 O O . TRP A 1 349 ? 10.772 0.531 -20.699 1.00 95.69 349 TRP A O 1
ATOM 2636 N N . ARG A 1 350 ? 8.615 0.890 -20.179 1.00 95.31 350 ARG A N 1
ATOM 2637 C CA . ARG A 1 350 ? 8.311 -0.507 -19.845 1.00 95.31 350 ARG A CA 1
ATOM 2638 C C . ARG A 1 350 ? 8.363 -1.400 -21.086 1.00 95.31 350 ARG A C 1
ATOM 2640 O O . ARG A 1 350 ? 9.011 -2.441 -21.051 1.00 95.31 350 ARG A O 1
ATOM 2647 N N . GLU A 1 351 ? 7.769 -0.965 -22.196 1.00 95.19 351 GLU A N 1
ATOM 2648 C CA . GLU A 1 351 ? 7.857 -1.654 -23.494 1.00 95.19 351 GLU A CA 1
ATOM 2649 C C . GLU A 1 351 ? 9.309 -1.791 -23.979 1.00 95.19 351 GLU A C 1
ATOM 2651 O O . GLU A 1 351 ? 9.744 -2.876 -24.371 1.00 95.19 351 GLU A O 1
ATOM 2656 N N . ASP A 1 352 ? 10.085 -0.707 -23.903 1.00 95.00 352 ASP A N 1
ATOM 2657 C CA . ASP A 1 352 ? 11.509 -0.711 -24.243 1.00 95.00 352 ASP A CA 1
ATOM 2658 C C . ASP A 1 352 ? 12.311 -1.631 -23.318 1.00 95.00 352 ASP A C 1
ATOM 2660 O O . ASP A 1 352 ? 13.220 -2.324 -23.774 1.00 95.00 352 ASP A O 1
ATOM 2664 N N . GLY A 1 353 ? 11.967 -1.668 -22.029 1.00 95.12 353 GLY A N 1
ATOM 2665 C CA . GLY A 1 353 ? 12.532 -2.589 -21.049 1.00 95.12 353 GLY A CA 1
ATOM 2666 C C . GLY A 1 353 ? 12.294 -4.049 -21.432 1.00 95.12 353 GLY A C 1
ATOM 2667 O O . GLY A 1 353 ? 13.229 -4.850 -21.432 1.00 95.12 353 GLY A O 1
ATOM 2668 N N . GLU A 1 354 ? 11.079 -4.406 -21.842 1.00 95.31 354 GLU A N 1
ATOM 2669 C CA . GLU A 1 354 ? 10.794 -5.756 -22.341 1.00 95.31 354 GLU A CA 1
ATOM 2670 C C . GLU A 1 354 ? 11.560 -6.070 -23.634 1.00 95.31 354 GLU A C 1
ATOM 2672 O O . GLU A 1 354 ? 12.088 -7.173 -23.795 1.00 95.31 354 GLU A O 1
ATOM 2677 N N . ALA A 1 355 ? 11.716 -5.096 -24.536 1.00 95.00 355 ALA A N 1
ATOM 2678 C CA . ALA A 1 355 ? 12.552 -5.265 -25.722 1.00 95.00 355 ALA A CA 1
ATOM 2679 C C . ALA A 1 355 ? 14.032 -5.489 -25.366 1.00 95.00 355 ALA A C 1
ATOM 2681 O O . ALA A 1 355 ? 14.676 -6.354 -25.962 1.00 95.00 355 ALA A O 1
ATOM 2682 N N . LEU A 1 356 ? 14.559 -4.767 -24.370 1.00 94.62 356 LEU A N 1
ATOM 2683 C CA . LEU A 1 356 ? 15.924 -4.934 -23.865 1.00 94.62 356 LEU A CA 1
ATOM 2684 C C . LEU A 1 356 ? 16.175 -6.342 -23.325 1.00 94.62 356 LEU A C 1
ATOM 2686 O O . LEU A 1 356 ? 17.242 -6.900 -23.570 1.00 94.62 356 LEU A O 1
ATOM 2690 N N . ARG A 1 357 ? 15.199 -6.945 -22.641 1.00 95.12 357 ARG A N 1
ATOM 2691 C CA . ARG A 1 357 ? 15.310 -8.311 -22.094 1.00 95.12 357 ARG A CA 1
ATOM 2692 C C . ARG A 1 357 ? 15.404 -9.396 -23.172 1.00 95.12 357 ARG A C 1
ATOM 2694 O O . ARG A 1 357 ? 15.764 -10.524 -22.854 1.00 95.12 357 ARG A O 1
ATOM 2701 N N . ARG A 1 358 ? 15.125 -9.077 -24.441 1.00 95.06 358 ARG A N 1
ATOM 2702 C CA . ARG A 1 358 ? 15.356 -9.988 -25.580 1.00 95.06 358 ARG A CA 1
ATOM 2703 C C . ARG A 1 358 ? 16.802 -9.981 -26.079 1.00 95.06 358 ARG A C 1
ATOM 2705 O O . ARG A 1 358 ? 17.152 -10.805 -26.914 1.00 95.06 358 ARG A O 1
ATOM 2712 N N . ILE A 1 359 ? 17.635 -9.059 -25.597 1.00 94.12 359 ILE A N 1
ATOM 2713 C CA . ILE A 1 359 ? 19.069 -9.035 -25.891 1.00 94.12 359 ILE A CA 1
ATOM 2714 C C . ILE A 1 359 ? 19.759 -9.989 -24.913 1.00 94.12 359 ILE A C 1
ATOM 2716 O O . ILE A 1 359 ? 19.677 -9.774 -23.707 1.00 94.12 359 ILE A O 1
ATOM 2720 N N . ASP A 1 360 ? 20.485 -10.994 -25.411 1.00 93.75 360 ASP A N 1
ATOM 2721 C CA . ASP A 1 360 ? 21.070 -12.079 -24.600 1.00 93.75 360 ASP A CA 1
ATOM 2722 C C . ASP A 1 360 ? 21.811 -11.599 -23.340 1.00 93.75 360 ASP A C 1
ATOM 2724 O O . ASP A 1 360 ? 21.605 -12.125 -22.247 1.00 93.75 360 ASP A O 1
ATOM 2728 N N . VAL A 1 361 ? 22.636 -10.551 -23.458 1.00 94.56 361 VAL A N 1
ATOM 2729 C CA . VAL A 1 361 ? 23.417 -10.010 -22.327 1.00 94.56 361 VAL A CA 1
ATOM 2730 C C . VAL A 1 361 ? 22.550 -9.344 -21.245 1.00 94.56 361 VAL A C 1
ATOM 2732 O O . VAL A 1 361 ? 23.002 -9.162 -20.117 1.00 94.56 361 VAL A O 1
ATOM 2735 N N . LEU A 1 362 ? 21.305 -8.991 -21.571 1.00 95.38 362 LEU A N 1
ATOM 2736 C CA . LEU A 1 362 ? 20.333 -8.346 -20.684 1.00 95.38 362 LEU A CA 1
ATOM 2737 C C . LEU A 1 362 ? 19.138 -9.250 -20.345 1.00 95.38 362 LEU A C 1
ATOM 2739 O O . LEU A 1 362 ? 18.281 -8.847 -19.560 1.00 95.38 362 LEU A O 1
ATOM 2743 N N . ALA A 1 363 ? 19.087 -10.480 -20.866 1.00 94.25 363 ALA A N 1
ATOM 2744 C CA . ALA A 1 363 ? 17.993 -11.421 -20.616 1.00 94.25 363 ALA A CA 1
ATOM 2745 C C . ALA A 1 363 ? 17.827 -11.779 -19.128 1.00 94.25 363 ALA A C 1
ATOM 2747 O O . ALA A 1 363 ? 16.750 -12.179 -18.684 1.00 94.25 363 ALA A O 1
ATOM 2748 N N . GLY A 1 364 ? 18.888 -11.595 -18.335 1.00 92.56 364 GLY A N 1
ATOM 2749 C CA . GLY A 1 364 ? 18.869 -11.793 -16.889 1.00 92.56 364 GLY A CA 1
ATOM 2750 C C . GLY A 1 364 ? 18.141 -10.704 -16.093 1.00 92.56 364 GLY A C 1
ATOM 2751 O O . GLY A 1 364 ? 17.794 -10.972 -14.939 1.00 92.56 364 GLY A O 1
ATOM 2752 N N . LEU A 1 365 ? 17.900 -9.520 -16.671 1.00 94.00 365 LEU A N 1
ATOM 2753 C CA . LEU A 1 365 ? 17.252 -8.403 -15.976 1.00 94.00 365 LEU A CA 1
ATOM 2754 C C . LEU A 1 365 ? 15.797 -8.734 -15.617 1.00 94.00 365 LEU A C 1
ATOM 2756 O O . LEU A 1 365 ? 15.065 -9.366 -16.389 1.00 94.00 365 LEU A O 1
ATOM 2760 N N . SER A 1 366 ? 15.360 -8.279 -14.443 1.00 93.62 366 SER A N 1
ATOM 2761 C CA . SER A 1 366 ? 13.937 -8.207 -14.112 1.00 93.62 366 SER A CA 1
ATOM 2762 C C . SER A 1 366 ? 13.226 -7.142 -14.959 1.00 93.62 366 SER A C 1
ATOM 2764 O O . SER A 1 366 ? 13.868 -6.283 -15.571 1.00 93.62 366 SER A O 1
ATOM 2766 N N . ALA A 1 367 ? 11.891 -7.179 -14.993 1.00 94.44 367 ALA A N 1
ATOM 2767 C CA . ALA A 1 367 ? 11.108 -6.165 -15.702 1.00 94.44 367 ALA A CA 1
ATOM 2768 C C . ALA A 1 367 ? 11.339 -4.765 -15.103 1.00 94.44 367 ALA A C 1
ATOM 2770 O O . ALA A 1 367 ? 11.503 -3.793 -15.842 1.00 94.44 367 ALA A O 1
ATOM 2771 N N . ALA A 1 368 ? 11.441 -4.674 -13.772 1.00 92.94 368 ALA A N 1
ATOM 2772 C CA . ALA A 1 368 ? 11.763 -3.434 -13.066 1.00 92.94 368 ALA A CA 1
ATOM 2773 C C . ALA A 1 368 ? 13.152 -2.891 -13.462 1.00 92.94 368 ALA A C 1
ATOM 2775 O O . ALA A 1 368 ? 13.286 -1.726 -13.839 1.00 92.94 368 ALA A O 1
ATOM 2776 N N . GLU A 1 369 ? 14.183 -3.746 -13.456 1.00 93.19 369 GLU A N 1
ATOM 2777 C CA . GLU A 1 369 ? 15.553 -3.359 -13.824 1.00 93.19 369 GLU A CA 1
ATOM 2778 C C . GLU A 1 369 ? 15.658 -2.914 -15.288 1.00 93.19 369 GLU A C 1
ATOM 2780 O O . GLU A 1 369 ? 16.316 -1.918 -15.594 1.00 93.19 369 GLU A O 1
ATOM 2785 N N . ALA A 1 370 ? 15.001 -3.636 -16.198 1.00 94.88 370 ALA A N 1
ATOM 2786 C CA . ALA A 1 370 ? 15.021 -3.313 -17.617 1.00 94.88 370 ALA A CA 1
ATOM 2787 C C . ALA A 1 370 ? 14.260 -2.014 -17.924 1.00 94.88 370 ALA A C 1
ATOM 2789 O O . ALA A 1 370 ? 14.750 -1.190 -18.695 1.00 94.88 370 ALA A O 1
ATOM 2790 N N . THR A 1 371 ? 13.118 -1.784 -17.267 1.00 95.19 371 THR A N 1
ATOM 2791 C CA . THR A 1 371 ? 12.364 -0.521 -17.366 1.00 95.19 371 THR A CA 1
ATOM 2792 C C . THR A 1 371 ? 13.202 0.651 -16.861 1.00 95.19 371 THR A C 1
ATOM 2794 O O . THR A 1 371 ? 13.280 1.696 -17.507 1.00 95.19 371 THR A O 1
ATOM 2797 N N . ARG A 1 372 ? 13.902 0.475 -15.734 1.00 92.88 372 ARG A N 1
ATOM 2798 C CA . ARG A 1 372 ? 14.806 1.490 -15.185 1.00 92.88 372 ARG A CA 1
ATOM 2799 C C . ARG A 1 372 ? 15.962 1.809 -16.136 1.00 92.88 372 ARG A C 1
ATOM 2801 O O . ARG A 1 372 ? 16.298 2.984 -16.304 1.00 92.88 372 ARG A O 1
ATOM 2808 N N . LEU A 1 373 ? 16.549 0.786 -16.763 1.00 92.69 373 LEU A N 1
ATOM 2809 C CA . LEU A 1 373 ? 17.595 0.946 -17.775 1.00 92.69 373 LEU A CA 1
ATOM 2810 C C . LEU A 1 373 ? 17.073 1.700 -19.006 1.00 92.69 373 LEU A C 1
ATOM 2812 O O . LEU A 1 373 ? 17.744 2.616 -19.479 1.00 92.69 373 LEU A O 1
ATOM 2816 N N . ALA A 1 374 ? 15.871 1.370 -19.483 1.00 93.81 374 ALA A N 1
ATOM 2817 C CA . ALA A 1 374 ? 15.224 2.077 -20.585 1.00 93.81 374 ALA A CA 1
ATOM 2818 C C . ALA A 1 374 ? 14.955 3.554 -20.247 1.00 93.81 374 ALA A C 1
ATOM 2820 O O . ALA A 1 374 ? 15.273 4.429 -21.048 1.00 93.81 374 ALA A O 1
ATOM 2821 N N . ALA A 1 375 ? 14.462 3.846 -19.040 1.00 93.00 375 ALA A N 1
ATOM 2822 C CA . ALA A 1 375 ? 14.213 5.211 -18.574 1.00 93.00 375 ALA A CA 1
ATOM 2823 C C . ALA A 1 375 ? 15.494 6.058 -18.449 1.00 93.00 375 ALA A C 1
ATOM 2825 O O . ALA A 1 375 ? 15.459 7.279 -18.597 1.00 93.00 375 ALA A O 1
ATOM 2826 N N . ALA A 1 376 ? 16.636 5.422 -18.173 1.00 90.31 376 ALA A N 1
ATOM 2827 C CA . ALA A 1 376 ? 17.933 6.092 -18.098 1.00 90.31 376 ALA A CA 1
ATOM 2828 C C . ALA A 1 376 ? 18.601 6.291 -19.472 1.00 90.31 376 ALA A C 1
ATOM 2830 O O . ALA A 1 376 ? 19.589 7.024 -19.568 1.00 90.31 376 ALA A O 1
ATOM 2831 N N . ALA A 1 377 ? 18.098 5.637 -20.520 1.00 90.69 377 ALA A N 1
ATOM 2832 C CA . ALA A 1 377 ? 18.684 5.673 -21.849 1.00 90.69 377 ALA A CA 1
ATOM 2833 C C . ALA A 1 377 ? 18.006 6.701 -22.765 1.00 90.69 377 ALA A C 1
ATOM 2835 O O . ALA A 1 377 ? 16.828 7.027 -22.629 1.00 90.69 377 ALA A O 1
ATOM 2836 N N . GLU A 1 378 ? 18.759 7.214 -23.736 1.00 89.19 378 GLU A N 1
ATOM 2837 C CA . GLU A 1 378 ? 18.231 8.115 -24.758 1.00 89.19 378 GLU A CA 1
ATOM 2838 C C . GLU A 1 378 ? 17.804 7.320 -26.003 1.00 89.19 378 GLU A C 1
ATOM 2840 O O . GLU A 1 378 ? 18.643 6.625 -26.592 1.00 89.19 378 GLU A O 1
ATOM 2845 N N . PRO A 1 379 ? 16.530 7.408 -26.433 1.00 87.94 379 PRO A N 1
ATOM 2846 C CA . PRO A 1 379 ? 16.079 6.774 -27.661 1.00 87.94 379 PRO A CA 1
ATOM 2847 C C . PRO A 1 379 ? 16.600 7.529 -28.885 1.00 87.94 379 PRO A C 1
ATOM 2849 O O . PRO A 1 379 ? 16.321 8.709 -29.083 1.00 87.94 379 PRO A O 1
ATOM 2852 N N . VAL A 1 380 ? 17.305 6.814 -29.758 1.00 88.31 380 VAL A N 1
ATOM 2853 C CA . VAL A 1 380 ? 17.855 7.331 -31.011 1.00 88.31 380 VAL A CA 1
ATOM 2854 C C . VAL A 1 380 ? 17.288 6.529 -32.174 1.00 88.31 380 VAL A C 1
ATOM 2856 O O . VAL A 1 380 ? 17.430 5.308 -32.242 1.00 88.31 380 VAL A O 1
ATOM 2859 N N . ARG A 1 381 ? 16.648 7.225 -33.117 1.00 89.31 381 ARG A N 1
ATOM 2860 C CA . ARG A 1 381 ? 16.239 6.653 -34.404 1.00 89.31 381 ARG A CA 1
ATOM 2861 C C . ARG A 1 381 ? 17.313 6.961 -35.431 1.00 89.31 381 ARG A C 1
ATOM 2863 O O . ARG A 1 381 ? 17.626 8.126 -35.647 1.00 89.31 381 ARG A O 1
ATOM 2870 N N . VAL A 1 382 ? 17.845 5.924 -36.065 1.00 87.25 382 VAL A N 1
ATOM 2871 C CA . VAL A 1 382 ? 18.932 6.046 -37.044 1.00 87.25 382 VAL A CA 1
ATOM 2872 C C . VAL A 1 382 ? 18.474 5.581 -38.419 1.00 87.25 382 VAL A C 1
ATOM 2874 O O . VAL A 1 382 ? 17.719 4.610 -38.546 1.00 87.25 382 VAL A O 1
ATOM 2877 N N . ARG A 1 383 ? 18.906 6.294 -39.462 1.00 89.00 383 ARG A N 1
ATOM 2878 C CA . ARG A 1 383 ? 18.634 5.908 -40.852 1.00 89.00 383 ARG A CA 1
ATOM 2879 C C . ARG A 1 383 ? 19.668 4.893 -41.335 1.00 89.00 383 ARG A C 1
ATOM 2881 O O . ARG A 1 383 ? 20.809 4.867 -40.877 1.00 89.00 383 ARG A O 1
ATOM 2888 N N . ALA A 1 384 ? 19.276 4.085 -42.314 1.00 87.50 384 ALA A N 1
ATOM 2889 C CA . ALA A 1 384 ? 20.192 3.206 -43.028 1.00 87.50 384 ALA A CA 1
ATOM 2890 C C . ALA A 1 384 ? 21.420 3.983 -43.546 1.00 87.50 384 ALA A C 1
ATOM 2892 O O . ALA A 1 384 ? 21.280 5.075 -44.097 1.00 87.50 384 ALA A O 1
ATOM 2893 N N . GLY A 1 385 ? 22.620 3.430 -43.348 1.00 85.88 385 GLY A N 1
ATOM 2894 C CA . GLY A 1 385 ? 23.890 4.067 -43.720 1.00 85.88 385 GLY A CA 1
ATOM 2895 C C . GLY A 1 385 ? 24.422 5.115 -42.729 1.00 85.88 385 GLY A C 1
ATOM 2896 O O . GLY A 1 385 ? 25.598 5.488 -42.811 1.00 85.88 385 GLY A O 1
ATOM 2897 N N . GLU A 1 386 ? 23.619 5.553 -41.754 1.00 87.50 386 GLU A N 1
ATOM 2898 C CA . GLU A 1 386 ? 24.044 6.506 -40.727 1.00 87.50 386 GLU A CA 1
ATOM 2899 C C . GLU A 1 386 ? 25.102 5.892 -39.792 1.00 87.50 386 GLU A C 1
ATOM 2901 O O . GLU A 1 386 ? 25.143 4.682 -39.537 1.00 87.50 386 GLU A O 1
ATOM 2906 N N . ARG A 1 387 ? 26.011 6.730 -39.283 1.00 86.00 387 ARG A N 1
ATOM 2907 C CA . ARG A 1 387 ? 27.013 6.316 -38.295 1.00 86.00 387 ARG A CA 1
ATOM 2908 C C . ARG A 1 387 ? 26.454 6.532 -36.892 1.00 86.00 387 ARG A C 1
ATOM 2910 O O . ARG A 1 387 ? 26.238 7.669 -36.494 1.00 86.00 387 ARG A O 1
ATOM 2917 N N . VAL A 1 388 ? 26.305 5.451 -36.128 1.00 84.12 388 VAL A N 1
ATOM 2918 C CA . VAL A 1 388 ? 25.725 5.498 -34.772 1.00 84.12 388 VAL A CA 1
ATOM 2919 C C . VAL A 1 388 ? 26.775 5.815 -33.715 1.00 84.12 388 VAL A C 1
ATOM 2921 O O . VAL A 1 388 ? 26.518 6.592 -32.807 1.00 84.12 388 VAL A O 1
ATOM 2924 N N . ALA A 1 389 ? 27.973 5.245 -33.845 1.00 83.88 389 ALA A N 1
ATOM 2925 C CA . ALA A 1 389 ? 29.064 5.468 -32.902 1.00 83.88 389 ALA A CA 1
ATOM 2926 C C . ALA A 1 389 ? 30.413 5.515 -33.623 1.00 83.88 389 ALA A C 1
ATOM 2928 O O . ALA A 1 389 ? 30.585 4.965 -34.715 1.00 83.88 389 ALA A O 1
ATOM 2929 N N . SER A 1 390 ? 31.401 6.171 -33.016 1.00 81.75 390 SER A N 1
ATOM 2930 C CA . SER A 1 390 ? 32.765 6.238 -33.547 1.00 81.75 390 SER A CA 1
ATOM 2931 C C . SER A 1 390 ? 33.754 5.650 -32.548 1.00 81.75 390 SER A C 1
ATOM 2933 O O . SER A 1 390 ? 33.564 5.758 -31.347 1.00 81.75 390 SER A O 1
ATOM 2935 N N . ARG A 1 391 ? 34.871 5.077 -33.007 1.00 72.81 391 ARG A N 1
ATOM 2936 C CA . ARG A 1 391 ? 35.889 4.520 -32.094 1.00 72.81 391 ARG A CA 1
ATOM 2937 C C . ARG A 1 391 ? 36.499 5.564 -31.136 1.00 72.81 391 ARG A C 1
ATOM 2939 O O . ARG A 1 391 ? 37.140 5.193 -30.163 1.00 72.81 391 ARG A O 1
ATOM 2946 N N . ARG A 1 392 ? 36.336 6.858 -31.437 1.00 75.38 392 ARG A N 1
ATOM 2947 C CA . ARG A 1 392 ? 36.829 7.971 -30.615 1.00 75.38 392 ARG A CA 1
ATOM 2948 C C . ARG A 1 392 ? 35.797 8.487 -29.606 1.00 75.38 392 ARG A C 1
ATOM 2950 O O . ARG A 1 392 ? 36.176 9.297 -28.771 1.00 75.38 392 ARG A O 1
ATOM 2957 N N . SER A 1 393 ? 34.532 8.053 -29.659 1.00 73.62 393 SER A N 1
ATOM 2958 C CA . SER A 1 393 ? 33.555 8.397 -28.618 1.00 73.62 393 SER A CA 1
ATOM 2959 C C . SER A 1 393 ? 33.779 7.483 -27.417 1.00 73.62 393 SER A C 1
ATOM 2961 O O . SER A 1 393 ? 33.607 6.272 -27.516 1.00 73.62 393 SER A O 1
ATOM 2963 N N . THR A 1 394 ? 34.208 8.056 -26.299 1.00 62.25 394 THR A N 1
ATOM 2964 C CA . THR A 1 394 ? 34.717 7.322 -25.133 1.00 62.25 394 THR A CA 1
ATOM 2965 C C . THR A 1 394 ? 33.648 6.898 -24.121 1.00 62.25 394 THR A C 1
ATOM 2967 O O . THR A 1 394 ? 34.018 6.463 -23.036 1.00 62.25 394 THR A O 1
ATOM 2970 N N . ALA A 1 395 ? 32.344 7.010 -24.409 1.00 56.66 395 ALA A N 1
ATOM 2971 C CA . ALA A 1 395 ? 31.356 6.927 -23.325 1.00 56.66 395 ALA A CA 1
ATOM 2972 C C . ALA A 1 395 ? 29.936 6.453 -23.687 1.00 56.66 395 ALA A C 1
ATOM 2974 O O . ALA A 1 395 ? 29.008 6.807 -22.965 1.00 56.66 395 ALA A O 1
ATOM 2975 N N . GLU A 1 396 ? 29.727 5.682 -24.759 1.00 71.44 396 GLU A N 1
ATOM 2976 C CA . GLU A 1 396 ? 28.360 5.304 -25.159 1.00 71.44 396 GLU A CA 1
ATOM 2977 C C . GLU A 1 396 ? 28.199 3.789 -25.315 1.00 71.44 396 GLU A C 1
ATOM 2979 O O . GLU A 1 396 ? 28.803 3.169 -26.192 1.00 71.44 396 GLU A O 1
ATOM 2984 N N . LEU A 1 397 ? 27.354 3.200 -24.463 1.00 84.56 397 LEU A N 1
ATOM 2985 C CA . LEU A 1 397 ? 26.756 1.893 -24.719 1.00 84.56 397 LEU A CA 1
ATOM 2986 C C . LEU A 1 397 ? 25.594 2.094 -25.697 1.00 84.56 397 LEU A C 1
ATOM 2988 O O . LEU A 1 397 ? 24.725 2.935 -25.469 1.00 84.56 397 LEU A O 1
ATOM 2992 N N . VAL A 1 398 ? 25.605 1.321 -26.781 1.00 87.44 398 VAL A N 1
ATOM 2993 C CA . VAL A 1 398 ? 24.613 1.350 -27.859 1.00 87.44 398 VAL A CA 1
ATOM 2994 C C . VAL A 1 398 ? 23.875 0.017 -27.844 1.00 87.44 398 VAL A C 1
ATOM 2996 O O . VAL A 1 398 ? 24.471 -1.013 -28.156 1.00 87.44 398 VAL A O 1
ATOM 2999 N N . LEU A 1 399 ? 22.594 0.036 -27.481 1.00 89.69 399 LEU A N 1
ATOM 3000 C CA . LEU A 1 399 ? 21.735 -1.152 -27.460 1.00 89.69 399 LEU A CA 1
ATOM 3001 C C . LEU A 1 399 ? 20.774 -1.084 -28.643 1.00 89.69 399 LEU A C 1
ATOM 3003 O O . LEU A 1 399 ? 20.077 -0.086 -28.811 1.00 89.69 399 LEU A O 1
ATOM 3007 N N . VAL A 1 400 ? 20.762 -2.119 -29.480 1.00 89.88 400 VAL A N 1
ATOM 3008 C CA . VAL A 1 400 ? 19.907 -2.192 -30.672 1.00 89.88 400 VAL A CA 1
ATOM 3009 C C . VAL A 1 400 ? 18.612 -2.893 -30.284 1.00 89.88 400 VAL A C 1
ATOM 3011 O O . VAL A 1 400 ? 18.635 -4.082 -29.986 1.00 89.88 400 VAL A O 1
ATOM 3014 N N . LEU A 1 401 ? 17.501 -2.155 -30.260 1.00 88.25 401 LEU A N 1
ATOM 3015 C CA . LEU A 1 401 ? 16.176 -2.719 -29.981 1.00 88.25 401 LEU A CA 1
ATOM 3016 C C . LEU A 1 401 ? 15.527 -3.279 -31.248 1.00 88.25 401 LEU A C 1
ATOM 3018 O O . LEU A 1 401 ? 14.835 -4.290 -31.201 1.00 88.25 401 LEU A O 1
ATOM 3022 N N . GLU A 1 402 ? 15.760 -2.605 -32.375 1.00 88.62 402 GLU A N 1
ATOM 3023 C CA . GLU A 1 402 ? 15.236 -2.962 -33.691 1.00 88.62 402 GLU A CA 1
ATOM 3024 C C . GLU A 1 402 ? 16.305 -2.708 -34.755 1.00 88.62 402 GLU A C 1
ATOM 3026 O O . GLU A 1 402 ? 16.999 -1.685 -34.720 1.00 88.62 402 GLU A O 1
ATOM 3031 N N . GLY A 1 403 ? 16.398 -3.618 -35.723 1.00 89.62 403 GLY A N 1
ATOM 3032 C CA . GLY A 1 403 ? 17.284 -3.510 -36.874 1.00 89.62 403 GLY A CA 1
ATOM 3033 C C . GLY A 1 403 ? 18.687 -4.088 -36.680 1.00 89.62 403 GLY A C 1
ATOM 3034 O O . GLY A 1 403 ? 18.942 -4.844 -35.749 1.00 89.62 403 GLY A O 1
ATOM 3035 N N . GLU A 1 404 ? 19.607 -3.740 -37.585 1.00 87.12 404 GLU A N 1
ATOM 3036 C CA . GLU A 1 404 ? 20.956 -4.313 -37.633 1.00 87.12 404 GLU A CA 1
ATOM 3037 C C . GLU A 1 404 ? 22.042 -3.239 -37.779 1.00 87.12 404 GLU A C 1
ATOM 3039 O O . GLU A 1 404 ? 21.936 -2.297 -38.576 1.00 87.12 404 GLU A O 1
ATOM 3044 N N . LEU A 1 405 ? 23.138 -3.412 -37.033 1.00 85.06 405 LEU A N 1
ATOM 3045 C CA . LEU A 1 405 ? 24.342 -2.590 -37.135 1.00 85.06 405 LEU A CA 1
ATOM 3046 C C . LEU A 1 405 ? 25.505 -3.404 -37.702 1.00 85.06 405 LEU A C 1
ATOM 3048 O O . LEU A 1 405 ? 25.772 -4.527 -37.285 1.00 85.06 405 LEU A O 1
ATOM 3052 N N . ARG A 1 406 ? 26.277 -2.786 -38.597 1.00 84.81 406 ARG A N 1
ATOM 3053 C CA . ARG A 1 406 ? 27.535 -3.318 -39.114 1.00 84.81 406 ARG A CA 1
ATOM 3054 C C . ARG A 1 406 ? 28.720 -2.582 -38.497 1.00 84.81 406 ARG A C 1
ATOM 3056 O O . ARG A 1 406 ? 28.971 -1.401 -38.756 1.00 84.81 406 ARG A O 1
ATOM 3063 N N . ALA A 1 407 ? 29.525 -3.311 -37.734 1.00 83.81 407 ALA A N 1
ATOM 3064 C CA . ALA A 1 407 ? 30.816 -2.818 -37.272 1.00 83.81 407 ALA A CA 1
ATOM 3065 C C . ALA A 1 407 ? 31.844 -2.852 -38.420 1.00 83.81 407 ALA A C 1
ATOM 3067 O O . ALA A 1 407 ? 32.058 -3.890 -39.047 1.00 83.81 407 ALA A O 1
ATOM 3068 N N . ARG A 1 408 ? 32.514 -1.725 -38.706 1.00 82.31 408 ARG A N 1
ATOM 3069 C CA . ARG A 1 408 ? 33.636 -1.670 -39.664 1.00 82.31 408 ARG A CA 1
ATOM 3070 C C . ARG A 1 408 ? 34.952 -1.498 -38.907 1.00 82.31 408 ARG A C 1
ATOM 3072 O O . ARG A 1 408 ? 35.202 -0.449 -38.317 1.00 82.31 408 ARG A O 1
ATOM 3079 N N . ARG A 1 409 ? 35.825 -2.507 -38.967 1.00 69.25 409 ARG A N 1
ATOM 3080 C CA . ARG A 1 409 ? 37.149 -2.526 -38.318 1.00 69.25 409 ARG A CA 1
ATOM 3081 C C . ARG A 1 409 ? 38.257 -2.108 -39.303 1.00 69.25 409 ARG A C 1
ATOM 3083 O O . ARG A 1 409 ? 39.116 -2.909 -39.636 1.00 69.25 409 ARG A O 1
ATOM 3090 N N . ARG A 1 410 ? 38.246 -0.872 -39.820 1.00 60.38 410 ARG A N 1
ATOM 3091 C CA . ARG A 1 410 ? 39.427 -0.272 -40.485 1.00 60.38 410 ARG A CA 1
ATOM 3092 C C . ARG A 1 410 ? 40.171 0.625 -39.491 1.00 60.38 410 ARG A C 1
ATOM 3094 O O . ARG A 1 410 ? 39.584 1.091 -38.517 1.00 60.38 410 ARG A O 1
ATOM 3101 N N . ALA A 1 411 ? 41.462 0.880 -39.735 1.00 56.41 411 ALA A N 1
ATOM 3102 C CA . ALA A 1 411 ? 42.376 1.621 -38.845 1.00 56.41 411 ALA A CA 1
ATOM 3103 C C . ALA A 1 411 ? 41.871 3.018 -38.399 1.00 56.41 411 ALA A C 1
ATOM 3105 O O . ALA A 1 411 ? 42.388 3.592 -37.443 1.00 56.41 411 ALA A O 1
ATOM 3106 N N . ARG A 1 412 ? 40.823 3.545 -39.049 1.00 52.22 412 ARG A N 1
ATOM 3107 C CA . ARG A 1 412 ? 40.051 4.734 -38.662 1.00 52.22 412 ARG A CA 1
ATOM 3108 C C . ARG A 1 412 ? 38.555 4.548 -39.007 1.00 52.22 412 ARG A C 1
ATOM 3110 O O . ARG A 1 412 ? 38.114 5.064 -40.027 1.00 52.22 412 ARG A O 1
ATOM 3117 N N . SER A 1 413 ? 37.749 3.810 -38.236 1.00 54.53 413 SER A N 1
ATOM 3118 C CA . SER A 1 413 ? 36.289 3.741 -38.502 1.00 54.53 413 SER A CA 1
ATOM 3119 C C . SER A 1 413 ? 35.418 3.373 -37.291 1.00 54.53 413 SER A C 1
ATOM 3121 O O . SER A 1 413 ? 35.909 2.811 -36.315 1.00 54.53 413 SER A O 1
ATOM 3123 N N . GLY A 1 414 ? 34.134 3.758 -37.363 1.00 56.78 414 GLY A N 1
ATOM 3124 C CA . GLY A 1 414 ? 33.079 3.565 -36.353 1.00 56.78 414 GLY A CA 1
ATOM 3125 C C . GLY A 1 414 ? 32.040 2.483 -36.703 1.00 56.78 414 GLY A C 1
ATOM 3126 O O . GLY A 1 414 ? 32.235 1.711 -37.643 1.00 56.78 414 GLY A O 1
ATOM 3127 N N . LEU A 1 415 ? 30.942 2.441 -35.941 1.00 59.62 415 LEU A N 1
ATOM 3128 C CA . LEU A 1 415 ? 29.765 1.577 -36.129 1.00 59.62 415 LEU A CA 1
ATOM 3129 C C . LEU A 1 415 ? 28.761 2.237 -37.090 1.00 59.62 415 LEU A C 1
ATOM 3131 O O . LEU A 1 415 ? 28.398 3.400 -36.899 1.00 59.62 415 LEU A O 1
ATOM 3135 N N . HIS A 1 416 ? 28.314 1.501 -38.111 1.00 57.81 416 HIS A N 1
ATOM 3136 C CA . HIS A 1 416 ? 27.365 1.961 -39.134 1.00 57.81 416 HIS A CA 1
ATOM 3137 C C . HIS A 1 416 ? 26.077 1.124 -39.097 1.00 57.81 416 HIS A C 1
ATOM 3139 O O . HIS A 1 416 ? 26.147 -0.066 -38.811 1.00 57.81 416 HIS A O 1
ATOM 3145 N N . VAL A 1 417 ? 24.919 1.707 -39.414 1.00 56.75 417 VAL A N 1
ATOM 3146 C CA . VAL A 1 417 ? 23.661 0.954 -39.617 1.00 56.75 417 VAL A CA 1
ATOM 3147 C C . VAL A 1 417 ? 23.693 0.241 -40.971 1.00 56.75 417 VAL A C 1
ATOM 3149 O O . VAL A 1 417 ? 24.217 0.808 -41.935 1.00 56.75 417 VAL A O 1
ATOM 3152 N N . HIS A 1 418 ? 23.156 -0.981 -41.064 1.00 48.97 418 HIS A N 1
ATOM 3153 C CA . HIS A 1 418 ? 23.057 -1.690 -42.346 1.00 48.97 418 HIS A CA 1
ATOM 3154 C C . HIS A 1 418 ? 22.215 -0.892 -43.364 1.00 48.97 418 HIS A C 1
ATOM 3156 O O . HIS A 1 418 ? 21.250 -0.216 -42.998 1.00 48.97 418 HIS A O 1
ATOM 3162 N N . GLU A 1 419 ? 22.579 -0.946 -44.650 1.00 46.53 419 GLU A N 1
ATOM 3163 C CA . GLU A 1 419 ? 21.743 -0.373 -45.712 1.00 46.53 419 GLU A CA 1
ATOM 3164 C C . GLU A 1 419 ? 20.386 -1.099 -45.733 1.00 46.53 419 GLU A C 1
ATOM 3166 O O . GLU A 1 419 ? 20.340 -2.327 -45.689 1.00 46.53 419 GLU A O 1
ATOM 3171 N N . GLY A 1 420 ? 19.289 -0.336 -45.738 1.00 44.00 420 GLY A N 1
ATOM 3172 C CA . GLY A 1 420 ? 17.912 -0.845 -45.755 1.00 44.00 420 GLY A CA 1
ATOM 3173 C C . GLY A 1 420 ? 17.194 -0.939 -44.402 1.00 44.00 420 GLY A C 1
ATOM 3174 O O . GLY A 1 420 ? 15.981 -1.121 -44.397 1.00 44.00 420 GLY A O 1
ATOM 3175 N N . VAL A 1 421 ? 17.875 -0.760 -43.264 1.00 49.47 421 VAL A N 1
ATOM 3176 C CA . VAL A 1 421 ? 17.264 -0.982 -41.942 1.00 49.47 421 VAL A CA 1
ATOM 3177 C C . VAL A 1 421 ? 17.113 0.331 -41.164 1.00 49.47 421 VAL A C 1
ATOM 3179 O O . VAL A 1 421 ? 18.088 1.045 -40.932 1.00 49.47 421 VAL A O 1
ATOM 3182 N N . ARG A 1 422 ? 15.881 0.671 -40.759 1.00 52.53 422 ARG A N 1
ATOM 3183 C CA . ARG A 1 422 ? 15.628 1.695 -39.728 1.00 52.53 422 ARG A CA 1
ATOM 3184 C C . ARG A 1 422 ? 15.789 1.022 -38.371 1.00 52.53 422 ARG A C 1
ATOM 3186 O O . ARG A 1 422 ? 15.192 -0.026 -38.160 1.00 52.53 422 ARG A O 1
ATOM 3193 N N . GLY A 1 423 ? 16.592 1.606 -37.486 1.00 60.22 423 GLY A N 1
ATOM 3194 C CA . GLY A 1 423 ? 16.845 1.028 -36.168 1.00 60.22 423 GLY A CA 1
ATOM 3195 C C . GLY A 1 423 ? 16.448 1.954 -35.029 1.00 60.22 423 GLY A C 1
ATOM 3196 O O . GLY A 1 423 ? 16.622 3.176 -35.123 1.00 60.22 423 GLY A O 1
ATOM 3197 N N . ARG A 1 424 ? 15.938 1.364 -33.946 1.00 69.38 424 ARG A N 1
ATOM 3198 C CA . ARG A 1 424 ? 15.766 2.029 -32.653 1.00 69.38 424 ARG A CA 1
ATOM 3199 C C . ARG A 1 424 ? 16.920 1.617 -31.752 1.00 69.38 424 ARG A C 1
ATOM 3201 O O . ARG A 1 424 ? 17.128 0.434 -31.492 1.00 69.38 424 ARG A O 1
ATOM 3208 N N . VAL A 1 425 ? 17.681 2.605 -31.307 1.00 71.06 425 VAL A N 1
ATOM 3209 C CA . VAL A 1 425 ? 18.870 2.421 -30.483 1.00 71.06 425 VAL A CA 1
ATOM 3210 C C . VAL A 1 425 ? 18.676 3.137 -29.156 1.00 71.06 425 VAL A C 1
ATOM 3212 O O . VAL A 1 425 ? 18.139 4.240 -29.131 1.00 71.06 425 VAL A O 1
ATOM 3215 N N . LEU A 1 426 ? 19.155 2.544 -28.069 1.00 69.38 426 LEU A N 1
ATOM 3216 C CA . LEU A 1 426 ? 19.288 3.218 -26.783 1.00 69.38 426 LEU A CA 1
ATOM 3217 C C . LEU A 1 426 ? 20.751 3.593 -26.554 1.00 69.38 426 LEU A C 1
ATOM 3219 O O . LEU A 1 426 ? 21.633 2.732 -26.630 1.00 69.38 426 LEU A O 1
ATOM 3223 N N . ARG A 1 427 ? 21.007 4.881 -26.299 1.00 67.81 427 ARG A N 1
ATOM 3224 C CA . ARG A 1 427 ? 22.325 5.380 -25.893 1.00 67.81 427 ARG A CA 1
ATOM 3225 C C . ARG A 1 427 ? 22.352 5.607 -24.391 1.00 67.81 427 ARG A C 1
ATOM 3227 O O . ARG A 1 427 ? 21.556 6.382 -23.865 1.00 67.81 427 ARG A O 1
ATOM 3234 N N . ALA A 1 428 ? 23.293 4.960 -23.715 1.00 67.00 428 ALA A N 1
ATOM 3235 C CA . ALA A 1 428 ? 23.601 5.230 -22.317 1.00 67.00 428 ALA A CA 1
ATOM 3236 C C . ALA A 1 428 ? 24.995 5.863 -22.221 1.00 67.00 428 ALA A C 1
ATOM 3238 O O . ALA A 1 428 ? 25.991 5.245 -22.603 1.00 67.00 428 ALA A O 1
ATOM 3239 N N . GLY A 1 429 ? 25.054 7.097 -21.719 1.00 59.84 429 GLY A N 1
ATOM 3240 C CA . GLY A 1 429 ? 26.287 7.853 -21.511 1.00 59.84 429 GLY A CA 1
ATOM 3241 C C . GLY A 1 429 ? 26.109 8.910 -20.423 1.00 59.84 429 GLY A C 1
ATOM 3242 O O . GLY A 1 429 ? 24.985 9.287 -20.084 1.00 59.84 429 GLY A O 1
ATOM 3243 N N . ARG A 1 430 ? 27.213 9.400 -19.844 1.00 54.56 430 ARG A N 1
ATOM 3244 C CA . ARG A 1 430 ? 27.152 10.542 -18.917 1.00 54.56 430 ARG A CA 1
ATOM 3245 C C . ARG A 1 430 ? 26.638 11.749 -19.695 1.00 54.56 430 ARG A C 1
ATOM 3247 O O . ARG A 1 430 ? 27.356 12.252 -20.558 1.00 54.56 430 ARG A O 1
ATOM 3254 N N . ARG A 1 431 ? 25.428 12.232 -19.382 1.00 52.59 431 ARG A N 1
ATOM 3255 C CA . ARG A 1 431 ? 24.989 13.548 -19.863 1.00 52.59 431 ARG A CA 1
ATOM 3256 C C . ARG A 1 431 ? 26.065 14.554 -19.441 1.00 52.59 431 ARG A C 1
ATOM 3258 O O . ARG A 1 431 ? 26.359 14.624 -18.245 1.00 52.59 431 ARG A O 1
ATOM 3265 N N . PRO A 1 432 ? 26.690 15.301 -20.367 1.00 47.44 432 PRO A N 1
ATOM 3266 C CA . PRO A 1 432 ? 27.525 16.414 -19.956 1.00 47.44 432 PRO A CA 1
ATOM 3267 C C . PRO A 1 432 ? 26.627 17.343 -19.141 1.00 47.44 432 PRO A C 1
ATOM 3269 O O . PRO A 1 432 ? 25.536 17.687 -19.600 1.00 47.44 432 PRO A O 1
ATOM 3272 N N . HIS A 1 433 ? 27.036 17.683 -17.915 1.00 42.44 433 HIS A N 1
ATOM 3273 C CA . HIS A 1 433 ? 26.340 18.695 -17.127 1.00 42.44 433 HIS A CA 1
ATOM 3274 C C . HIS A 1 433 ? 26.204 19.936 -18.013 1.00 42.44 433 HIS A C 1
ATOM 3276 O O . HIS A 1 433 ? 27.208 20.574 -18.336 1.00 42.44 433 HIS A O 1
ATOM 3282 N N . ARG A 1 434 ? 24.980 20.235 -18.467 1.00 41.44 434 ARG A N 1
ATOM 3283 C CA . ARG A 1 434 ? 24.681 21.535 -19.062 1.00 41.44 434 ARG A CA 1
ATOM 3284 C C . ARG A 1 434 ? 24.889 22.539 -17.931 1.00 41.44 434 ARG A C 1
ATOM 3286 O O . ARG A 1 434 ? 24.142 22.499 -16.958 1.00 41.44 434 ARG A O 1
ATOM 3293 N N . ARG A 1 435 ? 25.990 23.288 -18.012 1.00 37.34 435 ARG A N 1
ATOM 3294 C CA . ARG A 1 435 ? 26.261 24.435 -17.146 1.00 37.34 435 ARG A CA 1
ATOM 3295 C C . ARG A 1 435 ? 25.312 25.569 -17.474 1.00 37.34 435 ARG A C 1
ATOM 3297 O O . ARG A 1 435 ? 24.978 25.695 -18.675 1.00 37.34 435 ARG A O 1
#

Sequence (435 aa):
MTTTAAAPDVVDPVAAHLTSTSAVVAGTGDEPRALRDALAAGACASVLGLVTEQRPDELYRVQDRHGVTVVAVSTTGLTDAELGAVLRFRFAAYVHVGFIDSEVACRDGVEAEPTDVVAPGDVHILAAEAATGQILAYTVIEAPPCAPTGTRMRHTGRALFPVEHVHGAGVYRRLPILPDLAVAKVREVGRFVRSQDPTAPRVSVARAVVETGVALFRVMTGPLRLDVDAVVGDLEEKVAKNNLDFFHVPSVVLHDTVPFSSTDAYLSPRYQHHEVHPFAVFVSDVTSARSRLSAVEHALERPDAEALSALRELGNDTSPRLSSFQPDPRPQHPATTWIGTPMEVRGRWREDGEALRRIDVLAGLSAAEATRLAAAAEPVRVRAGERVASRRSTAELVLVLEGELRARRRARSGLHVHEGVRGRVLRAGRRPHRR

Radius of gyration: 25.07 Å; chains: 1; bounding box: 66×75×75 Å